Protein AF-0000000083796008 (afdb_homodimer)

Structure (mmCIF, N/CA/C/O backbone):
data_AF-0000000083796008-model_v1
#
loop_
_entity.id
_entity.type
_entity.pdbx_description
1 polymer 'Transcriptional regulator'
#
loop_
_atom_site.group_PDB
_atom_site.id
_atom_site.type_symbol
_atom_site.label_atom_id
_atom_site.label_alt_id
_atom_site.label_comp_id
_atom_site.label_asym_id
_atom_site.label_entity_id
_atom_site.label_seq_id
_atom_site.pdbx_PDB_ins_code
_atom_site.Cartn_x
_atom_site.Cartn_y
_atom_site.Cartn_z
_atom_site.occupancy
_atom_site.B_iso_or_equiv
_atom_site.auth_seq_id
_atom_site.auth_comp_id
_atom_site.auth_asym_id
_atom_site.auth_atom_id
_atom_site.pdbx_PDB_model_num
ATOM 1 N N . MET A 1 1 ? 9.984 29.984 2.328 1 74.06 1 MET A N 1
ATOM 2 C CA . MET A 1 1 ? 11.289 29.5 2.76 1 74.06 1 MET A CA 1
ATOM 3 C C . MET A 1 1 ? 11.172 28.094 3.342 1 74.06 1 MET A C 1
ATOM 5 O O . MET A 1 1 ? 10.164 27.75 3.961 1 74.06 1 MET A O 1
ATOM 9 N N . LEU A 1 2 ? 12.18 27.266 3.033 1 86.75 2 LEU A N 1
ATOM 10 C CA . LEU A 1 2 ? 12.242 25.906 3.535 1 86.75 2 LEU A CA 1
ATOM 11 C C . LEU A 1 2 ? 12.508 25.891 5.039 1 86.75 2 LEU A C 1
ATOM 13 O O . LEU A 1 2 ? 13.453 26.516 5.512 1 86.75 2 LEU A O 1
ATOM 17 N N . GLU A 1 3 ? 11.617 25.391 5.773 1 91.56 3 GLU A N 1
ATOM 18 C CA . GLU A 1 3 ? 11.844 25.219 7.207 1 91.56 3 GLU A CA 1
ATOM 19 C C . GLU A 1 3 ? 12.703 24 7.488 1 91.56 3 GLU A C 1
ATOM 21 O O . GLU A 1 3 ? 12.398 22.891 7.016 1 91.56 3 GLU A O 1
ATOM 26 N N . LEU A 1 4 ? 13.742 24.25 8.227 1 92.12 4 LEU A N 1
ATOM 27 C CA . LEU A 1 4 ? 14.617 23.141 8.609 1 92.12 4 LEU A CA 1
ATOM 28 C C . LEU A 1 4 ? 14.211 22.562 9.961 1 92.12 4 LEU A C 1
ATOM 30 O O . LEU A 1 4 ? 13.883 23.312 10.883 1 92.12 4 LEU A O 1
ATOM 34 N N . PHE A 1 5 ? 13.984 21.328 10.062 1 90.94 5 PHE A N 1
ATOM 35 C CA . PHE A 1 5 ? 13.586 20.656 11.289 1 90.94 5 PHE A CA 1
ATOM 36 C C . PHE A 1 5 ? 14.789 20 11.961 1 90.94 5 PHE A C 1
ATOM 38 O O . PHE A 1 5 ? 15.844 19.859 11.352 1 90.94 5 PHE A O 1
ATOM 45 N N . ARG A 1 6 ? 14.547 19.688 13.195 1 90 6 ARG A N 1
ATOM 46 C CA . ARG A 1 6 ? 15.602 18.984 13.922 1 90 6 ARG A CA 1
ATOM 47 C C . ARG A 1 6 ? 15.836 17.594 13.336 1 90 6 ARG A C 1
ATOM 49 O O . ARG A 1 6 ? 14.883 16.891 13.016 1 90 6 ARG A O 1
ATOM 56 N N . LYS A 1 7 ? 17.109 17.344 13.242 1 91.25 7 LYS A N 1
ATOM 57 C CA . LYS A 1 7 ? 17.484 16.016 12.734 1 91.25 7 LYS A CA 1
ATOM 58 C C . LYS A 1 7 ? 17.219 14.938 13.773 1 91.25 7 LYS A C 1
ATOM 60 O O . LYS A 1 7 ? 17.531 15.117 14.953 1 91.25 7 LYS A O 1
ATOM 65 N N . HIS A 1 8 ? 16.562 13.867 13.32 1 90.62 8 HIS A N 1
ATOM 66 C CA . HIS A 1 8 ? 16.312 12.742 14.219 1 90.62 8 HIS A CA 1
ATOM 67 C C . HIS A 1 8 ? 17.609 11.969 14.492 1 90.62 8 HIS A C 1
ATOM 69 O O . HIS A 1 8 ? 18.531 12 13.688 1 90.62 8 HIS A O 1
ATOM 75 N N . GLU A 1 9 ? 17.562 11.109 15.516 1 86.81 9 GLU A N 1
ATOM 76 C CA . GLU A 1 9 ? 18.688 10.242 15.836 1 86.81 9 GLU A CA 1
ATOM 77 C C . GLU A 1 9 ? 18.844 9.133 14.805 1 86.81 9 GLU A C 1
ATOM 79 O O . GLU A 1 9 ? 17.859 8.602 14.305 1 86.81 9 GLU A O 1
ATOM 84 N N . LYS A 1 10 ? 19.891 8.82 14.211 1 90.31 10 LYS A N 1
ATOM 85 C CA . LYS A 1 10 ? 20.25 7.715 13.328 1 90.31 10 LYS A CA 1
ATOM 86 C C . LYS A 1 10 ? 19.875 8.023 11.883 1 90.31 10 LYS A C 1
ATOM 88 O O . LYS A 1 10 ? 20.016 7.168 11 1 90.31 10 LYS A O 1
ATOM 93 N N . GLU A 1 11 ? 19.141 9.203 11.727 1 92.94 11 GLU A N 1
ATOM 94 C CA . GLU A 1 11 ? 18.812 9.602 10.359 1 92.94 11 GLU A CA 1
ATOM 95 C C . GLU A 1 11 ? 20.047 10.031 9.594 1 92.94 11 GLU A C 1
ATOM 97 O O . GLU A 1 11 ? 20.859 10.805 10.102 1 92.94 11 GLU A O 1
ATOM 102 N N . ASN A 1 12 ? 20.297 9.5 8.438 1 93.75 12 ASN A N 1
ATOM 103 C CA . ASN A 1 12 ? 21.391 9.969 7.59 1 93.75 12 ASN A CA 1
ATOM 104 C C . ASN A 1 12 ? 20.984 11.219 6.812 1 93.75 12 ASN A C 1
ATOM 106 O O . ASN A 1 12 ? 19.844 11.68 6.902 1 93.75 12 ASN A O 1
ATOM 110 N N . ALA A 1 13 ? 21.953 11.789 6.148 1 94.06 13 ALA A N 1
ATOM 111 C CA . ALA A 1 13 ? 21.75 13.07 5.473 1 94.06 13 ALA A CA 1
ATOM 112 C C . ALA A 1 13 ? 20.625 12.977 4.449 1 94.06 13 ALA A C 1
ATOM 114 O O . ALA A 1 13 ? 19.812 13.898 4.328 1 94.06 13 ALA A O 1
ATOM 115 N N . LYS A 1 14 ? 20.578 11.883 3.715 1 95.19 14 LYS A N 1
ATOM 116 C CA . LYS A 1 14 ? 19.547 11.711 2.689 1 95.19 14 LYS A CA 1
ATOM 117 C C . LYS A 1 14 ? 18.172 11.57 3.314 1 95.19 14 LYS A C 1
ATOM 119 O O . LYS A 1 14 ? 17.203 12.18 2.848 1 95.19 14 LYS A O 1
ATOM 124 N N . GLU A 1 15 ? 18.062 10.828 4.352 1 95.94 15 GLU A N 1
ATOM 125 C CA . GLU A 1 15 ? 16.797 10.656 5.078 1 95.94 15 GLU A CA 1
ATOM 126 C C . GLU A 1 15 ? 16.312 11.969 5.672 1 95.94 15 GLU A C 1
ATOM 128 O O . GLU A 1 15 ? 15.125 12.273 5.629 1 95.94 15 GLU A O 1
ATOM 133 N N . TYR A 1 16 ? 17.266 12.648 6.215 1 96.75 16 TYR A N 1
ATOM 134 C CA . TYR A 1 16 ? 16.953 13.961 6.785 1 96.75 16 TYR A CA 1
ATOM 135 C C . TYR A 1 16 ? 16.406 14.906 5.719 1 96.75 16 TYR A C 1
ATOM 137 O O . TYR A 1 16 ? 15.375 15.539 5.906 1 96.75 16 TYR A O 1
ATOM 145 N N . ALA A 1 17 ? 17.078 14.953 4.625 1 97.38 17 ALA A N 1
ATOM 146 C CA . ALA A 1 17 ? 16.656 15.828 3.537 1 97.38 17 ALA A CA 1
ATOM 147 C C . ALA A 1 17 ? 15.281 15.453 3.02 1 97.38 17 ALA A C 1
ATOM 149 O O . ALA A 1 17 ? 14.445 16.328 2.766 1 97.38 17 ALA A O 1
ATOM 150 N N . TYR A 1 18 ? 15.078 14.195 2.863 1 97.44 18 TYR A N 1
ATOM 151 C CA . TYR A 1 18 ? 13.773 13.703 2.441 1 97.44 18 TYR A CA 1
ATOM 152 C C . TYR A 1 18 ? 12.672 14.18 3.389 1 97.44 18 TYR A C 1
ATOM 154 O O . TYR A 1 18 ? 11.664 14.727 2.949 1 97.44 18 TYR A O 1
ATOM 162 N N . ARG A 1 19 ? 12.891 13.984 4.664 1 96.5 19 ARG A N 1
ATOM 163 C CA . ARG A 1 19 ? 11.898 14.352 5.672 1 96.5 19 ARG A CA 1
ATOM 164 C C . ARG A 1 19 ? 11.656 15.859 5.676 1 96.5 19 ARG A C 1
ATOM 166 O O . ARG A 1 19 ? 10.516 16.312 5.773 1 96.5 19 ARG A O 1
ATOM 173 N N . VAL A 1 20 ? 12.664 16.625 5.52 1 96.94 20 VAL A N 1
ATOM 174 C CA . VAL A 1 20 ? 12.562 18.078 5.543 1 96.94 20 VAL A CA 1
ATOM 175 C C . VAL A 1 20 ? 11.727 18.562 4.363 1 96.94 20 VAL A C 1
ATOM 177 O O . VAL A 1 20 ? 10.789 19.344 4.531 1 96.94 20 VAL A O 1
ATOM 180 N N . ILE A 1 21 ? 12.016 18.047 3.199 1 97.62 21 ILE A N 1
ATOM 181 C CA . ILE A 1 21 ? 11.297 18.469 2.006 1 97.62 21 ILE A CA 1
ATOM 182 C C . ILE A 1 21 ? 9.836 18.016 2.102 1 97.62 21 ILE A C 1
ATOM 184 O O . ILE A 1 21 ? 8.922 18.812 1.867 1 97.62 21 ILE A O 1
ATOM 188 N N . LYS A 1 22 ? 9.648 16.844 2.467 1 97.12 22 LYS A N 1
ATOM 189 C CA . LYS A 1 22 ? 8.297 16.297 2.59 1 97.12 22 LYS A CA 1
ATOM 190 C C . LYS A 1 22 ? 7.477 17.109 3.596 1 97.12 22 LYS A C 1
ATOM 192 O O . LYS A 1 22 ? 6.34 17.484 3.312 1 97.12 22 LYS A O 1
ATOM 197 N N . ASN A 1 23 ? 8.07 17.359 4.746 1 96.44 23 ASN A N 1
ATOM 198 C CA . ASN A 1 23 ? 7.363 18.094 5.785 1 96.44 23 ASN A CA 1
ATOM 199 C C . ASN A 1 23 ? 7 19.5 5.324 1 96.44 23 ASN A C 1
ATOM 201 O O . ASN A 1 23 ? 5.922 20 5.645 1 96.44 23 ASN A O 1
ATOM 205 N N . ASN A 1 24 ? 7.867 20.109 4.586 1 97.12 24 ASN A N 1
ATOM 206 C CA . ASN A 1 24 ? 7.578 21.438 4.066 1 97.12 24 ASN A CA 1
ATOM 207 C C . ASN A 1 24 ? 6.434 21.406 3.057 1 97.12 24 ASN A C 1
ATOM 209 O O . ASN A 1 24 ? 5.66 22.359 2.959 1 97.12 24 ASN A O 1
ATOM 213 N N . ILE A 1 25 ? 6.312 20.297 2.309 1 97.38 25 ILE A N 1
ATOM 214 C CA . ILE A 1 25 ? 5.191 20.141 1.387 1 97.38 25 ILE A CA 1
ATOM 215 C C . ILE A 1 25 ? 3.9 19.922 2.176 1 97.38 25 ILE A C 1
ATOM 217 O O . ILE A 1 25 ? 2.875 20.547 1.878 1 97.38 25 ILE A O 1
ATOM 221 N N . LEU A 1 26 ? 4.008 19.188 3.213 1 95.94 26 LEU A N 1
ATOM 222 C CA . LEU A 1 26 ? 2.84 18.812 4.004 1 95.94 26 LEU A CA 1
ATOM 223 C C . LEU A 1 26 ? 2.266 20.031 4.723 1 95.94 26 LEU A C 1
ATOM 225 O O . LEU A 1 26 ? 1.045 20.188 4.809 1 95.94 26 LEU A O 1
ATOM 229 N N . ILE A 1 27 ? 3.098 20.938 5.199 1 94.06 27 ILE A N 1
ATOM 230 C CA . ILE A 1 27 ? 2.611 22.062 5.996 1 94.06 27 ILE A CA 1
ATOM 231 C C . ILE A 1 27 ? 2.455 23.297 5.109 1 94.06 27 ILE A C 1
ATOM 233 O O . ILE A 1 27 ? 2.271 24.406 5.609 1 94.06 27 ILE A O 1
ATOM 237 N N . LEU A 1 28 ? 2.693 23.234 3.766 1 94.31 28 LEU A N 1
ATOM 238 C CA . LEU A 1 28 ? 2.422 24.234 2.738 1 94.31 28 LEU A CA 1
ATOM 239 C C . LEU A 1 28 ? 3.467 25.344 2.771 1 94.31 28 LEU A C 1
ATOM 241 O O . LEU A 1 28 ? 3.195 26.469 2.344 1 94.31 28 LEU A O 1
ATOM 245 N N . ASN A 1 29 ? 4.57 25 3.383 1 95.31 29 ASN A N 1
ATOM 246 C CA . ASN A 1 29 ? 5.707 25.875 3.133 1 95.31 29 ASN A CA 1
ATOM 247 C C . ASN A 1 29 ? 6.168 25.797 1.681 1 95.31 29 ASN A C 1
ATOM 249 O O . ASN A 1 29 ? 6.57 26.812 1.097 1 95.31 29 ASN A O 1
ATOM 253 N N . LEU A 1 30 ? 6.195 24.656 1.195 1 96.81 30 LEU A N 1
ATOM 254 C CA . LEU A 1 30 ? 6.211 24.406 -0.241 1 96.81 30 LEU A CA 1
ATOM 255 C C . LEU A 1 30 ? 4.805 24.141 -0.762 1 96.81 30 LEU A C 1
ATOM 257 O O . LEU A 1 30 ? 4.25 23.062 -0.539 1 96.81 30 LEU A O 1
ATOM 261 N N . LYS A 1 31 ? 4.289 25.094 -1.439 1 97 31 LYS A N 1
ATOM 262 C CA . LYS A 1 31 ? 2.869 25.078 -1.78 1 97 31 LYS A CA 1
ATOM 263 C C . LYS A 1 31 ? 2.629 24.328 -3.092 1 97 31 LYS A C 1
ATOM 265 O O . LYS A 1 31 ? 3.506 24.297 -3.957 1 97 31 LYS A O 1
ATOM 270 N N . PRO A 1 32 ? 1.416 23.75 -3.215 1 97.62 32 PRO A N 1
ATOM 271 C CA . PRO A 1 32 ? 1.062 23.188 -4.523 1 97.62 32 PRO A CA 1
ATOM 272 C C . PRO A 1 32 ? 1.265 24.188 -5.664 1 97.62 32 PRO A C 1
ATOM 274 O O . PRO A 1 32 ? 0.871 25.344 -5.547 1 97.62 32 PRO A O 1
ATOM 277 N N . GLY A 1 33 ? 1.956 23.703 -6.684 1 96.75 33 GLY A N 1
ATOM 278 C CA . GLY A 1 33 ? 2.221 24.562 -7.82 1 96.75 33 GLY A CA 1
ATOM 279 C C . GLY A 1 33 ? 3.594 25.219 -7.773 1 96.75 33 GLY A C 1
ATOM 280 O O . GLY A 1 33 ? 4.078 25.734 -8.781 1 96.75 33 GLY A O 1
ATOM 281 N N . ASP A 1 34 ? 4.207 25.234 -6.645 1 97.12 34 ASP A N 1
ATOM 282 C CA . ASP A 1 34 ? 5.539 25.828 -6.535 1 97.12 34 ASP A CA 1
ATOM 283 C C . ASP A 1 34 ? 6.547 25.062 -7.395 1 97.12 34 ASP A C 1
ATOM 285 O O . ASP A 1 34 ? 6.527 23.828 -7.434 1 97.12 34 ASP A O 1
ATOM 289 N N . LEU A 1 35 ? 7.41 25.797 -8.039 1 96.94 35 LEU A N 1
ATOM 290 C CA . LEU A 1 35 ? 8.539 25.219 -8.758 1 96.94 35 LEU A CA 1
ATOM 291 C C . LEU A 1 35 ? 9.609 24.734 -7.781 1 96.94 35 LEU A C 1
ATOM 293 O O . LEU A 1 35 ? 9.961 25.438 -6.832 1 96.94 35 LEU A O 1
ATOM 297 N N . ILE A 1 36 ? 10.047 23.516 -8.023 1 96.44 36 ILE A N 1
ATOM 298 C CA . ILE A 1 36 ? 11.102 22.938 -7.199 1 96.44 36 ILE A CA 1
ATOM 299 C C . ILE A 1 36 ? 12.461 23.234 -7.828 1 96.44 36 ILE A C 1
ATOM 301 O O . ILE A 1 36 ? 12.734 22.812 -8.953 1 96.44 36 ILE A O 1
ATOM 305 N N . ASN A 1 37 ? 13.25 23.922 -7.156 1 95.25 37 ASN A N 1
ATOM 306 C CA . ASN A 1 37 ? 14.609 24.219 -7.578 1 95.25 37 ASN A CA 1
ATOM 307 C C . ASN A 1 37 ? 15.625 23.281 -6.93 1 95.25 37 ASN A C 1
ATOM 309 O O . ASN A 1 37 ? 15.984 23.469 -5.766 1 95.25 37 ASN A O 1
ATOM 313 N N . GLU A 1 38 ? 16.078 22.344 -7.711 1 95.38 38 GLU A N 1
ATOM 314 C CA . GLU A 1 38 ? 16.969 21.312 -7.199 1 95.38 38 GLU A CA 1
ATOM 315 C C . GLU A 1 38 ? 18.25 21.922 -6.621 1 95.38 38 GLU A C 1
ATOM 317 O O . GLU A 1 38 ? 18.734 21.469 -5.586 1 95.38 38 GLU A O 1
ATOM 322 N N . THR A 1 39 ? 18.734 22.969 -7.297 1 95.69 39 THR A N 1
ATOM 323 C CA . THR A 1 39 ? 19.953 23.625 -6.855 1 95.69 39 THR A CA 1
ATOM 324 C C . THR A 1 39 ? 19.75 24.312 -5.512 1 95.69 39 THR A C 1
ATOM 326 O O . THR A 1 39 ? 20.578 24.203 -4.613 1 95.69 39 THR A O 1
ATOM 329 N N . GLU A 1 40 ? 18.734 25 -5.426 1 95.75 40 GLU A N 1
ATOM 330 C CA . GLU A 1 40 ? 18.422 25.688 -4.18 1 95.75 40 GLU A CA 1
ATOM 331 C C . GLU A 1 40 ? 18.25 24.703 -3.029 1 95.75 40 GLU A C 1
ATOM 333 O O . GLU A 1 40 ? 18.75 24.922 -1.927 1 95.75 40 GLU A O 1
ATOM 338 N N . LEU A 1 41 ? 17.516 23.609 -3.256 1 96.75 41 LEU A N 1
ATOM 339 C CA . LEU A 1 41 ? 17.328 22.594 -2.234 1 96.75 41 LEU A CA 1
ATOM 340 C C . LEU A 1 41 ? 18.672 21.984 -1.826 1 96.75 41 LEU A C 1
ATOM 342 O O . LEU A 1 41 ? 18.922 21.781 -0.637 1 96.75 41 LEU A O 1
ATOM 346 N N . ALA A 1 42 ? 19.453 21.672 -2.805 1 96.88 42 ALA A N 1
ATOM 347 C CA . ALA A 1 42 ? 20.766 21.094 -2.555 1 96.88 42 ALA A CA 1
ATOM 348 C C . ALA A 1 42 ? 21.609 22.016 -1.662 1 96.88 42 ALA A C 1
ATOM 350 O O . ALA A 1 42 ? 22.203 21.547 -0.688 1 96.88 42 ALA A O 1
ATOM 351 N N . ASN A 1 43 ? 21.578 23.312 -1.942 1 96.12 43 ASN A N 1
ATOM 352 C CA . ASN A 1 43 ? 22.328 24.281 -1.162 1 96.12 43 ASN A CA 1
ATOM 353 C C . ASN A 1 43 ? 21.797 24.406 0.26 1 96.12 43 ASN A C 1
ATOM 355 O O . ASN A 1 43 ? 22.562 24.375 1.225 1 96.12 43 ASN A O 1
ATOM 359 N N . SER A 1 44 ? 20.516 24.422 0.354 1 95.5 44 SER A N 1
ATOM 360 C CA . SER A 1 44 ? 19.875 24.594 1.651 1 95.5 44 SER A CA 1
ATOM 361 C C . SER A 1 44 ? 20.109 23.391 2.555 1 95.5 44 SER A C 1
ATOM 363 O O . SER A 1 44 ? 20.172 23.531 3.777 1 95.5 44 SER A O 1
ATOM 365 N N . LEU A 1 45 ? 20.266 22.219 1.954 1 96.88 45 LEU A N 1
ATOM 366 C CA . LEU A 1 45 ? 20.344 20.984 2.73 1 96.88 45 LEU A CA 1
ATOM 367 C C . LEU A 1 45 ? 21.766 20.438 2.727 1 96.88 45 LEU A C 1
ATOM 369 O O . LEU A 1 45 ? 22.016 19.344 3.25 1 96.88 45 LEU A O 1
ATOM 373 N N . ASN A 1 46 ? 22.672 21.109 2.146 1 95.31 46 ASN A N 1
ATOM 374 C CA . ASN A 1 46 ? 24.078 20.75 2.094 1 95.31 46 ASN A CA 1
ATOM 375 C C . ASN A 1 46 ? 24.297 19.359 1.502 1 95.31 46 ASN A C 1
ATOM 377 O O . ASN A 1 46 ? 24.938 18.516 2.113 1 95.31 46 ASN A O 1
ATOM 381 N N . LEU A 1 47 ? 23.641 19.141 0.402 1 97.19 47 LEU A N 1
ATOM 382 C CA . LEU A 1 47 ? 23.781 17.922 -0.383 1 97.19 47 LEU A CA 1
ATOM 383 C C . LEU A 1 47 ? 24.062 18.25 -1.847 1 97.19 47 LEU A C 1
ATOM 385 O O . LEU A 1 47 ? 23.844 19.375 -2.293 1 97.19 47 LEU A O 1
ATOM 389 N N . SER A 1 48 ? 24.562 17.281 -2.473 1 96.12 48 SER A N 1
ATOM 390 C CA . SER A 1 48 ? 24.703 17.422 -3.918 1 96.12 48 SER A CA 1
ATOM 391 C C . SER A 1 48 ? 23.375 17.234 -4.625 1 96.12 48 SER A C 1
ATOM 393 O O . SER A 1 48 ? 22.375 16.844 -4 1 96.12 48 SER A O 1
ATOM 395 N N . ARG A 1 49 ? 23.406 17.484 -5.918 1 95.38 49 ARG A N 1
ATOM 396 C CA . ARG A 1 49 ? 22.172 17.375 -6.695 1 95.38 49 ARG A CA 1
ATOM 397 C C . ARG A 1 49 ? 21.75 15.93 -6.875 1 95.38 49 ARG A C 1
ATOM 399 O O . ARG A 1 49 ? 20.562 15.633 -7.012 1 95.38 49 ARG A O 1
ATOM 406 N N . THR A 1 50 ? 22.672 15.109 -6.805 1 94.19 50 THR A N 1
ATOM 407 C CA . THR A 1 50 ? 22.375 13.703 -7.043 1 94.19 50 THR A CA 1
ATOM 408 C C . THR A 1 50 ? 21.406 13.164 -5.988 1 94.19 50 THR A C 1
ATOM 410 O O . THR A 1 50 ? 20.328 12.68 -6.32 1 94.19 50 THR A O 1
ATOM 413 N N . PRO A 1 51 ? 21.688 13.234 -4.703 1 96.12 51 PRO A N 1
ATOM 414 C CA . PRO A 1 51 ? 20.734 12.766 -3.691 1 96.12 51 PRO A CA 1
ATOM 415 C C . PRO A 1 51 ? 19.422 13.531 -3.727 1 96.12 51 PRO A C 1
ATOM 417 O O . PRO A 1 51 ? 18.359 12.953 -3.473 1 96.12 51 PRO A O 1
ATOM 420 N N . ILE A 1 52 ? 19.5 14.75 -4.02 1 97.06 52 ILE A N 1
ATOM 421 C CA . ILE A 1 52 ? 18.281 15.562 -4.09 1 97.06 52 ILE A CA 1
ATOM 422 C C . ILE A 1 52 ? 17.359 15.023 -5.188 1 97.06 52 ILE A C 1
ATOM 424 O O . ILE A 1 52 ? 16.156 14.906 -4.992 1 97.06 52 ILE A O 1
ATOM 428 N N . ARG A 1 53 ? 17.938 14.727 -6.301 1 95.12 53 ARG A N 1
ATOM 429 C CA . ARG A 1 53 ? 17.156 14.172 -7.402 1 95.12 53 ARG A CA 1
ATOM 430 C C . ARG A 1 53 ? 16.5 12.852 -7 1 95.12 53 ARG A C 1
ATOM 432 O O . ARG A 1 53 ? 15.352 12.586 -7.363 1 95.12 53 ARG A O 1
ATOM 439 N N . GLU A 1 54 ? 17.203 12.07 -6.27 1 94.5 54 GLU A N 1
ATOM 440 C CA . GLU A 1 54 ? 16.641 10.812 -5.773 1 94.5 54 GLU A CA 1
ATOM 441 C C . GLU A 1 54 ? 15.461 11.062 -4.844 1 94.5 54 GLU A C 1
ATOM 443 O O . GLU A 1 54 ? 14.453 10.352 -4.91 1 94.5 54 GLU A O 1
ATOM 448 N N . ILE A 1 55 ? 15.625 12.016 -4.055 1 96.94 55 ILE A N 1
ATOM 449 C CA . ILE A 1 55 ? 14.57 12.375 -3.111 1 96.94 55 ILE A CA 1
ATOM 450 C C . ILE A 1 55 ? 13.344 12.875 -3.875 1 96.94 55 ILE A C 1
ATOM 452 O O . ILE A 1 55 ? 12.211 12.5 -3.562 1 96.94 55 ILE A O 1
ATOM 456 N N . ILE A 1 56 ? 13.602 13.648 -4.859 1 96.69 56 ILE A N 1
ATOM 457 C CA . ILE A 1 56 ? 12.523 14.188 -5.68 1 96.69 56 ILE A CA 1
ATOM 458 C C . ILE A 1 56 ? 11.797 13.047 -6.387 1 96.69 56 ILE A C 1
ATOM 460 O O . ILE A 1 56 ? 10.57 13.047 -6.473 1 96.69 56 ILE A O 1
ATOM 464 N N . MET A 1 57 ? 12.5 12.078 -6.828 1 94.38 57 MET A N 1
ATOM 465 C CA . MET A 1 57 ? 11.891 10.914 -7.477 1 94.38 57 MET A CA 1
ATOM 466 C C . MET A 1 57 ? 11.023 10.133 -6.496 1 94.38 57 MET A C 1
ATOM 468 O O . MET A 1 57 ? 9.945 9.664 -6.855 1 94.38 57 MET A O 1
ATOM 472 N N . LYS A 1 58 ? 11.523 10.008 -5.32 1 94.12 58 LYS A N 1
ATOM 473 C CA . LYS A 1 58 ? 10.742 9.336 -4.285 1 94.12 58 LYS A CA 1
ATOM 474 C C . LYS A 1 58 ? 9.453 10.094 -3.988 1 94.12 58 LYS A C 1
ATOM 476 O O . LYS A 1 58 ? 8.383 9.5 -3.898 1 94.12 58 LYS A O 1
ATOM 481 N N . LEU A 1 59 ? 9.555 11.383 -3.879 1 97.06 59 LEU A N 1
ATOM 482 C CA . LEU A 1 59 ? 8.398 12.219 -3.592 1 97.06 59 LEU A CA 1
ATOM 483 C C . LEU A 1 59 ? 7.426 12.227 -4.766 1 97.06 59 LEU A C 1
ATOM 485 O O . LEU A 1 59 ? 6.215 12.344 -4.574 1 97.06 59 LEU A O 1
ATOM 489 N N . LYS A 1 60 ? 7.973 12.062 -5.945 1 96.62 60 LYS A N 1
ATOM 490 C CA . LYS A 1 60 ? 7.125 11.914 -7.129 1 96.62 60 LYS A CA 1
ATOM 491 C C . LYS A 1 60 ? 6.324 10.617 -7.07 1 96.62 60 LYS A C 1
ATOM 493 O O . LYS A 1 60 ? 5.121 10.609 -7.336 1 96.62 60 LYS A O 1
ATOM 498 N N . ALA A 1 61 ? 6.984 9.586 -6.676 1 91.81 61 ALA A N 1
ATOM 499 C CA . ALA A 1 61 ? 6.309 8.297 -6.531 1 91.81 61 ALA A CA 1
ATOM 500 C C . ALA A 1 61 ? 5.211 8.375 -5.473 1 91.81 61 ALA A C 1
ATOM 502 O O . ALA A 1 61 ? 4.199 7.676 -5.57 1 91.81 61 ALA A O 1
ATOM 503 N N . GLU A 1 62 ? 5.383 9.227 -4.52 1 94.75 62 GLU A N 1
ATOM 504 C CA . GLU A 1 62 ? 4.406 9.422 -3.455 1 94.75 62 GLU A CA 1
ATOM 505 C C . GLU A 1 62 ? 3.34 10.43 -3.865 1 94.75 62 GLU A C 1
ATOM 507 O O . GLU A 1 62 ? 2.469 10.781 -3.066 1 94.75 62 GLU A O 1
ATOM 512 N N . LYS A 1 63 ? 3.471 10.984 -5.047 1 96.69 63 LYS A N 1
ATOM 513 C CA . LYS A 1 63 ? 2.496 11.867 -5.68 1 96.69 63 LYS A CA 1
ATOM 514 C C . LYS A 1 63 ? 2.514 13.25 -5.043 1 96.69 63 LYS A C 1
ATOM 516 O O . LYS A 1 63 ? 1.528 13.984 -5.121 1 96.69 63 LYS A O 1
ATOM 521 N N . LEU A 1 64 ? 3.613 13.641 -4.422 1 97.81 64 LEU A N 1
ATOM 522 C CA . LEU A 1 64 ? 3.754 14.953 -3.811 1 97.81 64 LEU A CA 1
ATOM 523 C C . LEU A 1 64 ? 4.398 15.938 -4.781 1 97.81 64 LEU A C 1
ATOM 525 O O . LEU A 1 64 ? 4.309 17.156 -4.586 1 97.81 64 LEU A O 1
ATOM 529 N N . ILE A 1 65 ? 5.09 15.391 -5.754 1 97.94 65 ILE A N 1
ATOM 530 C CA . ILE A 1 65 ? 5.781 16.172 -6.766 1 97.94 65 ILE A CA 1
ATOM 531 C C . ILE A 1 65 ? 5.359 15.719 -8.156 1 97.94 65 ILE A C 1
ATOM 533 O O . ILE A 1 65 ? 5.086 14.531 -8.367 1 97.94 65 ILE A O 1
ATOM 537 N N . GLN A 1 66 ? 5.254 16.562 -9.023 1 97.31 66 GLN A N 1
ATOM 538 C CA . GLN A 1 66 ? 4.957 16.266 -10.422 1 97.31 66 GLN A CA 1
ATOM 539 C C . GLN A 1 66 ? 6 16.875 -11.352 1 97.31 66 GLN A C 1
ATOM 541 O O . GLN A 1 66 ? 6.469 17.984 -11.109 1 97.31 66 GLN A O 1
ATOM 546 N N . VAL A 1 67 ? 6.398 16.125 -12.273 1 95.56 67 VAL A N 1
ATOM 547 C CA . VAL A 1 67 ? 7.355 16.594 -13.273 1 95.56 67 VAL A CA 1
ATOM 548 C C . VAL A 1 67 ? 6.641 16.844 -14.594 1 95.56 67 VAL A C 1
ATOM 550 O O . VAL A 1 67 ? 5.941 15.969 -15.109 1 95.56 67 VAL A O 1
ATOM 553 N N . LYS A 1 68 ? 6.68 18 -15.078 1 94.69 68 LYS A N 1
ATOM 554 C CA . LYS A 1 68 ? 6.188 18.359 -16.406 1 94.69 68 LYS A CA 1
ATOM 555 C C . LYS A 1 68 ? 7.336 18.469 -17.406 1 94.69 68 LYS A C 1
ATOM 557 O O . LYS A 1 68 ? 8.172 19.359 -17.312 1 94.69 68 LYS A O 1
ATOM 562 N N . PRO A 1 69 ? 7.254 17.594 -18.344 1 91.38 69 PRO A N 1
ATOM 563 C CA . PRO A 1 69 ? 8.359 17.562 -19.312 1 91.38 69 PRO A CA 1
ATOM 564 C C . PRO A 1 69 ? 8.586 18.922 -19.969 1 91.38 69 PRO A C 1
ATOM 566 O O . PRO A 1 69 ? 7.633 19.562 -20.422 1 91.38 69 PRO A O 1
ATOM 569 N N . GLN A 1 70 ? 9.82 19.297 -19.984 1 92.81 70 GLN A N 1
ATOM 570 C CA . GLN A 1 70 ? 10.305 20.5 -20.656 1 92.81 70 GLN A CA 1
ATOM 571 C C . GLN A 1 70 ? 9.773 21.766 -19.984 1 92.81 70 GLN A C 1
ATOM 573 O O . GLN A 1 70 ? 9.867 22.859 -20.531 1 92.81 70 GLN A O 1
ATOM 578 N N . VAL A 1 71 ? 9.062 21.703 -18.953 1 94.19 71 VAL A N 1
ATOM 579 C CA . VAL A 1 71 ? 8.555 22.859 -18.219 1 94.19 71 VAL A CA 1
ATOM 580 C C . VAL A 1 71 ? 9.25 22.953 -16.859 1 94.19 71 VAL A C 1
ATOM 582 O O . VAL A 1 71 ? 9.867 23.969 -16.547 1 94.19 71 VAL A O 1
ATOM 585 N N . GLY A 1 72 ? 9.094 21.812 -16.047 1 96.25 72 GLY A N 1
ATOM 586 C CA . GLY A 1 72 ? 9.75 21.828 -14.75 1 96.25 72 GLY A CA 1
ATOM 587 C C . GLY A 1 72 ? 9.148 20.844 -13.758 1 96.25 72 GLY A C 1
ATOM 588 O O . GLY A 1 72 ? 8.328 20 -14.125 1 96.25 72 GLY A O 1
ATOM 589 N N . THR A 1 73 ? 9.703 20.812 -12.516 1 97.25 73 THR A N 1
ATOM 590 C CA . THR A 1 73 ? 9.266 19.984 -11.391 1 97.25 73 THR A CA 1
ATOM 591 C C . THR A 1 73 ? 8.508 20.828 -10.367 1 97.25 73 THR A C 1
ATOM 593 O O . THR A 1 73 ? 8.977 21.891 -9.945 1 97.25 73 THR A O 1
ATOM 596 N N . PHE A 1 74 ? 7.316 20.391 -10.008 1 98.38 74 PHE A N 1
ATOM 597 C CA . PHE A 1 74 ? 6.441 21.203 -9.164 1 98.38 74 PHE A CA 1
ATOM 598 C C . PHE A 1 74 ? 5.906 20.391 -7.996 1 98.38 74 PHE A C 1
ATOM 600 O O . PHE A 1 74 ? 5.805 19.156 -8.086 1 98.38 74 PHE A O 1
ATOM 607 N N . VAL A 1 75 ? 5.57 21.078 -6.91 1 98.38 75 VAL A N 1
ATOM 608 C CA . VAL A 1 75 ? 4.758 20.453 -5.875 1 98.38 75 VAL A CA 1
ATOM 609 C C . VAL A 1 75 ? 3.371 20.125 -6.426 1 98.38 75 VAL A C 1
ATOM 611 O O . VAL A 1 75 ? 2.73 20.984 -7.043 1 98.38 75 VAL A O 1
ATOM 614 N N . SER A 1 76 ? 2.904 18.906 -6.219 1 98.31 76 SER A N 1
ATOM 615 C CA . SER A 1 76 ? 1.629 18.469 -6.785 1 98.31 76 SER A CA 1
ATOM 616 C C . SER A 1 76 ? 0.46 19.188 -6.117 1 98.31 76 SER A C 1
ATOM 618 O O . SER A 1 76 ? 0.519 19.516 -4.93 1 98.31 76 SER A O 1
ATOM 620 N N . PRO A 1 77 ? -0.626 19.469 -6.895 1 98 77 PRO A N 1
ATOM 621 C CA . PRO A 1 77 ? -1.864 19.844 -6.215 1 98 77 PRO A CA 1
ATOM 622 C C . PRO A 1 77 ? -2.377 18.766 -5.266 1 98 77 PRO A C 1
ATOM 624 O O . PRO A 1 77 ? -1.859 17.641 -5.266 1 98 77 PRO A O 1
ATOM 627 N N . ILE A 1 78 ? -3.299 19.094 -4.441 1 97.75 78 ILE A N 1
ATOM 628 C CA . ILE A 1 78 ? -3.975 18.141 -3.578 1 97.75 78 ILE A CA 1
ATOM 629 C C . ILE A 1 78 ? -5.133 17.484 -4.336 1 97.75 78 ILE A C 1
ATOM 631 O O . ILE A 1 78 ? -6.039 18.172 -4.809 1 97.75 78 ILE A O 1
ATOM 635 N N . ASP A 1 79 ? -5.07 16.219 -4.484 1 97.12 79 ASP A N 1
ATOM 636 C CA . ASP A 1 79 ? -6.023 15.492 -5.312 1 97.12 79 ASP A CA 1
ATOM 637 C C . ASP A 1 79 ? -7.102 14.828 -4.457 1 97.12 79 ASP A C 1
ATOM 639 O O . ASP A 1 79 ? -6.836 13.844 -3.764 1 97.12 79 ASP A O 1
ATOM 643 N N . LEU A 1 80 ? -8.344 15.312 -4.508 1 96.19 80 LEU A N 1
ATOM 644 C CA . LEU A 1 80 ? -9.445 14.82 -3.682 1 96.19 80 LEU A CA 1
ATOM 645 C C . LEU A 1 80 ? -9.758 13.359 -3.992 1 96.19 80 LEU A C 1
ATOM 647 O O . LEU A 1 80 ? -10.164 12.609 -3.105 1 96.19 80 LEU A O 1
ATOM 651 N N . ASN A 1 81 ? -9.555 12.953 -5.238 1 96.12 81 ASN A N 1
ATOM 652 C CA . ASN A 1 81 ? -9.781 11.555 -5.574 1 96.12 81 ASN A CA 1
ATOM 653 C C . ASN A 1 81 ? -8.828 10.633 -4.82 1 96.12 81 ASN A C 1
ATOM 655 O O . ASN A 1 81 ? -9.227 9.57 -4.344 1 96.12 81 ASN A O 1
ATOM 659 N N . LEU A 1 82 ? -7.57 11.023 -4.734 1 97.19 82 LEU A N 1
ATOM 660 C CA . LEU A 1 82 ? -6.59 10.234 -3.998 1 97.19 82 LEU A CA 1
ATOM 661 C C . LEU A 1 82 ? -6.918 10.219 -2.51 1 97.19 82 LEU A C 1
ATOM 663 O O . LEU A 1 82 ? -6.723 9.203 -1.839 1 97.19 82 LEU A O 1
ATOM 667 N N . ILE A 1 83 ? -7.438 11.336 -2.018 1 97.56 83 ILE A N 1
ATOM 668 C CA . ILE A 1 83 ? -7.855 11.414 -0.624 1 97.56 83 ILE A CA 1
ATOM 669 C C . ILE A 1 83 ? -9 10.438 -0.374 1 97.56 83 ILE A C 1
ATOM 671 O O . ILE A 1 83 ? -8.984 9.688 0.605 1 97.56 83 ILE A O 1
ATOM 675 N N . LYS A 1 84 ? -9.945 10.391 -1.247 1 96.69 84 LYS A N 1
ATOM 676 C CA . LYS A 1 84 ? -11.109 9.523 -1.106 1 96.69 84 LYS A CA 1
ATOM 677 C C . LYS A 1 84 ? -10.711 8.055 -1.148 1 96.69 84 LYS A C 1
ATOM 679 O O . LYS A 1 84 ? -11.258 7.234 -0.407 1 96.69 84 LYS A O 1
ATOM 684 N N . GLU A 1 85 ? -9.82 7.742 -2.002 1 98 85 GLU A N 1
ATOM 685 C CA . GLU A 1 85 ? -9.336 6.363 -2.066 1 98 85 GLU A CA 1
ATOM 686 C C . GLU A 1 85 ? -8.648 5.961 -0.764 1 98 85 GLU A C 1
ATOM 688 O O . GLU A 1 85 ? -8.883 4.867 -0.244 1 98 85 GLU A O 1
ATOM 693 N N . ALA A 1 86 ? -7.789 6.828 -0.299 1 98.06 86 ALA A N 1
ATOM 694 C CA . ALA A 1 86 ? -7.082 6.551 0.949 1 98.06 86 ALA A CA 1
ATOM 695 C C . ALA A 1 86 ? -8.062 6.387 2.109 1 98.06 86 ALA A C 1
ATOM 697 O O . ALA A 1 86 ? -7.91 5.48 2.932 1 98.06 86 ALA A O 1
ATOM 698 N N . LEU A 1 87 ? -9.031 7.254 2.146 1 97.94 87 LEU A N 1
ATOM 699 C CA . LEU A 1 87 ? -10.039 7.199 3.193 1 97.94 87 LEU A CA 1
ATOM 700 C C . LEU A 1 87 ? -10.836 5.898 3.117 1 97.94 87 LEU A C 1
ATOM 702 O O . LEU A 1 87 ? -11.062 5.242 4.137 1 97.94 87 LEU A O 1
ATOM 706 N N . PHE A 1 88 ? -11.203 5.52 1.953 1 98.31 88 PHE A N 1
ATOM 707 C CA . PHE A 1 88 ? -11.922 4.273 1.735 1 98.31 88 PHE A CA 1
ATOM 708 C C . PHE A 1 88 ? -11.133 3.088 2.279 1 98.31 88 PHE A C 1
ATOM 710 O O . PHE A 1 88 ? -11.68 2.25 3 1 98.31 88 PHE A O 1
ATOM 717 N N . MET A 1 89 ? -9.906 3.045 1.883 1 98.69 89 MET A N 1
ATOM 718 C CA . MET A 1 89 ? -9.039 1.938 2.277 1 98.69 89 MET A CA 1
ATOM 719 C C . MET A 1 89 ? -8.875 1.895 3.793 1 98.69 89 MET A C 1
ATOM 721 O O . MET A 1 89 ? -9.102 0.858 4.418 1 98.69 89 MET A O 1
ATOM 725 N N . ARG A 1 90 ? -8.5 2.99 4.379 1 98.56 90 ARG A N 1
ATOM 726 C CA . ARG A 1 90 ? -8.273 3.039 5.82 1 98.56 90 ARG A CA 1
ATOM 727 C C . ARG A 1 90 ? -9.547 2.711 6.59 1 98.56 90 ARG A C 1
ATOM 729 O O . ARG A 1 90 ? -9.523 1.92 7.535 1 98.56 90 ARG A O 1
ATOM 736 N N . TYR A 1 91 ? -10.648 3.359 6.168 1 98.38 91 TYR A N 1
ATOM 737 C CA . TYR A 1 91 ? -11.938 3.15 6.82 1 98.38 91 TYR A CA 1
ATOM 738 C C . TYR A 1 91 ? -12.297 1.671 6.852 1 98.38 91 TYR A C 1
ATOM 740 O O . TYR A 1 91 ? -12.625 1.127 7.91 1 98.38 91 TYR A O 1
ATOM 748 N N . THR A 1 92 ? -12.211 1.031 5.719 1 98.5 92 THR A N 1
ATOM 749 C CA . THR A 1 92 ? -12.633 -0.358 5.559 1 98.5 92 THR A CA 1
ATOM 750 C C . THR A 1 92 ? -11.734 -1.288 6.367 1 98.5 92 THR A C 1
ATOM 752 O O . THR A 1 92 ? -12.219 -2.16 7.09 1 98.5 92 THR A O 1
ATOM 755 N N . LEU A 1 93 ? -10.461 -1.114 6.32 1 98.81 93 LEU A N 1
ATOM 756 C CA . LEU A 1 93 ? -9.508 -2.029 6.941 1 98.81 93 LEU A CA 1
ATOM 757 C C . LEU A 1 93 ? -9.438 -1.792 8.445 1 98.81 93 LEU A C 1
ATOM 759 O O . LEU A 1 93 ? -9.305 -2.742 9.227 1 98.81 93 LEU A O 1
ATOM 763 N N . GLU A 1 94 ? -9.445 -0.526 8.859 1 98.56 94 GLU A N 1
ATOM 764 C CA . GLU A 1 94 ? -9.297 -0.223 10.281 1 98.56 94 GLU A CA 1
ATOM 765 C C . GLU A 1 94 ? -10.484 -0.734 11.086 1 98.56 94 GLU A C 1
ATOM 767 O O . GLU A 1 94 ? -10.328 -1.167 12.227 1 98.56 94 GLU A O 1
ATOM 772 N N . LYS A 1 95 ? -11.68 -0.684 10.461 1 98.31 95 LYS A N 1
ATOM 773 C CA . LYS A 1 95 ? -12.852 -1.286 11.094 1 98.31 95 LYS A CA 1
ATOM 774 C C . LYS A 1 95 ? -12.609 -2.76 11.406 1 98.31 95 LYS A C 1
ATOM 776 O O . LYS A 1 95 ? -12.836 -3.203 12.539 1 98.31 95 LYS A O 1
ATOM 781 N N . GLU A 1 96 ? -12.117 -3.502 10.445 1 98.25 96 GLU A N 1
ATOM 782 C CA . GLU A 1 96 ? -11.891 -4.934 10.617 1 98.25 96 GLU A CA 1
ATOM 783 C C . GLU A 1 96 ? -10.75 -5.203 11.586 1 98.25 96 GLU A C 1
ATOM 785 O O . GLU A 1 96 ? -10.789 -6.168 12.352 1 98.25 96 GLU A O 1
ATOM 790 N N . VAL A 1 97 ? -9.742 -4.398 11.531 1 98.62 97 VAL A N 1
ATOM 791 C CA . VAL A 1 97 ? -8.594 -4.539 12.422 1 98.62 97 VAL A CA 1
ATOM 792 C C . VAL A 1 97 ? -9.031 -4.32 13.867 1 98.62 97 VAL A C 1
ATOM 794 O O . VAL A 1 97 ? -8.586 -5.035 14.766 1 98.62 97 VAL A O 1
ATOM 797 N N . LEU A 1 98 ? -9.852 -3.326 14.07 1 98.62 98 LEU A N 1
ATOM 798 C CA . LEU A 1 98 ? -10.352 -3.051 15.414 1 98.62 98 LEU A CA 1
ATOM 799 C C . LEU A 1 98 ? -11.188 -4.219 15.938 1 98.62 98 LEU A C 1
ATOM 801 O O . LEU A 1 98 ? -11.117 -4.555 17.125 1 98.62 98 LEU A O 1
ATOM 805 N N . LYS A 1 99 ? -12 -4.828 15.062 1 98.5 99 LYS A N 1
ATOM 806 C CA . LYS A 1 99 ? -12.742 -6.02 15.453 1 98.5 99 LYS A CA 1
ATOM 807 C C . LYS A 1 99 ? -11.805 -7.125 15.93 1 98.5 99 LYS A C 1
ATOM 809 O O . LYS A 1 99 ? -12.062 -7.766 16.953 1 98.5 99 LYS A O 1
ATOM 814 N N . GLU A 1 100 ? -10.797 -7.328 15.156 1 98.31 100 GLU A N 1
ATOM 815 C CA . GLU A 1 100 ? -9.812 -8.344 15.531 1 98.31 100 GLU A CA 1
ATOM 816 C C . GLU A 1 100 ? -9.141 -7.992 16.859 1 98.31 100 GLU A C 1
ATOM 818 O O . GLU A 1 100 ? -8.898 -8.875 17.688 1 98.31 100 GLU A O 1
ATOM 823 N N . ALA A 1 101 ? -8.828 -6.73 17.016 1 98.62 101 ALA A N 1
ATOM 824 C CA . ALA A 1 101 ? -8.18 -6.27 18.25 1 98.62 101 ALA A CA 1
ATOM 825 C C . ALA A 1 101 ? -9.07 -6.516 19.469 1 98.62 101 ALA A C 1
ATOM 827 O O . ALA A 1 101 ? -8.57 -6.773 20.562 1 98.62 101 ALA A O 1
ATOM 828 N N . CYS A 1 102 ? -10.359 -6.457 19.297 1 98.44 102 CYS A N 1
ATOM 829 C CA . CYS A 1 102 ? -11.305 -6.684 20.375 1 98.44 102 CYS A CA 1
ATOM 830 C C . CYS A 1 102 ? -11.336 -8.156 20.781 1 98.44 102 CYS A C 1
ATOM 832 O O . CYS A 1 102 ? -11.789 -8.492 21.875 1 98.44 102 CYS A O 1
ATOM 834 N N . ILE A 1 103 ? -10.977 -9.008 19.859 1 97.5 103 ILE A N 1
ATOM 835 C CA . ILE A 1 103 ? -10.953 -10.438 20.141 1 97.5 103 ILE A CA 1
ATOM 836 C C . ILE A 1 103 ? -9.68 -10.789 20.922 1 97.5 103 ILE A C 1
ATOM 838 O O . ILE A 1 103 ? -9.75 -11.398 21.984 1 97.5 103 ILE A O 1
ATOM 842 N N . ASN A 1 104 ? -8.602 -10.43 20.375 1 95.19 104 ASN A N 1
ATOM 843 C CA . ASN A 1 104 ? -7.316 -10.664 21.016 1 95.19 104 ASN A CA 1
ATOM 844 C C . ASN A 1 104 ? -6.332 -9.531 20.75 1 95.19 104 ASN A C 1
ATOM 846 O O . ASN A 1 104 ? -6.059 -9.211 19.594 1 95.19 104 ASN A O 1
ATOM 850 N N . PHE A 1 105 ? -5.781 -8.922 21.797 1 97.75 105 PHE A N 1
ATOM 851 C CA . PHE A 1 105 ? -4.785 -7.855 21.75 1 97.75 105 PHE A CA 1
ATOM 852 C C . PHE A 1 105 ? -3.857 -7.926 22.953 1 97.75 105 PHE A C 1
ATOM 854 O O . PHE A 1 105 ? -4.312 -7.867 24.109 1 97.75 105 PHE A O 1
ATOM 861 N N . LYS A 1 106 ? -2.598 -8.055 22.719 1 97.25 106 LYS A N 1
ATOM 862 C CA . LYS A 1 106 ? -1.643 -8.258 23.797 1 97.25 106 LYS A CA 1
ATOM 863 C C . LYS A 1 106 ? -1.557 -7.016 24.688 1 97.25 106 LYS A C 1
ATOM 865 O O . LYS A 1 106 ? -1.603 -5.887 24.203 1 97.25 106 LYS A O 1
ATOM 870 N N . GLU A 1 107 ? -1.395 -7.203 25.906 1 97.19 107 GLU A N 1
ATOM 871 C CA . GLU A 1 107 ? -1.307 -6.121 26.875 1 97.19 107 GLU A CA 1
ATOM 872 C C . GLU A 1 107 ? -0.132 -5.195 26.578 1 97.19 107 GLU A C 1
ATOM 874 O O . GLU A 1 107 ? -0.237 -3.979 26.734 1 97.19 107 GLU A O 1
ATOM 879 N N . GLU A 1 108 ? 0.902 -5.77 26.156 1 97.81 108 GLU A N 1
ATOM 880 C CA . GLU A 1 108 ? 2.094 -4.984 25.844 1 97.81 108 GLU A CA 1
ATOM 881 C C . GLU A 1 108 ? 1.822 -3.99 24.719 1 97.81 108 GLU A C 1
ATOM 883 O O . GLU A 1 108 ? 2.303 -2.855 24.766 1 97.81 108 GLU A O 1
ATOM 888 N N . ASN A 1 109 ? 1.104 -4.453 23.766 1 97.94 109 ASN A N 1
ATOM 889 C CA . ASN A 1 109 ? 0.747 -3.57 22.656 1 97.94 109 ASN A CA 1
ATOM 890 C C . ASN A 1 109 ? -0.202 -2.463 23.094 1 97.94 109 ASN A C 1
ATOM 892 O O . ASN A 1 109 ? -0.073 -1.316 22.672 1 97.94 109 ASN A O 1
ATOM 896 N N . LEU A 1 110 ? -1.111 -2.832 23.922 1 97.94 110 LEU A N 1
ATOM 897 C CA . LEU A 1 110 ? -2.057 -1.855 24.453 1 97.94 110 LEU A CA 1
ATOM 898 C C . LEU A 1 110 ? -1.335 -0.779 25.266 1 97.94 110 LEU A C 1
ATOM 900 O O . LEU A 1 110 ? -1.669 0.404 25.156 1 97.94 110 LEU A O 1
ATOM 904 N N . LEU A 1 111 ? -0.39 -1.188 26.047 1 98.31 111 LEU A N 1
ATOM 905 C CA . LEU A 1 111 ? 0.393 -0.249 26.844 1 98.31 111 LEU A CA 1
ATOM 906 C C . LEU A 1 111 ? 1.133 0.739 25.953 1 98.31 111 LEU A C 1
ATOM 908 O O . LEU A 1 111 ? 1.219 1.928 26.266 1 98.31 111 LEU A O 1
ATOM 912 N N . GLU A 1 112 ? 1.67 0.279 24.844 1 98.62 112 GLU A N 1
ATOM 913 C CA . GLU A 1 112 ? 2.354 1.156 23.891 1 98.62 112 GLU A CA 1
ATOM 914 C C . GLU A 1 112 ? 1.393 2.18 23.297 1 98.62 112 GLU A C 1
ATOM 916 O O . GLU A 1 112 ? 1.758 3.34 23.094 1 98.62 112 GLU A O 1
ATOM 921 N N . MET A 1 113 ? 0.198 1.776 23.062 1 98.69 113 MET A N 1
ATOM 922 C CA . MET A 1 113 ? -0.809 2.695 22.547 1 98.69 113 MET A CA 1
ATOM 923 C C . MET A 1 113 ? -1.18 3.746 23.578 1 98.69 113 MET A C 1
ATOM 925 O O . MET A 1 113 ? -1.349 4.922 23.25 1 98.69 113 MET A O 1
ATOM 929 N N . GLU A 1 114 ? -1.271 3.314 24.766 1 98.69 114 GLU A N 1
ATOM 930 C CA . GLU A 1 114 ? -1.597 4.238 25.844 1 98.69 114 GLU A CA 1
ATOM 931 C C . GLU A 1 114 ? -0.487 5.266 26.047 1 98.69 114 GLU A C 1
ATOM 933 O O . GLU A 1 114 ? -0.761 6.441 26.297 1 98.69 114 GLU A O 1
ATOM 938 N N . LYS A 1 115 ? 0.71 4.793 26 1 98.75 115 LYS A N 1
ATOM 939 C CA . LYS A 1 115 ? 1.84 5.715 26.094 1 98.75 115 LYS A CA 1
ATOM 940 C C . LYS A 1 115 ? 1.798 6.742 24.969 1 98.75 115 LYS A C 1
ATOM 942 O O . LYS A 1 115 ? 2.018 7.934 25.188 1 98.75 115 LYS A O 1
ATOM 947 N N . ASN A 1 116 ? 1.568 6.258 23.781 1 98.75 116 ASN A N 1
ATOM 948 C CA . ASN A 1 116 ? 1.439 7.148 22.625 1 98.75 116 ASN A CA 1
ATOM 949 C C . ASN A 1 116 ? 0.334 8.18 22.844 1 98.75 116 ASN A C 1
ATOM 951 O O . ASN A 1 116 ? 0.532 9.367 22.594 1 98.75 116 ASN A O 1
ATOM 955 N N . LEU A 1 117 ? -0.832 7.684 23.344 1 98.56 117 LEU A N 1
ATOM 956 C CA . LEU A 1 117 ? -1.967 8.57 23.594 1 98.56 117 LEU A CA 1
ATOM 957 C C . LEU A 1 117 ? -1.614 9.625 24.641 1 98.56 117 LEU A C 1
ATOM 959 O O . LEU A 1 117 ? -2.012 10.789 24.5 1 98.56 117 LEU A O 1
ATOM 963 N N . TYR A 1 118 ? -0.884 9.195 25.641 1 98.38 118 TYR A N 1
ATOM 964 C CA . TYR A 1 118 ? -0.426 10.141 26.656 1 98.38 118 TYR A CA 1
ATOM 965 C C . TYR A 1 118 ? 0.413 11.25 26.031 1 98.38 118 TYR A C 1
ATOM 967 O O . TYR A 1 118 ? 0.236 12.43 26.344 1 98.38 118 TYR A O 1
ATOM 975 N N . MET A 1 119 ? 1.299 10.914 25.172 1 97.94 119 MET A N 1
ATOM 976 C CA . MET A 1 119 ? 2.141 11.891 24.484 1 97.94 119 MET A CA 1
ATOM 977 C C . MET A 1 119 ? 1.302 12.82 23.625 1 97.94 119 MET A C 1
ATOM 979 O O . MET A 1 119 ? 1.597 14.008 23.516 1 97.94 119 MET A O 1
ATOM 983 N N . GLN A 1 120 ? 0.269 12.266 23 1 97.88 120 GLN A N 1
ATOM 984 C CA . GLN A 1 120 ? -0.64 13.109 22.234 1 97.88 120 GLN A CA 1
ATOM 985 C C . GLN A 1 120 ? -1.293 14.164 23.125 1 97.88 120 GLN A C 1
ATOM 987 O O . GLN A 1 120 ? -1.342 15.344 22.766 1 97.88 120 GLN A O 1
ATOM 992 N N . LYS A 1 121 ? -1.754 13.727 24.25 1 97.56 121 LYS A N 1
ATOM 993 C CA . LYS A 1 121 ? -2.412 14.633 25.203 1 97.56 121 LYS A CA 1
ATOM 994 C C . LYS A 1 121 ? -1.475 15.75 25.625 1 97.56 121 LYS A C 1
ATOM 996 O O . LYS A 1 121 ? -1.896 16.906 25.781 1 97.56 121 LYS A O 1
ATOM 1001 N N . MET A 1 122 ? -0.251 15.43 25.734 1 96.25 122 MET A N 1
ATOM 1002 C CA . MET A 1 122 ? 0.736 16.422 26.156 1 96.25 122 MET A CA 1
ATOM 1003 C C . MET A 1 122 ? 0.934 17.484 25.078 1 96.25 122 MET A C 1
ATOM 1005 O O . MET A 1 122 ? 1.351 18.609 25.375 1 96.25 122 MET A O 1
ATOM 1009 N N . LEU A 1 123 ? 0.618 17.109 23.828 1 95.31 123 LEU A N 1
ATOM 1010 C CA . LEU A 1 123 ? 0.855 18.031 22.719 1 95.31 123 LEU A CA 1
ATOM 1011 C C . LEU A 1 123 ? -0.375 18.891 22.453 1 95.31 123 LEU A C 1
ATOM 1013 O O . LEU A 1 123 ? -0.309 19.844 21.688 1 95.31 123 LEU A O 1
ATOM 1017 N N . LEU A 1 124 ? -1.542 18.625 23.062 1 92.31 124 LEU A N 1
ATOM 1018 C CA . LEU A 1 124 ? -2.803 19.281 22.766 1 92.31 124 LEU A CA 1
ATOM 1019 C C . LEU A 1 124 ? -2.695 20.781 23.016 1 92.31 124 LEU A C 1
ATOM 1021 O O . LEU A 1 124 ? -3.312 21.578 22.297 1 92.31 124 LEU A O 1
ATOM 1025 N N . ASN A 1 125 ? -1.834 21.188 23.938 1 85.19 125 ASN A N 1
ATOM 1026 C CA . ASN A 1 125 ? -1.785 22.609 24.25 1 85.19 125 ASN A CA 1
ATOM 1027 C C . ASN A 1 125 ? -0.458 23.234 23.828 1 85.19 125 ASN A C 1
ATOM 1029 O O . ASN A 1 125 ? -0.164 24.375 24.188 1 85.19 125 ASN A O 1
ATOM 1033 N N . LYS A 1 126 ? 0.271 22.453 23.188 1 87.5 126 LYS A N 1
ATOM 1034 C CA . LYS A 1 126 ? 1.545 22.984 22.719 1 87.5 126 LYS A CA 1
ATOM 1035 C C . LYS A 1 126 ? 1.386 23.672 21.359 1 87.5 126 LYS A C 1
ATOM 1037 O O . LYS A 1 126 ? 0.866 23.078 20.422 1 87.5 126 LYS A O 1
ATOM 1042 N N . LYS A 1 127 ? 1.867 24.859 21.422 1 82.69 127 LYS A N 1
ATOM 1043 C CA . LYS A 1 127 ? 1.84 25.594 20.172 1 82.69 127 LYS A CA 1
ATOM 1044 C C . LYS A 1 127 ? 2.885 25.062 19.188 1 82.69 127 LYS A C 1
ATOM 1046 O O . LYS A 1 127 ? 3.926 24.547 19.609 1 82.69 127 LYS A O 1
ATOM 1051 N N . ASP A 1 128 ? 2.697 25.016 18 1 83.75 128 ASP A N 1
ATOM 1052 C CA . ASP A 1 128 ? 3.641 24.672 16.938 1 83.75 128 ASP A CA 1
ATOM 1053 C C . ASP A 1 128 ? 4.012 23.188 16.984 1 83.75 128 ASP A C 1
ATOM 1055 O O . ASP A 1 128 ? 5.18 22.828 16.828 1 83.75 128 ASP A O 1
ATOM 1059 N N . ALA A 1 129 ? 3.08 22.375 17.469 1 91.44 129 ALA A N 1
ATOM 1060 C CA . ALA A 1 129 ? 3.348 20.938 17.594 1 91.44 129 ALA A CA 1
ATOM 1061 C C . ALA A 1 129 ? 2.557 20.141 16.562 1 91.44 129 ALA A C 1
ATOM 1063 O O . ALA A 1 129 ? 2.223 18.984 16.797 1 91.44 129 ALA A O 1
ATOM 1064 N N . LEU A 1 130 ? 2.275 20.812 15.5 1 92.44 130 LEU A N 1
ATOM 1065 C CA . LEU A 1 130 ? 1.397 20.234 14.484 1 92.44 130 LEU A CA 1
ATOM 1066 C C . LEU A 1 130 ? 1.99 18.953 13.914 1 92.44 130 LEU A C 1
ATOM 1068 O O . LEU A 1 130 ? 1.338 17.906 13.922 1 92.44 130 LEU A O 1
ATOM 1072 N N . LEU A 1 131 ? 3.244 18.984 13.445 1 93.31 131 LEU A N 1
ATOM 1073 C CA . LEU A 1 131 ? 3.887 17.828 12.812 1 93.31 131 LEU A CA 1
ATOM 1074 C C . LEU A 1 131 ? 4.152 16.734 13.828 1 93.31 131 LEU A C 1
ATOM 1076 O O . LEU A 1 131 ? 4.02 15.539 13.516 1 93.31 131 LEU A O 1
ATOM 1080 N N . GLU A 1 132 ? 4.5 17.141 15 1 93.69 132 GLU A N 1
ATOM 1081 C CA . GLU A 1 132 ? 4.711 16.172 16.062 1 93.69 132 GLU A CA 1
ATOM 1082 C C . GLU A 1 132 ? 3.426 15.414 16.375 1 93.69 132 GLU A C 1
ATOM 1084 O O . GLU A 1 132 ? 3.441 14.188 16.562 1 93.69 132 GLU A O 1
ATOM 1089 N N . PHE A 1 133 ? 2.355 16.141 16.531 1 96.06 133 PHE A N 1
ATOM 1090 C CA . PHE A 1 133 ? 1.074 15.5 16.781 1 96.06 133 PHE A CA 1
ATOM 1091 C C . PHE A 1 133 ? 0.7 14.562 15.648 1 96.06 133 PHE A C 1
ATOM 1093 O O . PHE A 1 133 ? 0.251 13.438 15.883 1 96.06 133 PHE A O 1
ATOM 1100 N N . HIS A 1 134 ? 0.873 15.039 14.453 1 95.25 134 HIS A N 1
ATOM 1101 C CA . HIS A 1 134 ? 0.567 14.219 13.281 1 95.25 134 HIS A CA 1
ATOM 1102 C C . HIS A 1 134 ? 1.35 12.906 13.312 1 95.25 134 HIS A C 1
ATOM 1104 O O . HIS A 1 134 ? 0.803 11.844 13 1 95.25 134 HIS A O 1
ATOM 1110 N N . GLU A 1 135 ? 2.6 12.969 13.656 1 95 135 GLU A N 1
ATOM 1111 C CA . GLU A 1 135 ? 3.445 11.781 13.75 1 95 135 GLU A CA 1
ATOM 1112 C C . GLU A 1 135 ? 2.926 10.82 14.812 1 95 135 GLU A C 1
ATOM 1114 O O . GLU A 1 135 ? 2.877 9.609 14.586 1 95 135 GLU A O 1
ATOM 1119 N N . LEU A 1 136 ? 2.57 11.344 15.93 1 97.5 136 LEU A N 1
ATOM 1120 C CA . LEU A 1 136 ? 2.035 10.516 17 1 97.5 136 LEU A CA 1
ATOM 1121 C C . LEU A 1 136 ? 0.702 9.891 16.594 1 97.5 136 LEU A C 1
ATOM 1123 O O . LEU A 1 136 ? 0.425 8.734 16.922 1 97.5 136 LEU A O 1
ATOM 1127 N N . ASP A 1 137 ? -0.101 10.695 15.961 1 97.69 137 ASP A N 1
ATOM 1128 C CA . ASP A 1 137 ? -1.367 10.188 15.438 1 97.69 137 ASP A CA 1
ATOM 1129 C C . ASP A 1 137 ? -1.144 8.992 14.516 1 97.69 137 ASP A C 1
ATOM 1131 O O . ASP A 1 137 ? -1.781 7.949 14.68 1 97.69 137 ASP A O 1
ATOM 1135 N N . ASN A 1 138 ? -0.282 9.102 13.578 1 97.38 138 ASN A N 1
ATOM 1136 C CA . ASN A 1 138 ? 0.041 8.016 12.664 1 97.38 138 ASN A CA 1
ATOM 1137 C C . ASN A 1 138 ? 0.588 6.801 13.406 1 97.38 138 ASN A C 1
ATOM 1139 O O . ASN A 1 138 ? 0.229 5.66 13.102 1 97.38 138 ASN A O 1
ATOM 1143 N N . GLU A 1 139 ? 1.452 7.086 14.328 1 98.31 139 GLU A N 1
ATOM 1144 C CA . GLU A 1 139 ? 2.043 6.008 15.109 1 98.31 139 GLU A CA 1
ATOM 1145 C C . GLU A 1 139 ? 0.977 5.246 15.891 1 98.31 139 GLU A C 1
ATOM 1147 O O . GLU A 1 139 ? 1.065 4.023 16.047 1 98.31 139 GLU A O 1
ATOM 1152 N N . PHE A 1 140 ? 0.004 5.922 16.406 1 98.81 140 PHE A N 1
ATOM 1153 C CA . PHE A 1 140 ? -1.09 5.312 17.156 1 98.81 140 PHE A CA 1
ATOM 1154 C C . PHE A 1 140 ? -1.783 4.238 16.328 1 98.81 140 PHE A C 1
ATOM 1156 O O . PHE A 1 140 ? -1.969 3.113 16.797 1 98.81 140 PHE A O 1
ATOM 1163 N N . HIS A 1 141 ? -2.07 4.535 15.172 1 98.75 141 HIS A N 1
ATOM 1164 C CA . HIS A 1 141 ? -2.764 3.594 14.297 1 98.75 141 HIS A CA 1
ATOM 1165 C C . HIS A 1 141 ? -1.825 2.488 13.82 1 98.75 141 HIS A C 1
ATOM 1167 O O . HIS A 1 141 ? -2.242 1.338 13.664 1 98.75 141 HIS A O 1
ATOM 1173 N N . LYS A 1 142 ? -0.592 2.871 13.578 1 98.69 142 LYS A N 1
ATOM 1174 C CA . LYS A 1 142 ? 0.41 1.855 13.266 1 98.69 142 LYS A CA 1
ATOM 1175 C C . LYS A 1 142 ? 0.471 0.791 14.359 1 98.69 142 LYS A C 1
ATOM 1177 O O . LYS A 1 142 ? 0.459 -0.407 14.07 1 98.69 142 LYS A O 1
ATOM 1182 N N . LEU A 1 143 ? 0.494 1.219 15.578 1 98.75 143 LEU A N 1
ATOM 1183 C CA . LEU A 1 143 ? 0.546 0.31 16.719 1 98.75 143 LEU A CA 1
ATOM 1184 C C . LEU A 1 143 ? -0.684 -0.591 16.75 1 98.75 143 LEU A C 1
ATOM 1186 O O . LEU A 1 143 ? -0.58 -1.778 17.078 1 98.75 143 LEU A O 1
ATOM 1190 N N . LEU A 1 144 ? -1.822 -0.041 16.469 1 98.81 144 LEU A N 1
ATOM 1191 C CA . LEU A 1 144 ? -3.051 -0.824 16.391 1 98.81 144 LEU A CA 1
ATOM 1192 C C . LEU A 1 144 ? -2.912 -1.949 15.367 1 98.81 144 LEU A C 1
ATOM 1194 O O . LEU A 1 144 ? -3.148 -3.117 15.688 1 98.81 144 LEU A O 1
ATOM 1198 N N . PHE A 1 145 ? -2.502 -1.647 14.195 1 98.75 145 PHE A N 1
ATOM 1199 C CA . PHE A 1 145 ? -2.359 -2.631 13.125 1 98.75 145 PHE A CA 1
ATOM 1200 C C . PHE A 1 145 ? -1.285 -3.654 13.469 1 98.75 145 PHE A C 1
ATOM 1202 O O . PHE A 1 145 ? -1.47 -4.855 13.25 1 98.75 145 PHE A O 1
ATOM 1209 N N . GLN A 1 146 ? -0.188 -3.16 13.992 1 98.31 146 GLN A N 1
ATOM 1210 C CA . GLN A 1 146 ? 0.89 -4.059 14.391 1 98.31 146 GLN A CA 1
ATOM 1211 C C . GLN A 1 146 ? 0.428 -5.023 15.477 1 98.31 146 GLN A C 1
ATOM 1213 O O . GLN A 1 146 ? 0.844 -6.184 15.508 1 98.31 146 GLN A O 1
ATOM 1218 N N . GLY A 1 147 ? -0.406 -4.574 16.375 1 98.12 147 GLY A N 1
ATOM 1219 C CA . GLY A 1 147 ? -0.893 -5.371 17.484 1 98.12 147 GLY A CA 1
ATOM 1220 C C . GLY A 1 147 ? -1.733 -6.559 17.047 1 98.12 147 GLY A C 1
ATOM 1221 O O . GLY A 1 147 ? -1.938 -7.496 17.812 1 98.12 147 GLY A O 1
ATOM 1222 N N . VAL A 1 148 ? -2.244 -6.477 15.844 1 98 148 VAL A N 1
ATOM 1223 C CA . VAL A 1 148 ? -3.016 -7.594 15.312 1 98 148 VAL A CA 1
ATOM 1224 C C . VAL A 1 148 ? -2.268 -8.227 14.141 1 98 148 VAL A C 1
ATOM 1226 O O . VAL A 1 148 ? -2.883 -8.805 13.242 1 98 148 VAL A O 1
ATOM 1229 N N . ASN A 1 149 ? -1.01 -7.996 14.031 1 96.81 149 ASN A N 1
ATOM 1230 C CA . ASN A 1 149 ? -0.102 -8.594 13.055 1 96.81 149 ASN A CA 1
ATOM 1231 C C . ASN A 1 149 ? -0.453 -8.18 11.633 1 96.81 149 ASN A C 1
ATOM 1233 O O . ASN A 1 149 ? -0.472 -9.016 10.727 1 96.81 149 ASN A O 1
ATOM 1237 N N . LYS A 1 150 ? -0.754 -6.934 11.5 1 98.12 150 LYS A N 1
ATOM 1238 C CA . LYS A 1 150 ? -1.089 -6.383 10.188 1 98.12 150 LYS A CA 1
ATOM 1239 C C . LYS A 1 150 ? -0.264 -5.137 9.883 1 98.12 150 LYS A C 1
ATOM 1241 O O . LYS A 1 150 ? -0.782 -4.16 9.336 1 98.12 150 LYS A O 1
ATOM 1246 N N . GLY A 1 151 ? 0.994 -5.176 10.312 1 98.06 151 GLY A N 1
ATOM 1247 C CA . GLY A 1 151 ? 1.877 -4.035 10.117 1 98.06 151 GLY A CA 1
ATOM 1248 C C . GLY A 1 151 ? 2.08 -3.68 8.656 1 98.06 151 GLY A C 1
ATOM 1249 O O . GLY A 1 151 ? 2.127 -2.5 8.297 1 98.06 151 GLY A O 1
ATOM 1250 N N . ASN A 1 152 ? 2.193 -4.645 7.785 1 97.38 152 ASN A N 1
ATOM 1251 C CA . ASN A 1 152 ? 2.381 -4.391 6.359 1 97.38 152 ASN A CA 1
ATOM 1252 C C . ASN A 1 152 ? 1.128 -3.791 5.73 1 97.38 152 ASN A C 1
ATOM 1254 O O . ASN A 1 152 ? 1.22 -3.014 4.777 1 97.38 152 ASN A O 1
ATOM 1258 N N . VAL A 1 153 ? -0.021 -4.113 6.254 1 98.62 153 VAL A N 1
ATOM 1259 C CA . VAL A 1 153 ? -1.266 -3.506 5.793 1 98.62 153 VAL A CA 1
ATOM 1260 C C . VAL A 1 153 ? -1.248 -2.008 6.082 1 98.62 153 VAL A C 1
ATOM 1262 O O . VAL A 1 153 ? -1.596 -1.198 5.219 1 98.62 153 VAL A O 1
ATOM 1265 N N . TRP A 1 154 ? -0.791 -1.675 7.246 1 98.5 154 TRP A N 1
ATOM 1266 C CA . TRP A 1 154 ? -0.676 -0.26 7.586 1 98.5 154 TRP A CA 1
ATOM 1267 C C . TRP A 1 154 ? 0.305 0.445 6.656 1 98.5 154 TRP A C 1
ATOM 1269 O O . TRP A 1 154 ? 0.061 1.576 6.227 1 98.5 154 TRP A O 1
ATOM 1279 N N . GLU A 1 155 ? 1.359 -0.209 6.398 1 96.69 155 GLU A N 1
ATOM 1280 C CA . GLU A 1 155 ? 2.334 0.377 5.484 1 96.69 155 GLU A CA 1
ATOM 1281 C C . GLU A 1 155 ? 1.713 0.648 4.113 1 96.69 155 GLU A C 1
ATOM 1283 O O . GLU A 1 155 ? 1.982 1.681 3.498 1 96.69 155 GLU A O 1
ATOM 1288 N N . ALA A 1 156 ? 0.917 -0.26 3.682 1 97.25 156 ALA A N 1
ATOM 1289 C CA . ALA A 1 156 ? 0.23 -0.082 2.404 1 97.25 156 ALA A CA 1
ATOM 1290 C C . ALA A 1 156 ? -0.739 1.097 2.463 1 97.25 156 ALA A C 1
ATOM 1292 O O . ALA A 1 156 ? -0.788 1.914 1.542 1 97.25 156 ALA A O 1
ATOM 1293 N N . ILE A 1 157 ? -1.499 1.198 3.529 1 98.31 157 ILE A N 1
ATOM 1294 C CA . ILE A 1 157 ? -2.396 2.332 3.719 1 98.31 157 ILE A CA 1
ATOM 1295 C C . ILE A 1 157 ? -1.603 3.635 3.672 1 98.31 157 ILE A C 1
ATOM 1297 O O . ILE A 1 157 ? -1.98 4.574 2.967 1 98.31 157 ILE A O 1
ATOM 1301 N N . SER A 1 158 ? -0.496 3.637 4.391 1 96.69 158 SER A N 1
ATOM 1302 C CA . SER A 1 158 ? 0.332 4.832 4.5 1 96.69 158 SER A CA 1
ATOM 1303 C C . SER A 1 158 ? 0.86 5.266 3.139 1 96.69 158 SER A C 1
ATOM 1305 O O . SER A 1 158 ? 0.968 6.461 2.859 1 96.69 158 SER A O 1
ATOM 1307 N N . THR A 1 159 ? 1.085 4.324 2.32 1 94.12 159 THR A N 1
ATOM 1308 C CA . THR A 1 159 ? 1.676 4.598 1.016 1 94.12 159 THR A CA 1
ATOM 1309 C C . THR A 1 159 ? 0.704 5.379 0.135 1 94.12 159 THR A C 1
ATOM 1311 O O . THR A 1 159 ? 1.117 6.246 -0.637 1 94.12 159 THR A O 1
ATOM 1314 N N . ILE A 1 160 ? -0.574 5.176 0.288 1 96.56 160 ILE A N 1
ATOM 1315 C CA . ILE A 1 160 ? -1.5 5.855 -0.61 1 96.56 160 ILE A CA 1
ATOM 1316 C C . ILE A 1 160 ? -2.139 7.043 0.109 1 96.56 160 ILE A C 1
ATOM 1318 O O . ILE A 1 160 ? -3.076 7.656 -0.404 1 96.56 160 ILE A O 1
ATOM 1322 N N . SER A 1 161 ? -1.646 7.391 1.312 1 97.31 161 SER A N 1
ATOM 1323 C CA . SER A 1 161 ? -2.344 8.352 2.156 1 97.31 161 SER A CA 1
ATOM 1324 C C . SER A 1 161 ? -1.662 9.719 2.113 1 97.31 161 SER A C 1
ATOM 1326 O O . SER A 1 161 ? -1.935 10.578 2.951 1 97.31 161 SER A O 1
ATOM 1328 N N . THR A 1 162 ? -0.805 9.977 1.185 1 96.12 162 THR A N 1
ATOM 1329 C CA . THR A 1 162 ? -0.013 11.195 1.186 1 96.12 162 THR A CA 1
ATOM 1330 C C . THR A 1 162 ? -0.91 12.422 1.02 1 96.12 162 THR A C 1
ATOM 1332 O O . THR A 1 162 ? -0.765 13.406 1.747 1 96.12 162 THR A O 1
ATOM 1335 N N . HIS A 1 163 ? -1.839 12.398 0.082 1 97.25 163 HIS A N 1
ATOM 1336 C CA . HIS A 1 163 ? -2.775 13.508 -0.102 1 97.25 163 HIS A CA 1
ATOM 1337 C C . HIS A 1 163 ? -3.738 13.609 1.075 1 97.25 163 HIS A C 1
ATOM 1339 O O . HIS A 1 163 ? -4.117 14.711 1.477 1 97.25 163 HIS A O 1
ATOM 1345 N N . TYR A 1 164 ? -4.086 12.492 1.598 1 97.69 164 TYR A N 1
ATOM 1346 C CA . TYR A 1 164 ? -4.918 12.453 2.795 1 97.69 164 TYR A CA 1
ATOM 1347 C C . TYR A 1 164 ? -4.227 13.148 3.961 1 97.69 164 TYR A C 1
ATOM 1349 O O . TYR A 1 164 ? -4.852 13.93 4.684 1 97.69 164 TYR A O 1
ATOM 1357 N N . LYS A 1 165 ? -2.955 12.891 4.109 1 97 165 LYS A N 1
ATOM 1358 C CA . LYS A 1 165 ? -2.178 13.523 5.168 1 97 165 LYS A CA 1
ATOM 1359 C C . LYS A 1 165 ? -2.133 15.039 4.988 1 97 165 LYS A C 1
ATOM 1361 O O . LYS A 1 165 ? -2.221 15.789 5.961 1 97 165 LYS A O 1
ATOM 1366 N N . ARG A 1 166 ? -2.051 15.508 3.781 1 96.69 166 ARG A N 1
ATOM 1367 C CA . ARG A 1 166 ? -1.999 16.938 3.502 1 96.69 166 ARG A CA 1
ATOM 1368 C C . ARG A 1 166 ? -3.283 17.625 3.945 1 96.69 166 ARG A C 1
ATOM 1370 O O . ARG A 1 166 ? -3.24 18.656 4.621 1 96.69 166 ARG A O 1
ATOM 1377 N N . ILE A 1 167 ? -4.395 17.016 3.57 1 96.25 167 ILE A N 1
ATOM 1378 C CA . ILE A 1 167 ? -5.66 17.672 3.9 1 96.25 167 ILE A CA 1
ATOM 1379 C C . ILE A 1 167 ? -5.898 17.594 5.406 1 96.25 167 ILE A C 1
ATOM 1381 O O . ILE A 1 167 ? -6.473 18.516 5.996 1 96.25 167 ILE A O 1
ATOM 1385 N N . ARG A 1 168 ? -5.461 16.562 6.02 1 95.44 168 ARG A N 1
ATOM 1386 C CA . ARG A 1 168 ? -5.582 16.453 7.469 1 95.44 168 ARG A CA 1
ATOM 1387 C C . ARG A 1 168 ? -4.766 17.531 8.172 1 95.44 168 ARG A C 1
ATOM 1389 O O . ARG A 1 168 ? -5.223 18.125 9.148 1 95.44 168 ARG A O 1
ATOM 1396 N N . ILE A 1 169 ? -3.592 17.75 7.719 1 94.81 169 ILE A N 1
ATOM 1397 C CA . ILE A 1 169 ? -2.723 18.75 8.305 1 94.81 169 ILE A CA 1
ATOM 1398 C C . ILE A 1 169 ? -3.336 20.141 8.117 1 94.81 169 ILE A C 1
ATOM 1400 O O . ILE A 1 169 ? -3.33 20.969 9.031 1 94.81 169 ILE A O 1
ATOM 1404 N N . ILE A 1 170 ? -3.873 20.375 6.957 1 94.06 170 ILE A N 1
ATOM 1405 C CA . ILE A 1 170 ? -4.562 21.641 6.691 1 94.06 170 ILE A CA 1
ATOM 1406 C C . ILE A 1 170 ? -5.719 21.812 7.672 1 94.06 170 ILE A C 1
ATOM 1408 O O . ILE A 1 170 ? -5.887 22.891 8.258 1 94.06 170 ILE A O 1
ATOM 1412 N N . GLU A 1 171 ? -6.477 20.766 7.816 1 93.44 171 GLU A N 1
ATOM 1413 C CA . GLU A 1 171 ? -7.617 20.797 8.727 1 93.44 171 GLU A CA 1
ATOM 1414 C C . GLU A 1 171 ? -7.172 21.031 10.164 1 93.44 171 GLU A C 1
ATOM 1416 O O . GLU A 1 171 ? -7.809 21.797 10.906 1 93.44 171 GLU A O 1
ATOM 1421 N N . GLN A 1 172 ? -6.102 20.438 10.586 1 90.44 172 GLN A N 1
ATOM 1422 C CA . GLN A 1 172 ? -5.605 20.5 11.961 1 90.44 172 GLN A CA 1
ATOM 1423 C C . GLN A 1 172 ? -5.039 21.891 12.266 1 90.44 172 GLN A C 1
ATOM 1425 O O . GLN A 1 172 ? -4.961 22.297 13.422 1 90.44 172 GLN A O 1
ATOM 1430 N N . LYS A 1 173 ? -4.609 22.562 11.258 1 88.62 173 LYS A N 1
ATOM 1431 C CA . LYS A 1 173 ? -4.16 23.938 11.43 1 88.62 173 LYS A CA 1
ATOM 1432 C C . LYS A 1 173 ? -5.312 24.844 11.844 1 88.62 173 LYS A C 1
ATOM 1434 O O . LYS A 1 173 ? -5.109 25.844 12.547 1 88.62 173 LYS A O 1
ATOM 1439 N N . GLU A 1 174 ? -6.484 24.516 11.445 1 87 174 GLU A N 1
ATOM 1440 C CA . GLU A 1 174 ? -7.656 25.344 11.68 1 87 174 GLU A CA 1
ATOM 1441 C C . GLU A 1 174 ? -8.406 24.906 12.938 1 87 174 GLU A C 1
ATOM 1443 O O . GLU A 1 174 ? -9.195 25.672 13.492 1 87 174 GLU A O 1
ATOM 1448 N N . ASN A 1 175 ? -8.141 23.688 13.297 1 84.75 175 ASN A N 1
ATOM 1449 C CA . ASN A 1 175 ? -8.883 23.109 14.414 1 84.75 175 ASN A CA 1
ATOM 1450 C C . ASN A 1 175 ? -7.945 22.469 15.43 1 84.75 175 ASN A C 1
ATOM 1452 O O . ASN A 1 175 ? -6.797 22.156 15.109 1 84.75 175 ASN A O 1
ATOM 1456 N N . ASN A 1 176 ? -8.453 22.422 16.625 1 85.94 176 ASN A N 1
ATOM 1457 C CA . ASN A 1 176 ? -7.648 21.703 17.609 1 85.94 176 ASN A CA 1
ATOM 1458 C C . ASN A 1 176 ? -7.848 20.188 17.5 1 85.94 176 ASN A C 1
ATOM 1460 O O . ASN A 1 176 ? -8.703 19.734 16.75 1 85.94 176 ASN A O 1
ATOM 1464 N N . ASN A 1 177 ? -6.945 19.422 18.188 1 92.06 177 ASN A N 1
ATOM 1465 C CA . ASN A 1 177 ? -6.906 17.969 18.031 1 92.06 177 ASN A CA 1
ATOM 1466 C C . ASN A 1 177 ? -7.609 17.281 19.188 1 92.06 177 ASN A C 1
ATOM 1468 O O . ASN A 1 177 ? -7.406 16.078 19.422 1 92.06 177 ASN A O 1
ATOM 1472 N N . TYR A 1 178 ? -8.477 18.016 19.906 1 94.25 178 TYR A N 1
ATOM 1473 C CA . TYR A 1 178 ? -9.117 17.438 21.078 1 94.25 178 TYR A CA 1
ATOM 1474 C C . TYR A 1 178 ? -10.031 16.281 20.688 1 94.25 178 TYR A C 1
ATOM 1476 O O . TYR A 1 178 ? -9.992 15.211 21.312 1 94.25 178 TYR A O 1
ATOM 1484 N N . ALA A 1 179 ? -10.797 16.531 19.656 1 94.56 179 ALA A N 1
ATOM 1485 C CA . ALA A 1 179 ? -11.703 15.477 19.203 1 94.56 179 ALA A CA 1
ATOM 1486 C C . ALA A 1 179 ? -10.93 14.234 18.766 1 94.56 179 ALA A C 1
ATOM 1488 O O . ALA A 1 179 ? -11.359 13.109 19.016 1 94.56 179 ALA A O 1
ATOM 1489 N N . VAL A 1 180 ? -9.852 14.43 18.078 1 96.38 180 VAL A N 1
ATOM 1490 C CA . VAL A 1 180 ? -9.023 13.328 17.609 1 96.38 180 VAL A CA 1
ATOM 1491 C C . VAL A 1 180 ? -8.516 12.516 18.797 1 96.38 180 VAL A C 1
ATOM 1493 O O . VAL A 1 180 ? -8.586 11.289 18.797 1 96.38 180 VAL A O 1
ATOM 1496 N N . VAL A 1 181 ? -8.016 13.188 19.812 1 97.81 181 VAL A N 1
ATOM 1497 C CA . VAL A 1 181 ? -7.488 12.539 21.016 1 97.81 181 VAL A CA 1
ATOM 1498 C C . VAL A 1 181 ? -8.602 11.781 21.719 1 97.81 181 VAL A C 1
ATOM 1500 O O . VAL A 1 181 ? -8.406 10.648 22.188 1 97.81 181 VAL A O 1
ATOM 1503 N N . ASP A 1 182 ? -9.773 12.367 21.781 1 97.88 182 ASP A N 1
ATOM 1504 C CA . ASP A 1 182 ? -10.922 11.703 22.375 1 97.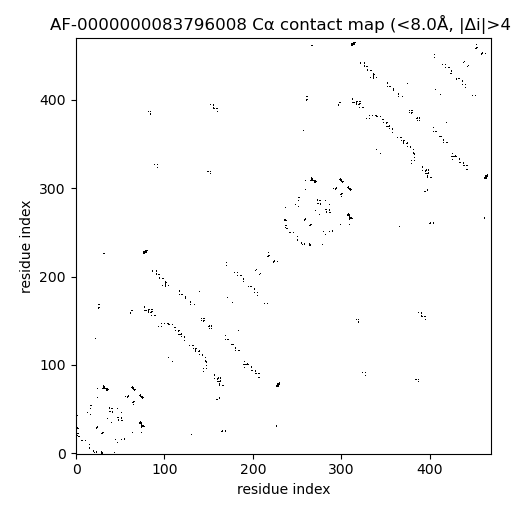88 182 ASP A CA 1
ATOM 1505 C C . ASP A 1 182 ? -11.258 10.414 21.625 1 97.88 182 ASP A C 1
ATOM 1507 O O . ASP A 1 182 ? -11.578 9.391 22.25 1 97.88 182 ASP A O 1
ATOM 1511 N N . HIS A 1 183 ? -11.234 10.539 20.344 1 98.38 183 HIS A N 1
ATOM 1512 C CA . HIS A 1 183 ? -11.5 9.352 19.547 1 98.38 183 HIS A CA 1
ATOM 1513 C C . HIS A 1 183 ? -10.453 8.273 19.781 1 98.38 183 HIS A C 1
ATOM 1515 O O . HIS A 1 183 ? -10.781 7.086 19.875 1 98.38 183 HIS A O 1
ATOM 1521 N N . HIS A 1 184 ? -9.156 8.648 19.875 1 98.69 184 HIS A N 1
ATOM 1522 C CA . HIS A 1 184 ? -8.109 7.676 20.141 1 98.69 184 HIS A CA 1
ATOM 1523 C C . HIS A 1 184 ? -8.297 7.02 21.5 1 98.69 184 HIS A C 1
ATOM 1525 O O . HIS A 1 184 ? -8.047 5.82 21.656 1 98.69 184 HIS A O 1
ATOM 1531 N N . GLU A 1 185 ? -8.727 7.789 22.438 1 98.56 185 GLU A N 1
ATOM 1532 C CA . GLU A 1 185 ? -9.07 7.215 23.734 1 98.56 185 GLU A CA 1
ATOM 1533 C C . GLU A 1 185 ? -10.18 6.18 23.609 1 98.56 185 GLU A C 1
ATOM 1535 O O . GLU A 1 185 ? -10.125 5.117 24.234 1 98.56 185 GLU A O 1
ATOM 1540 N N . ALA A 1 186 ? -11.156 6.496 22.859 1 98.69 186 ALA A N 1
ATOM 1541 C CA . ALA A 1 186 ? -12.273 5.578 22.625 1 98.69 186 ALA A CA 1
ATOM 1542 C C . ALA A 1 186 ? -11.789 4.297 21.953 1 98.69 186 ALA A C 1
ATOM 1544 O O . ALA A 1 186 ? -12.305 3.209 22.234 1 98.69 186 ALA A O 1
ATOM 1545 N N . TYR A 1 187 ? -10.82 4.379 21.031 1 98.75 187 TYR A N 1
ATOM 1546 C CA . TYR A 1 187 ? -10.203 3.201 20.438 1 98.75 187 TYR A CA 1
ATOM 1547 C C . TYR A 1 187 ? -9.695 2.248 21.5 1 98.75 187 TYR A C 1
ATOM 1549 O O . TYR A 1 187 ? -9.992 1.052 21.469 1 98.75 187 TYR A O 1
ATOM 1557 N N . ILE A 1 188 ? -8.945 2.818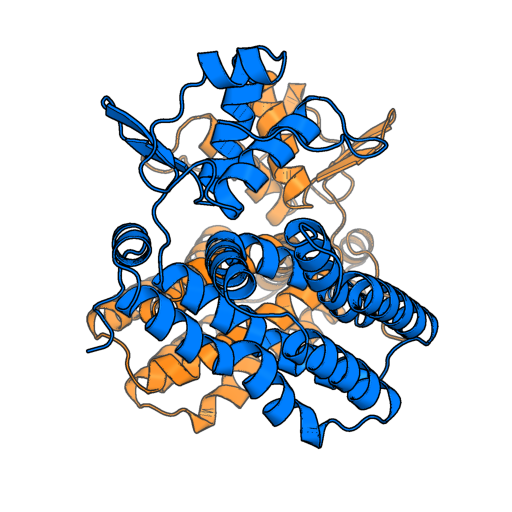 22.422 1 98.69 188 ILE A N 1
ATOM 1558 C CA . ILE A 1 188 ? -8.328 2.023 23.484 1 98.69 188 ILE A CA 1
ATOM 1559 C C . ILE A 1 188 ? -9.414 1.397 24.344 1 98.69 188 ILE A C 1
ATOM 1561 O O . ILE A 1 188 ? -9.359 0.206 24.656 1 98.69 188 ILE A O 1
ATOM 1565 N N . ASP A 1 189 ? -10.375 2.174 24.703 1 98.5 189 ASP A N 1
ATOM 1566 C CA . ASP A 1 189 ? -11.469 1.69 25.547 1 98.5 189 ASP A CA 1
ATOM 1567 C C . ASP A 1 189 ? -12.211 0.537 24.875 1 98.5 189 ASP A C 1
ATOM 1569 O O . ASP A 1 189 ? -12.539 -0.457 25.516 1 98.5 189 ASP A O 1
ATOM 1573 N N . ILE A 1 190 ? -12.484 0.668 23.578 1 98.69 190 ILE A N 1
ATOM 1574 C CA . ILE A 1 190 ? -13.211 -0.342 22.828 1 98.69 190 ILE A CA 1
ATOM 1575 C C . ILE A 1 190 ? -12.422 -1.652 22.828 1 98.69 190 ILE A C 1
ATOM 1577 O O . ILE A 1 190 ? -13 -2.73 22.969 1 98.69 190 ILE A O 1
ATOM 1581 N N . ILE A 1 191 ? -11.133 -1.595 22.688 1 98.69 191 ILE A N 1
ATOM 1582 C CA . ILE A 1 191 ? -10.281 -2.781 22.672 1 98.69 191 ILE A CA 1
ATOM 1583 C C . ILE A 1 191 ? -10.266 -3.424 24.062 1 98.69 191 ILE A C 1
ATOM 1585 O O . ILE A 1 191 ? -10.469 -4.633 24.188 1 98.69 191 ILE A O 1
ATOM 1589 N N . LYS A 1 192 ? -10.078 -2.615 25.094 1 97.69 192 LYS A N 1
ATOM 1590 C CA . LYS A 1 192 ? -9.984 -3.098 26.469 1 97.69 192 LYS A CA 1
ATOM 1591 C C . LYS A 1 192 ? -11.273 -3.797 26.906 1 97.69 192 LYS A C 1
ATOM 1593 O O . LYS A 1 192 ? -11.234 -4.84 27.562 1 97.69 192 LYS A O 1
ATOM 1598 N N . ASN A 1 193 ? -12.305 -3.199 26.5 1 97.62 193 ASN A N 1
ATOM 1599 C CA . ASN A 1 193 ? -13.609 -3.664 26.969 1 97.62 193 ASN A CA 1
ATOM 1600 C C . ASN A 1 193 ? -14.273 -4.594 25.969 1 97.62 193 ASN A C 1
ATOM 1602 O O . ASN A 1 193 ? -15.406 -5.031 26.172 1 97.62 193 ASN A O 1
ATOM 1606 N N . LYS A 1 194 ? -13.641 -4.824 24.844 1 97.88 194 LYS A N 1
ATOM 1607 C CA . LYS A 1 194 ? -14.109 -5.711 23.781 1 97.88 194 LYS A CA 1
ATOM 1608 C C . LYS A 1 194 ? -15.484 -5.285 23.281 1 97.88 194 LYS A C 1
ATOM 1610 O O . LYS A 1 194 ? -16.391 -6.117 23.125 1 97.88 194 LYS A O 1
ATOM 1615 N N . GLU A 1 195 ? -15.641 -4.016 23.125 1 97.81 195 GLU A N 1
ATOM 1616 C CA . GLU A 1 195 ? -16.922 -3.438 22.703 1 97.81 195 GLU A CA 1
ATOM 1617 C C . GLU A 1 195 ? -16.984 -3.283 21.188 1 97.81 195 GLU A C 1
ATOM 1619 O O . GLU A 1 195 ? -17.156 -2.172 20.672 1 97.81 195 GLU A O 1
ATOM 1624 N N . SER A 1 196 ? -17.031 -4.398 20.547 1 97.56 196 SER A N 1
ATOM 1625 C CA . SER A 1 196 ? -17 -4.406 19.078 1 97.56 196 SER A CA 1
ATOM 1626 C C . SER A 1 196 ? -18.234 -3.719 18.5 1 97.56 196 SER A C 1
ATOM 1628 O O . SER A 1 196 ? -18.188 -3.209 17.375 1 97.56 196 SER A O 1
ATOM 1630 N N . ASN A 1 197 ? -19.25 -3.645 19.188 1 97.75 197 ASN A N 1
ATOM 1631 C CA . ASN A 1 197 ? -20.5 -3.051 18.719 1 97.75 197 ASN A CA 1
ATOM 1632 C C . ASN A 1 197 ? -20.375 -1.54 18.562 1 97.75 197 ASN A C 1
ATOM 1634 O O . ASN A 1 197 ? -21.203 -0.916 17.875 1 97.75 197 ASN A O 1
ATOM 1638 N N . LYS A 1 198 ? -19.406 -0.852 19.125 1 98.31 198 LYS A N 1
ATOM 1639 C CA . LYS A 1 198 ? -19.219 0.596 19.078 1 98.31 198 LYS A CA 1
ATOM 1640 C C . LYS A 1 198 ? -18.266 0.995 17.969 1 98.31 198 LYS A C 1
ATOM 1642 O O . LYS A 1 198 ? -18.078 2.184 17.703 1 98.31 198 LYS A O 1
ATOM 1647 N N . ILE A 1 199 ? -17.719 0.042 17.297 1 98.62 199 ILE A N 1
ATOM 1648 C CA . ILE A 1 199 ? -16.641 0.274 16.344 1 98.62 199 ILE A CA 1
ATOM 1649 C C . ILE A 1 199 ? -17.141 1.113 15.18 1 98.62 199 ILE A C 1
ATOM 1651 O O . ILE A 1 199 ? -16.516 2.1 14.797 1 98.62 199 ILE A O 1
ATOM 1655 N N . GLU A 1 200 ? -18.219 0.705 14.625 1 97.81 200 GLU A N 1
ATOM 1656 C CA . GLU A 1 200 ? -18.734 1.388 13.445 1 97.81 200 GLU A CA 1
ATOM 1657 C C . GLU A 1 200 ? -18.953 2.875 13.719 1 97.81 200 GLU A C 1
ATOM 1659 O O . GLU A 1 200 ? -18.547 3.721 12.922 1 97.81 200 GLU A O 1
ATOM 1664 N N . GLU A 1 201 ? -19.609 3.209 14.789 1 98 201 GLU A N 1
ATOM 1665 C CA . GLU A 1 201 ? -19.859 4.602 15.148 1 98 201 GLU A CA 1
ATOM 1666 C C . GLU A 1 201 ? -18.562 5.363 15.367 1 98 201 GLU A C 1
ATOM 1668 O O . GLU A 1 201 ? -18.406 6.488 14.891 1 98 201 GLU A O 1
ATOM 1673 N N . LEU A 1 202 ? -17.625 4.797 16.062 1 98.19 202 LEU A N 1
ATOM 1674 C CA . LEU A 1 202 ? -16.359 5.445 16.359 1 98.19 202 LEU A CA 1
ATOM 1675 C C . LEU A 1 202 ? -15.586 5.73 15.078 1 98.19 202 LEU A C 1
ATOM 1677 O O . LEU A 1 202 ? -15.094 6.844 14.883 1 98.19 202 LEU A O 1
ATOM 1681 N N . ILE A 1 203 ? -15.492 4.742 14.234 1 98 203 ILE A N 1
ATOM 1682 C CA . ILE A 1 203 ? -14.719 4.879 13.008 1 98 203 ILE A CA 1
ATOM 1683 C C . ILE A 1 203 ? -15.359 5.926 12.109 1 98 203 ILE A C 1
ATOM 1685 O O . ILE A 1 203 ? -14.664 6.719 11.469 1 98 203 ILE A O 1
ATOM 1689 N N . HIS A 1 204 ? -16.641 5.906 12.039 1 97.38 204 HIS A N 1
ATOM 1690 C CA . HIS A 1 204 ? -17.344 6.918 11.258 1 97.38 204 HIS A CA 1
ATOM 1691 C C . HIS A 1 204 ? -17.031 8.32 11.75 1 97.38 204 HIS A C 1
ATOM 1693 O O . HIS A 1 204 ? -16.688 9.203 10.961 1 97.38 204 HIS A O 1
ATOM 1699 N N . LYS A 1 205 ? -17.094 8.578 13.016 1 96.81 205 LYS A N 1
ATOM 1700 C CA . LYS A 1 205 ? -16.812 9.883 13.609 1 96.81 205 LYS A CA 1
ATOM 1701 C C . LYS A 1 205 ? -15.352 10.273 13.391 1 96.81 205 LYS A C 1
ATOM 1703 O O . LYS A 1 205 ? -15.047 11.43 13.078 1 96.81 205 LYS A O 1
ATOM 1708 N N . HIS A 1 206 ? -14.469 9.289 13.531 1 97.31 206 HIS A N 1
ATOM 1709 C CA . HIS A 1 206 ? -13.031 9.555 13.523 1 97.31 206 HIS A CA 1
ATOM 1710 C C . HIS A 1 206 ? -12.531 9.797 12.109 1 97.31 206 HIS A C 1
ATOM 1712 O O . HIS A 1 206 ? -11.68 10.664 11.891 1 97.31 206 HIS A O 1
ATOM 1718 N N . LEU A 1 207 ? -13.07 9.031 11.117 1 97 207 LEU A N 1
ATOM 1719 C CA . LEU A 1 207 ? -12.461 9.047 9.789 1 97 207 LEU A CA 1
ATOM 1720 C C . LEU A 1 207 ? -13.398 9.703 8.781 1 97 207 LEU A C 1
ATOM 1722 O O . LEU A 1 207 ? -12.945 10.375 7.852 1 97 207 LEU A O 1
ATOM 1726 N N . LYS A 1 208 ? -14.664 9.578 8.875 1 93.88 208 LYS A N 1
ATOM 1727 C CA . LYS A 1 208 ? -15.578 10.023 7.828 1 93.88 208 LYS A CA 1
ATOM 1728 C C . LYS A 1 208 ? -16.125 11.422 8.133 1 93.88 208 LYS A C 1
ATOM 1730 O O . LYS A 1 208 ? -16.25 12.25 7.227 1 93.88 208 LYS A O 1
ATOM 1735 N N . SER A 1 209 ? -16.391 11.75 9.336 1 91.88 209 SER A N 1
ATOM 1736 C CA . SER A 1 209 ? -17 13.008 9.727 1 91.88 209 SER A CA 1
ATOM 1737 C C . SER A 1 209 ? -16.109 14.195 9.391 1 91.88 209 SER A C 1
ATOM 1739 O O . SER A 1 209 ? -16.594 15.258 8.984 1 91.88 209 SER A O 1
ATOM 1741 N N . PRO A 1 210 ? -14.812 14.023 9.477 1 91.69 210 PRO A N 1
ATOM 1742 C CA . PRO A 1 210 ? -13.938 15.164 9.18 1 91.69 210 PRO A CA 1
ATOM 1743 C C . PRO A 1 210 ? -14.047 15.617 7.727 1 91.69 210 PRO A C 1
ATOM 1745 O O . PRO A 1 210 ? -13.641 16.734 7.395 1 91.69 210 PRO A O 1
ATOM 1748 N N . GLU A 1 211 ? -14.562 14.766 6.859 1 92.44 211 GLU A N 1
ATOM 1749 C CA . GLU A 1 211 ? -14.68 15.094 5.441 1 92.44 211 GLU A CA 1
ATOM 1750 C C . GLU A 1 211 ? -15.469 16.391 5.242 1 92.44 211 GLU A C 1
ATOM 1752 O O . GLU A 1 211 ? -15.141 17.188 4.371 1 92.44 211 GLU A O 1
ATOM 1757 N N . SER A 1 212 ? -16.5 16.562 6.02 1 92.19 212 SER A N 1
ATOM 1758 C CA . SER A 1 212 ? -17.297 17.781 5.906 1 92.19 212 SER A CA 1
ATOM 1759 C C . SER A 1 212 ? -16.469 19.016 6.215 1 92.19 212 SER A C 1
ATOM 1761 O O . SER A 1 212 ? -16.656 20.062 5.598 1 92.19 212 SER A O 1
ATOM 1763 N N . LYS A 1 213 ? -15.555 18.875 7.152 1 92.56 213 LYS A N 1
ATOM 1764 C CA . LYS A 1 213 ? -14.672 19.984 7.5 1 92.56 213 LYS A CA 1
ATOM 1765 C C . LYS A 1 213 ? -13.734 20.328 6.348 1 92.56 213 LYS A C 1
ATOM 1767 O O . LYS A 1 213 ? -13.422 21.5 6.113 1 92.56 213 LYS A O 1
ATOM 1772 N N . TRP A 1 214 ? -13.305 19.297 5.629 1 93.81 214 TRP A N 1
ATOM 1773 C CA . TRP A 1 214 ? -12.43 19.516 4.484 1 93.81 214 TRP A CA 1
ATOM 1774 C C . TRP A 1 214 ? -13.117 20.359 3.424 1 93.81 214 TRP A C 1
ATOM 1776 O O . TRP A 1 214 ? -12.547 21.344 2.93 1 93.81 214 TRP A O 1
ATOM 1786 N N . TYR A 1 215 ? -14.328 20.016 3.182 1 93.38 215 TYR A N 1
ATOM 1787 C CA . TYR A 1 215 ? -15.07 20.75 2.16 1 93.38 215 TYR A CA 1
ATOM 1788 C C . TYR A 1 215 ? -15.32 22.188 2.598 1 93.38 215 TYR A C 1
ATOM 1790 O O . TYR A 1 215 ? -15.242 23.109 1.787 1 93.38 215 TYR A O 1
ATOM 1798 N N . LYS A 1 216 ? -15.609 22.375 3.801 1 93.62 216 LYS A N 1
ATOM 1799 C CA . LYS A 1 216 ? -15.82 23.734 4.32 1 93.62 216 LYS A CA 1
ATOM 1800 C C . LYS A 1 216 ? -14.555 24.578 4.18 1 93.62 216 LYS A C 1
ATOM 1802 O O . LYS A 1 216 ? -14.625 25.75 3.781 1 93.62 216 LYS A O 1
ATOM 1807 N N . ILE A 1 217 ? -13.469 23.969 4.523 1 93.75 217 ILE A N 1
ATOM 1808 C CA . ILE A 1 217 ? -12.203 24.672 4.438 1 93.75 217 ILE A CA 1
ATOM 1809 C C . ILE A 1 217 ? -11.914 25.062 2.986 1 93.75 217 ILE A C 1
ATOM 1811 O O . ILE A 1 217 ? -11.516 26.188 2.699 1 93.75 217 ILE A O 1
ATOM 1815 N N . ILE A 1 218 ? -12.125 24.125 2.037 1 93.69 218 ILE A N 1
ATOM 1816 C CA . ILE A 1 218 ? -11.875 24.344 0.619 1 93.69 218 ILE A CA 1
ATOM 1817 C C . ILE A 1 218 ? -12.789 25.453 0.097 1 93.69 218 ILE A C 1
ATOM 1819 O O . ILE A 1 218 ? -12.359 26.312 -0.681 1 93.69 218 ILE A O 1
ATOM 1823 N N . GLU A 1 219 ? -13.969 25.438 0.542 1 93 219 GLU A N 1
ATOM 1824 C CA . GLU A 1 219 ? -14.953 26.422 0.074 1 93 219 GLU A CA 1
ATOM 1825 C C . GLU A 1 219 ? -14.688 27.797 0.658 1 93 219 GLU A C 1
ATOM 1827 O O . GLU A 1 219 ? -14.891 28.812 -0.013 1 93 219 GLU A O 1
ATOM 1832 N N . LYS A 1 220 ? -14.219 27.891 1.81 1 93.38 220 LYS A N 1
ATOM 1833 C CA . LYS A 1 220 ? -14.094 29.172 2.521 1 93.38 220 LYS A CA 1
ATOM 1834 C C . LYS A 1 220 ? -12.742 29.812 2.262 1 93.38 220 LYS A C 1
ATOM 1836 O O . LYS A 1 220 ? -12.594 31.031 2.406 1 93.38 220 LYS A O 1
ATOM 1841 N N . ASN A 1 221 ? -11.875 28.984 1.991 1 93.12 221 ASN A N 1
ATOM 1842 C CA . ASN A 1 221 ? -10.516 29.484 1.781 1 93.12 221 ASN A CA 1
ATOM 1843 C C . ASN A 1 221 ? -10.125 29.438 0.308 1 93.12 221 ASN A C 1
ATOM 1845 O O . ASN A 1 221 ? -9.734 28.375 -0.202 1 93.12 221 ASN A O 1
ATOM 1849 N N . SER A 1 222 ? -10.094 30.531 -0.283 1 92.56 222 SER A N 1
ATOM 1850 C CA . SER A 1 222 ? -9.836 30.625 -1.717 1 92.56 222 SER A CA 1
ATOM 1851 C C . SER A 1 222 ? -8.453 30.078 -2.066 1 92.56 222 SER A C 1
ATOM 1853 O O . SER A 1 222 ? -8.266 29.453 -3.111 1 92.56 222 SER A O 1
ATOM 1855 N N . GLU A 1 223 ? -7.559 30.359 -1.282 1 93.56 223 GLU A N 1
ATOM 1856 C CA . GLU A 1 223 ? -6.207 29.875 -1.531 1 93.56 223 GLU A CA 1
ATOM 1857 C C . GLU A 1 223 ? -6.16 28.359 -1.538 1 93.56 223 GLU A C 1
ATOM 1859 O O . GLU A 1 223 ? -5.598 27.75 -2.453 1 93.56 223 GLU A O 1
ATOM 1864 N N . ILE A 1 224 ? -6.715 27.734 -0.565 1 94.44 224 ILE A N 1
ATOM 1865 C CA . ILE A 1 224 ? -6.734 26.281 -0.461 1 94.44 224 ILE A CA 1
ATOM 1866 C C . ILE A 1 224 ? -7.516 25.703 -1.633 1 94.44 224 ILE A C 1
ATOM 1868 O O . ILE A 1 224 ? -7.145 24.656 -2.17 1 94.44 224 ILE A O 1
ATOM 1872 N N . GLN A 1 225 ? -8.539 26.328 -1.981 1 94.38 225 GLN A N 1
ATOM 1873 C CA . GLN A 1 225 ? -9.336 25.859 -3.107 1 94.38 225 GLN A CA 1
ATOM 1874 C C . GLN A 1 225 ? -8.492 25.734 -4.375 1 94.38 225 GLN A C 1
ATOM 1876 O O . GLN A 1 225 ? -8.672 24.812 -5.164 1 94.38 225 GLN A O 1
ATOM 1881 N N . GLU A 1 226 ? -7.582 26.641 -4.504 1 94.81 226 GLU A N 1
ATOM 1882 C CA . GLU A 1 226 ? -6.715 26.656 -5.68 1 94.81 226 GLU A CA 1
ATOM 1883 C C . GLU A 1 226 ? -5.738 25.484 -5.648 1 94.81 226 GLU A C 1
ATOM 1885 O O . GLU A 1 226 ? -5.25 25.047 -6.695 1 94.81 226 GLU A O 1
ATOM 1890 N N . TYR A 1 227 ? -5.496 24.984 -4.449 1 96.44 227 TYR A N 1
ATOM 1891 C CA . TYR A 1 227 ? -4.523 23.906 -4.285 1 96.44 227 TYR A CA 1
ATOM 1892 C C . TYR A 1 227 ? -5.156 22.547 -4.562 1 96.44 227 TYR A C 1
ATOM 1894 O O . TYR A 1 227 ? -4.453 21.562 -4.734 1 96.44 227 TYR A O 1
ATOM 1902 N N . VAL A 1 228 ? -6.488 22.469 -4.543 1 96.69 228 VAL A N 1
ATOM 1903 C CA . VAL A 1 228 ? -7.195 21.188 -4.555 1 96.69 228 VAL A CA 1
ATOM 1904 C C . VAL A 1 228 ? -7.785 20.938 -5.941 1 96.69 228 VAL A C 1
ATOM 1906 O O . VAL A 1 228 ? -8.453 21.812 -6.504 1 96.69 228 VAL A O 1
ATOM 1909 N N . ILE A 1 229 ? -7.508 19.781 -6.492 1 95.25 229 ILE A N 1
ATOM 1910 C CA . ILE A 1 229 ? -8.086 19.422 -7.777 1 95.25 229 ILE A CA 1
ATOM 1911 C C . ILE A 1 229 ? -9.094 18.297 -7.586 1 95.25 229 ILE A C 1
ATOM 1913 O O . ILE A 1 229 ? -9.109 17.625 -6.543 1 95.25 229 ILE A O 1
ATOM 1917 N N . ASN A 1 230 ? -10.133 18.094 -8.688 1 91.44 230 ASN A N 1
ATOM 1918 C CA . ASN A 1 230 ? -11.18 17.078 -8.68 1 91.44 230 ASN A CA 1
ATOM 1919 C C . ASN A 1 230 ? -12.18 17.312 -7.555 1 91.44 230 ASN A C 1
ATOM 1921 O O . ASN A 1 230 ? -12.648 16.359 -6.918 1 91.44 230 ASN A O 1
ATOM 1925 N N . TYR A 1 231 ? -12.281 18.609 -7.094 1 80.75 231 TYR A N 1
ATOM 1926 C CA . TYR A 1 231 ? -13.211 19.047 -6.066 1 80.75 231 TYR A CA 1
ATOM 1927 C C . TYR A 1 231 ? -14.641 19.062 -6.594 1 80.75 231 TYR A C 1
ATOM 1929 O O . TYR A 1 231 ? -15.594 18.797 -5.848 1 80.75 231 TYR A O 1
ATOM 1937 N N . ASN A 1 232 ? -15.047 19.547 -7.82 1 63.59 232 ASN A N 1
ATOM 1938 C CA . ASN A 1 232 ? -16.375 19.734 -8.383 1 63.59 232 ASN A CA 1
ATOM 1939 C C . ASN A 1 232 ? -17.062 18.406 -8.664 1 63.59 232 ASN A C 1
ATOM 1941 O O . ASN A 1 232 ? -18.188 18.375 -9.156 1 63.59 232 ASN A O 1
ATOM 1945 N N . SER A 1 233 ? -16.453 17.328 -8.75 1 48.62 233 SER A N 1
ATOM 1946 C CA . SER A 1 233 ? -17.141 16.141 -9.273 1 48.62 233 SER A CA 1
ATOM 1947 C C . SER A 1 233 ? -18.156 15.602 -8.273 1 48.62 233 SER A C 1
ATOM 1949 O O . SER A 1 233 ? -18.203 14.398 -8.023 1 48.62 233 SER A O 1
ATOM 1951 N N . GLN A 1 234 ? -18.469 16.125 -7.254 1 43.59 234 GLN A N 1
ATOM 1952 C CA . GLN A 1 234 ? -19.547 15.734 -6.363 1 43.59 234 GLN A CA 1
ATOM 1953 C C . GLN A 1 234 ? -20.828 15.445 -7.145 1 43.59 234 GLN A C 1
ATOM 1955 O O . GLN A 1 234 ? -21.812 14.961 -6.582 1 43.59 234 GLN A O 1
ATOM 1960 N N . GLU A 1 235 ? -21.016 16.172 -8.344 1 33 235 GLU A N 1
ATOM 1961 C CA . GLU A 1 235 ? -22.328 15.852 -8.922 1 33 235 GLU A CA 1
ATOM 1962 C C . GLU A 1 235 ? -22.375 14.406 -9.406 1 33 235 GLU A C 1
ATOM 1964 O O . GLU A 1 235 ? -21.406 13.898 -9.992 1 33 235 GLU A O 1
ATOM 1969 N N . MET B 1 1 ? 18.406 -22.609 -13.953 1 73.94 1 MET B N 1
ATOM 1970 C CA . MET B 1 1 ? 18.75 -21.656 -15.008 1 73.94 1 MET B CA 1
ATOM 1971 C C . MET B 1 1 ? 17.656 -20.594 -15.148 1 73.94 1 MET B C 1
ATOM 1973 O O . MET B 1 1 ? 16.484 -20.859 -14.93 1 73.94 1 MET B O 1
ATOM 1977 N N . LEU B 1 2 ? 18.125 -19.344 -15.406 1 86.75 2 LEU B N 1
ATOM 1978 C CA . LEU B 1 2 ? 17.219 -18.219 -15.594 1 86.75 2 LEU B CA 1
ATOM 1979 C C . LEU B 1 2 ? 16.438 -18.359 -16.906 1 86.75 2 LEU B C 1
ATOM 1981 O O . LEU B 1 2 ? 17.031 -18.578 -17.953 1 86.75 2 LEU B O 1
ATOM 1985 N N . GLU B 1 3 ? 15.195 -18.469 -16.812 1 91.44 3 GLU B N 1
ATOM 1986 C CA . GLU B 1 3 ? 14.367 -18.469 -18.016 1 91.44 3 GLU B CA 1
ATOM 1987 C C . GLU B 1 3 ? 14.172 -17.047 -18.562 1 91.44 3 GLU B C 1
ATOM 1989 O O . GLU B 1 3 ? 13.773 -16.156 -17.828 1 91.44 3 GLU B O 1
ATOM 1994 N N . LEU B 1 4 ? 14.484 -16.938 -19.812 1 92.06 4 LEU B N 1
ATOM 1995 C CA . LEU B 1 4 ? 14.289 -15.641 -20.469 1 92.06 4 LEU B CA 1
ATOM 1996 C C . LEU B 1 4 ? 12.93 -15.57 -21.141 1 92.06 4 LEU B C 1
ATOM 1998 O O . LEU B 1 4 ? 12.492 -16.531 -21.766 1 92.06 4 LEU B O 1
ATOM 2002 N N . PHE B 1 5 ? 12.156 -14.609 -20.859 1 91 5 PHE B N 1
ATOM 2003 C CA . PHE B 1 5 ? 10.82 -14.414 -21.422 1 91 5 PHE B CA 1
ATOM 2004 C C . PHE B 1 5 ? 10.859 -13.414 -22.578 1 91 5 PHE B C 1
ATOM 2006 O O . PHE B 1 5 ? 11.844 -12.695 -22.75 1 91 5 PHE B O 1
ATOM 2013 N N . ARG B 1 6 ? 9.805 -13.484 -23.297 1 89.88 6 ARG B N 1
ATOM 2014 C CA . ARG B 1 6 ? 9.695 -12.516 -24.391 1 89.88 6 ARG B CA 1
ATOM 2015 C C . ARG B 1 6 ? 9.57 -11.094 -23.844 1 89.88 6 ARG B C 1
ATOM 2017 O O . ARG B 1 6 ? 8.844 -10.852 -22.891 1 89.88 6 ARG B O 1
ATOM 2024 N N . LYS B 1 7 ? 10.32 -10.266 -24.531 1 91.25 7 LYS B N 1
ATOM 2025 C CA . LYS B 1 7 ? 10.266 -8.859 -24.156 1 91.25 7 LYS B CA 1
ATOM 2026 C C . LYS B 1 7 ? 8.953 -8.219 -24.594 1 91.25 7 LYS B C 1
ATOM 2028 O O . LYS B 1 7 ? 8.5 -8.438 -25.719 1 91.25 7 LYS B O 1
ATOM 2033 N N . HIS B 1 8 ? 8.32 -7.504 -23.656 1 90.69 8 HIS B N 1
ATOM 2034 C CA . HIS B 1 8 ? 7.094 -6.793 -23.984 1 90.69 8 HIS B CA 1
ATOM 2035 C C . HIS B 1 8 ? 7.383 -5.578 -24.859 1 90.69 8 HIS B C 1
ATOM 2037 O O . HIS B 1 8 ? 8.492 -5.043 -24.844 1 90.69 8 HIS B O 1
ATOM 2043 N N . GLU B 1 9 ? 6.328 -5.023 -25.453 1 86.31 9 GLU B N 1
ATOM 2044 C CA . GLU B 1 9 ? 6.445 -3.809 -26.266 1 86.31 9 GLU B CA 1
ATOM 2045 C C . GLU B 1 9 ? 6.676 -2.584 -25.375 1 86.31 9 GLU B C 1
ATOM 2047 O O . GLU B 1 9 ? 6.129 -2.494 -24.281 1 86.31 9 GLU B O 1
ATOM 2052 N N . LYS B 1 10 ? 7.559 -1.753 -25.516 1 90.25 10 LYS B N 1
ATOM 2053 C CA . LYS B 1 10 ? 7.828 -0.466 -24.875 1 90.25 10 LYS B CA 1
ATOM 2054 C C . LYS B 1 10 ? 8.641 -0.645 -23.594 1 90.25 10 LYS B C 1
ATOM 2056 O O . LYS B 1 10 ? 8.898 0.323 -22.875 1 90.25 10 LYS B O 1
ATOM 2061 N N . GLU B 1 11 ? 8.82 -1.97 -23.234 1 92.94 11 GLU B N 1
ATOM 2062 C CA . GLU B 1 11 ? 9.648 -2.23 -22.062 1 92.94 11 GLU B CA 1
ATOM 2063 C C . GLU B 1 11 ? 11.117 -1.896 -22.328 1 92.94 11 GLU B C 1
ATOM 2065 O O . GLU B 1 11 ? 11.664 -2.289 -23.359 1 92.94 11 GLU B O 1
ATOM 2070 N N . ASN B 1 12 ? 11.734 -1.107 -21.516 1 93.62 12 ASN B N 1
ATOM 2071 C CA . ASN B 1 12 ? 13.172 -0.873 -21.641 1 93.62 12 ASN B CA 1
ATOM 2072 C C . ASN B 1 12 ? 13.977 -2.01 -21.016 1 93.62 12 ASN B C 1
ATOM 2074 O O . ASN B 1 12 ? 13.414 -2.945 -20.453 1 93.62 12 ASN B O 1
ATOM 2078 N N . ALA B 1 13 ? 15.266 -1.954 -21.219 1 94 13 ALA B N 1
ATOM 2079 C CA . ALA B 1 13 ? 16.141 -3.043 -20.797 1 94 13 ALA B CA 1
ATOM 2080 C C . ALA B 1 13 ? 16.031 -3.299 -19.297 1 94 13 ALA B C 1
ATOM 2082 O O . ALA B 1 13 ? 16.016 -4.449 -18.859 1 94 13 ALA B O 1
ATOM 2083 N N . LYS B 1 14 ? 15.961 -2.238 -18.516 1 95.12 14 LYS B N 1
ATOM 2084 C CA . LYS B 1 14 ? 15.875 -2.375 -17.062 1 95.12 14 LYS B CA 1
ATOM 2085 C C . LYS B 1 14 ? 14.547 -2.994 -16.656 1 95.12 14 LYS B C 1
ATOM 2087 O O . LYS B 1 14 ? 14.508 -3.887 -15.805 1 95.12 14 LYS B O 1
ATOM 2092 N N . GLU B 1 15 ? 13.492 -2.582 -17.234 1 95.88 15 GLU B N 1
ATOM 2093 C CA . GLU B 1 15 ? 12.164 -3.129 -16.969 1 95.88 15 GLU B CA 1
ATOM 2094 C C . GLU B 1 15 ? 12.086 -4.605 -17.359 1 95.88 15 GLU B C 1
ATOM 2096 O O . GLU B 1 15 ? 11.5 -5.41 -16.625 1 95.88 15 GLU B O 1
ATOM 2101 N N . TYR B 1 16 ? 12.648 -4.863 -18.484 1 96.75 16 TYR B N 1
ATOM 2102 C CA . TYR B 1 16 ? 12.695 -6.246 -18.938 1 96.75 16 TYR B CA 1
ATOM 2103 C C . TYR B 1 16 ? 13.453 -7.129 -17.969 1 96.75 16 TYR B C 1
ATOM 2105 O O . TYR B 1 16 ? 12.969 -8.188 -17.562 1 96.75 16 TYR B O 1
ATOM 2113 N N . ALA B 1 17 ? 14.578 -6.672 -17.562 1 97.31 17 ALA B N 1
ATOM 2114 C CA . ALA B 1 17 ? 15.398 -7.434 -16.625 1 97.31 17 ALA B CA 1
ATOM 2115 C C . ALA B 1 17 ? 14.672 -7.645 -15.305 1 97.31 17 ALA B C 1
ATOM 2117 O O . ALA B 1 17 ? 14.703 -8.742 -14.742 1 97.31 17 ALA B O 1
ATOM 2118 N N . TYR B 1 18 ? 14.07 -6.621 -14.836 1 97.44 18 TYR B N 1
ATOM 2119 C CA . TYR B 1 18 ? 13.281 -6.715 -13.609 1 97.44 18 TYR B CA 1
ATOM 2120 C C . TYR B 1 18 ? 12.219 -7.797 -13.727 1 97.44 18 TYR B C 1
ATOM 2122 O O . TYR B 1 18 ? 12.102 -8.664 -12.859 1 97.44 18 TYR B O 1
ATOM 2130 N N . ARG B 1 19 ? 11.469 -7.746 -14.805 1 96.5 19 ARG B N 1
ATOM 2131 C CA . ARG B 1 19 ? 10.383 -8.695 -15.008 1 96.5 19 ARG B CA 1
ATOM 2132 C C . ARG B 1 19 ? 10.914 -10.117 -15.125 1 96.5 19 ARG B C 1
ATOM 2134 O O . ARG B 1 19 ? 10.336 -11.055 -14.562 1 96.5 19 ARG B O 1
ATOM 2141 N N . VAL B 1 20 ? 12 -10.297 -15.773 1 96.94 20 VAL B N 1
ATOM 2142 C CA . VAL B 1 20 ? 12.578 -11.617 -15.977 1 96.94 20 VAL B CA 1
ATOM 2143 C C . VAL B 1 20 ? 13.008 -12.211 -14.641 1 96.94 20 VAL B C 1
ATOM 2145 O O . VAL B 1 20 ? 12.672 -13.352 -14.32 1 96.94 20 VAL B O 1
ATOM 2148 N N . ILE B 1 21 ? 13.688 -11.422 -13.852 1 97.56 21 ILE B N 1
ATOM 2149 C CA . ILE B 1 21 ? 14.164 -11.914 -12.562 1 97.56 21 ILE B CA 1
ATOM 2150 C C . ILE B 1 21 ? 12.977 -12.211 -11.648 1 97.56 21 ILE B C 1
ATOM 2152 O O . ILE B 1 21 ? 12.906 -13.273 -11.039 1 97.56 21 ILE B O 1
ATOM 2156 N N . LYS B 1 22 ? 12.094 -11.328 -11.609 1 97.12 22 LYS B N 1
ATOM 2157 C CA . LYS B 1 22 ? 10.914 -11.492 -10.758 1 97.12 22 LYS B CA 1
ATOM 2158 C C . LYS B 1 22 ? 10.133 -12.742 -11.148 1 97.12 22 LYS B C 1
ATOM 2160 O O . LYS B 1 22 ? 9.766 -13.547 -10.289 1 97.12 22 LYS B O 1
ATOM 2165 N N . ASN B 1 23 ? 9.898 -12.891 -12.438 1 96.44 23 ASN B N 1
ATOM 2166 C CA . ASN B 1 23 ? 9.141 -14.047 -12.914 1 96.44 23 ASN B CA 1
ATOM 2167 C C . ASN B 1 23 ? 9.844 -15.359 -12.578 1 96.44 23 ASN B C 1
ATOM 2169 O O . ASN B 1 23 ? 9.195 -16.344 -12.234 1 96.44 23 ASN B O 1
ATOM 2173 N N . ASN B 1 24 ? 11.133 -15.359 -12.664 1 97.06 24 ASN B N 1
ATOM 2174 C CA . ASN B 1 24 ? 11.883 -16.562 -12.32 1 97.06 24 ASN B CA 1
ATOM 2175 C C . ASN B 1 24 ? 11.773 -16.875 -10.836 1 97.06 24 ASN B C 1
ATOM 2177 O O . ASN B 1 24 ? 11.781 -18.047 -10.445 1 97.06 24 ASN B O 1
ATOM 2181 N N . ILE B 1 25 ? 11.664 -15.836 -9.992 1 97.38 25 ILE B N 1
ATOM 2182 C CA . ILE B 1 25 ? 11.453 -16.047 -8.562 1 97.38 25 ILE B CA 1
ATOM 2183 C C . ILE B 1 25 ? 10.047 -16.578 -8.32 1 97.38 25 ILE B C 1
ATOM 2185 O O . ILE B 1 25 ? 9.867 -17.531 -7.559 1 97.38 25 ILE B O 1
ATOM 2189 N N . LEU B 1 26 ? 9.125 -16.062 -9.047 1 95.88 26 LEU B N 1
ATOM 2190 C CA . LEU B 1 26 ? 7.723 -16.422 -8.852 1 95.88 26 LEU B CA 1
ATOM 2191 C C . LEU B 1 26 ? 7.465 -17.859 -9.25 1 95.88 26 LEU B C 1
ATOM 2193 O O . LEU B 1 26 ? 6.711 -18.578 -8.578 1 95.88 26 LEU B O 1
ATOM 2197 N N . ILE B 1 27 ? 8.102 -18.375 -10.289 1 94 27 ILE B N 1
ATOM 2198 C CA . ILE B 1 27 ? 7.809 -19.703 -10.781 1 94 27 ILE B CA 1
ATOM 2199 C C . ILE B 1 27 ? 8.828 -20.703 -10.227 1 94 27 ILE B C 1
ATOM 2201 O O . ILE B 1 27 ? 8.906 -21.844 -10.688 1 94 27 ILE B O 1
ATOM 2205 N N . LEU B 1 28 ? 9.805 -20.297 -9.344 1 94.25 28 LEU B N 1
ATOM 2206 C CA . LEU B 1 28 ? 10.727 -21.109 -8.57 1 94.25 28 LEU B CA 1
ATOM 2207 C C . LEU B 1 28 ? 11.875 -21.609 -9.445 1 94.25 28 LEU B C 1
ATOM 2209 O O . LEU B 1 28 ? 12.484 -22.641 -9.141 1 94.25 28 LEU B O 1
ATOM 2213 N N . ASN B 1 29 ? 12.039 -20.906 -10.539 1 95.25 29 ASN B N 1
ATOM 2214 C CA . ASN B 1 29 ? 13.312 -21.125 -11.219 1 95.25 29 ASN B CA 1
ATOM 2215 C C . ASN B 1 29 ? 14.477 -20.578 -10.391 1 95.25 29 ASN B C 1
ATOM 2217 O O . ASN B 1 29 ? 15.562 -21.172 -10.375 1 95.25 29 ASN B O 1
ATOM 2221 N N . LEU B 1 30 ? 14.281 -19.5 -9.836 1 96.75 30 LEU B N 1
ATOM 2222 C CA . LEU B 1 30 ? 15.078 -19.016 -8.711 1 96.75 30 LEU B CA 1
ATOM 2223 C C . LEU B 1 30 ? 14.383 -19.344 -7.387 1 96.75 30 LEU B C 1
ATOM 2225 O O . LEU B 1 30 ? 13.398 -18.688 -7.027 1 96.75 30 LEU B O 1
ATOM 2229 N N . LYS B 1 31 ? 14.922 -20.281 -6.719 1 96.94 31 LYS B N 1
ATOM 2230 C CA . LYS B 1 31 ? 14.227 -20.859 -5.566 1 96.94 31 LYS B CA 1
ATOM 2231 C C . LYS B 1 31 ? 14.562 -20.094 -4.289 1 96.94 31 LYS B C 1
ATOM 2233 O O . LYS B 1 31 ? 15.641 -19.5 -4.176 1 96.94 31 LYS B O 1
ATOM 2238 N N . PRO B 1 32 ? 13.602 -20.109 -3.342 1 97.62 32 PRO B N 1
ATOM 2239 C CA . PRO B 1 32 ? 13.938 -19.547 -2.029 1 97.62 32 PRO B CA 1
ATOM 2240 C C . PRO B 1 32 ? 15.234 -20.125 -1.463 1 97.62 32 PRO B C 1
ATOM 2242 O O . PRO B 1 32 ? 15.445 -21.344 -1.505 1 97.62 32 PRO B O 1
ATOM 2245 N N . GLY B 1 33 ? 16.094 -19.203 -1.036 1 96.75 33 GLY B N 1
ATOM 2246 C CA . GLY B 1 33 ? 17.375 -19.641 -0.486 1 96.75 33 GLY B CA 1
ATOM 2247 C C . GLY B 1 33 ? 18.5 -19.578 -1.492 1 96.75 33 GLY B C 1
ATOM 2248 O O . GLY B 1 33 ? 19.672 -19.641 -1.117 1 96.75 33 GLY B O 1
ATOM 2249 N N . ASP B 1 34 ? 18.188 -19.531 -2.738 1 97.06 34 ASP B N 1
ATOM 2250 C CA . ASP B 1 34 ? 19.234 -19.453 -3.758 1 97.06 34 ASP B CA 1
ATOM 2251 C C . ASP B 1 34 ? 20.062 -18.172 -3.604 1 97.06 34 ASP B C 1
ATOM 2253 O O . ASP B 1 34 ? 19.5 -17.094 -3.35 1 97.06 34 ASP B O 1
ATOM 2257 N N . LEU B 1 35 ? 21.344 -18.312 -3.777 1 96.94 35 LEU B N 1
ATOM 2258 C CA . LEU B 1 35 ? 22.25 -17.172 -3.84 1 96.94 35 LEU B CA 1
ATOM 2259 C C . LEU B 1 35 ? 22.078 -16.422 -5.16 1 96.94 35 LEU B C 1
ATOM 2261 O O . LEU B 1 35 ? 22.031 -17.047 -6.227 1 96.94 35 LEU B O 1
ATOM 2265 N N . ILE B 1 36 ? 21.953 -15.125 -5.031 1 96.31 36 ILE B N 1
ATOM 2266 C CA . ILE B 1 36 ? 21.844 -14.281 -6.219 1 96.31 36 ILE B CA 1
ATOM 2267 C C . ILE B 1 36 ? 23.234 -13.805 -6.641 1 96.31 36 ILE B C 1
ATOM 2269 O O . ILE B 1 36 ? 23.922 -13.117 -5.875 1 96.31 36 ILE B O 1
ATOM 2273 N N . ASN B 1 37 ? 23.625 -14.156 -7.766 1 95.19 37 ASN B N 1
ATOM 2274 C CA . ASN B 1 37 ? 24.891 -13.719 -8.344 1 95.19 37 ASN B CA 1
ATOM 2275 C C . ASN B 1 37 ? 24.703 -12.555 -9.312 1 95.19 37 ASN B C 1
ATOM 2277 O O . ASN B 1 37 ? 24.281 -12.75 -10.453 1 95.19 37 ASN B O 1
ATOM 2281 N N . GLU B 1 38 ? 25.031 -11.398 -8.836 1 95.38 38 GLU B N 1
ATOM 2282 C CA . GLU B 1 38 ? 24.812 -10.18 -9.609 1 95.38 38 GLU B CA 1
ATOM 2283 C C . GLU B 1 38 ? 25.531 -10.234 -10.953 1 95.38 38 GLU B C 1
ATOM 2285 O O . GLU B 1 38 ? 25 -9.797 -11.969 1 95.38 38 GLU B O 1
ATOM 2290 N N . THR B 1 39 ? 26.75 -10.805 -10.914 1 95.62 39 THR B N 1
ATOM 2291 C CA . THR B 1 39 ? 27.547 -10.891 -12.133 1 95.62 39 THR B CA 1
ATOM 2292 C C . THR B 1 39 ? 26.906 -11.828 -13.141 1 95.62 39 THR B C 1
ATOM 2294 O O . THR B 1 39 ? 26.812 -11.508 -14.328 1 95.62 39 THR B O 1
ATOM 2297 N N . GLU B 1 40 ? 26.516 -12.898 -12.695 1 95.69 40 GLU B N 1
ATOM 2298 C CA . GLU B 1 40 ? 25.859 -13.867 -13.562 1 95.69 40 GLU B CA 1
ATOM 2299 C C . GLU B 1 40 ? 24.578 -13.281 -14.164 1 95.69 40 GLU B C 1
ATOM 2301 O O . GLU B 1 40 ? 24.312 -13.453 -15.352 1 95.69 40 GLU B O 1
ATOM 2306 N N . LEU B 1 41 ? 23.75 -12.633 -13.344 1 96.69 41 LEU B N 1
ATOM 2307 C CA . LEU B 1 41 ? 22.531 -12 -13.828 1 96.69 41 LEU B CA 1
ATOM 2308 C C . LEU B 1 41 ? 22.844 -10.938 -14.875 1 96.69 41 LEU B C 1
ATOM 2310 O O . LEU B 1 41 ? 22.172 -10.859 -15.906 1 96.69 41 LEU B O 1
ATOM 2314 N N . ALA B 1 42 ? 23.797 -10.141 -14.562 1 96.81 42 ALA B N 1
ATOM 2315 C CA . ALA B 1 42 ? 24.219 -9.078 -15.484 1 96.81 42 ALA B CA 1
ATOM 2316 C C . A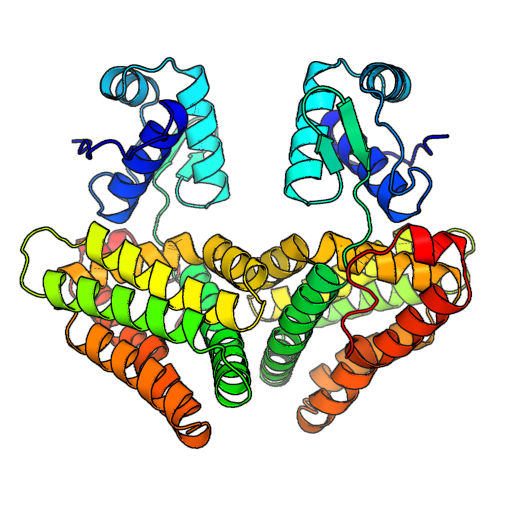LA B 1 42 ? 24.609 -9.656 -16.844 1 96.81 42 ALA B C 1
ATOM 2318 O O . ALA B 1 42 ? 24.172 -9.156 -17.891 1 96.81 42 ALA B O 1
ATOM 2319 N N . ASN B 1 43 ? 25.375 -10.742 -16.844 1 96.06 43 ASN B N 1
ATOM 2320 C CA . ASN B 1 43 ? 25.797 -11.398 -18.062 1 96.06 43 ASN B CA 1
ATOM 2321 C C . ASN B 1 43 ? 24.625 -12 -18.828 1 96.06 43 ASN B C 1
ATOM 2323 O O . ASN B 1 43 ? 24.5 -11.797 -20.031 1 96.06 43 ASN B O 1
ATOM 2327 N N . SER B 1 44 ? 23.766 -12.609 -18.125 1 95.44 44 SER B N 1
ATOM 2328 C CA . SER B 1 44 ? 22.641 -13.289 -18.734 1 95.44 44 SER B CA 1
ATOM 2329 C C . SER B 1 44 ? 21.672 -12.289 -19.359 1 95.44 44 SER B C 1
ATOM 2331 O O . SER B 1 44 ? 21.016 -12.602 -20.359 1 95.44 44 SER B O 1
ATOM 2333 N N . LEU B 1 45 ? 21.594 -11.094 -18.797 1 96.81 45 LEU B N 1
ATOM 2334 C CA . LEU B 1 45 ? 20.594 -10.117 -19.234 1 96.81 45 LEU B CA 1
ATOM 2335 C C . LEU B 1 45 ? 21.25 -8.984 -20.016 1 96.81 45 LEU B C 1
ATOM 2337 O O . LEU B 1 45 ? 20.578 -8.016 -20.375 1 96.81 45 LEU B O 1
ATOM 2341 N N . ASN B 1 46 ? 22.484 -9.062 -20.25 1 95.25 46 ASN B N 1
ATOM 2342 C CA . ASN B 1 46 ? 23.25 -8.102 -21.031 1 95.25 46 ASN B CA 1
ATOM 2343 C C . ASN B 1 46 ? 23.125 -6.688 -20.469 1 95.25 46 ASN B C 1
ATOM 2345 O O . ASN B 1 46 ? 22.766 -5.758 -21.203 1 95.25 46 ASN B O 1
ATOM 2349 N N . LEU B 1 47 ? 23.297 -6.594 -19.188 1 97.12 47 LEU B N 1
ATOM 2350 C CA . LEU B 1 47 ? 23.312 -5.324 -18.469 1 97.12 47 LEU B CA 1
ATOM 2351 C C . LEU B 1 47 ? 24.562 -5.219 -17.594 1 97.12 47 LEU B C 1
ATOM 2353 O O . LEU B 1 47 ? 25.219 -6.227 -17.312 1 97.12 47 LEU B O 1
ATOM 2357 N N . SER B 1 48 ? 24.828 -4.035 -17.266 1 96.06 48 SER B N 1
ATOM 2358 C CA . SER B 1 48 ? 25.891 -3.84 -16.266 1 96.06 48 SER B CA 1
ATOM 2359 C C . SER B 1 48 ? 25.391 -4.16 -14.867 1 96.06 48 SER B C 1
ATOM 2361 O O . SER B 1 48 ? 24.203 -4.391 -14.656 1 96.06 48 SER B O 1
ATOM 2363 N N . ARG B 1 49 ? 26.344 -4.137 -13.938 1 95.38 49 ARG B N 1
ATOM 2364 C CA . ARG B 1 49 ? 26 -4.477 -12.555 1 95.38 49 ARG B CA 1
ATOM 2365 C C . ARG B 1 49 ? 25.172 -3.371 -11.906 1 95.38 49 ARG B C 1
ATOM 2367 O O . ARG B 1 49 ? 24.375 -3.631 -11.008 1 95.38 49 ARG B O 1
ATOM 2374 N N . THR B 1 50 ? 25.328 -2.24 -12.391 1 94.19 50 THR B N 1
ATOM 2375 C CA . THR B 1 50 ? 24.656 -1.104 -11.781 1 94.19 50 THR B CA 1
ATOM 2376 C C . THR B 1 50 ? 23.141 -1.258 -11.891 1 94.19 50 THR B C 1
ATOM 2378 O O . THR B 1 50 ? 22.438 -1.265 -10.875 1 94.19 50 THR B O 1
ATOM 2381 N N . PRO B 1 51 ? 22.547 -1.419 -13.055 1 96.06 51 PRO B N 1
ATOM 2382 C CA . PRO B 1 51 ? 21.094 -1.625 -13.148 1 96.06 51 PRO B CA 1
ATOM 2383 C C . PRO B 1 51 ? 20.625 -2.889 -12.43 1 96.06 51 PRO B C 1
ATOM 2385 O O . PRO B 1 51 ? 19.531 -2.914 -11.859 1 96.06 51 PRO B O 1
ATOM 2388 N N . ILE B 1 52 ? 21.422 -3.869 -12.461 1 97 52 ILE B N 1
ATOM 2389 C CA . ILE B 1 52 ? 21.062 -5.113 -11.789 1 97 52 ILE B CA 1
ATOM 2390 C C . ILE B 1 52 ? 20.938 -4.871 -10.281 1 97 52 ILE B C 1
ATOM 2392 O O . ILE B 1 52 ? 19.984 -5.355 -9.648 1 97 52 ILE B O 1
ATOM 2396 N N . ARG B 1 53 ? 21.859 -4.156 -9.75 1 95.06 53 ARG B N 1
ATOM 2397 C CA . ARG B 1 53 ? 21.797 -3.834 -8.328 1 95.06 53 ARG B CA 1
ATOM 2398 C C . ARG B 1 53 ? 20.531 -3.051 -7.996 1 95.06 53 ARG B C 1
ATOM 2400 O O . ARG B 1 53 ? 19.906 -3.279 -6.953 1 95.06 53 ARG B O 1
ATOM 2407 N N . GLU B 1 54 ? 20.156 -2.172 -8.852 1 94.44 54 GLU B N 1
ATOM 2408 C CA . GLU B 1 54 ? 18.922 -1.417 -8.664 1 94.44 54 GLU B CA 1
ATOM 2409 C C . GLU B 1 54 ? 17.703 -2.34 -8.672 1 94.44 54 GLU B C 1
ATOM 2411 O O . GLU B 1 54 ? 16.781 -2.168 -7.867 1 94.44 54 GLU B O 1
ATOM 2416 N N . ILE B 1 55 ? 17.75 -3.236 -9.531 1 96.88 55 ILE B N 1
ATOM 2417 C CA . ILE B 1 55 ? 16.656 -4.199 -9.656 1 96.88 55 ILE B CA 1
ATOM 2418 C C . ILE B 1 55 ? 16.594 -5.062 -8.398 1 96.88 55 ILE B C 1
ATOM 2420 O O . ILE B 1 55 ? 15.508 -5.305 -7.859 1 96.88 55 ILE B O 1
ATOM 2424 N N . ILE B 1 56 ? 17.719 -5.445 -7.949 1 96.62 56 ILE B N 1
ATOM 2425 C CA . ILE B 1 56 ? 17.797 -6.262 -6.738 1 96.62 56 ILE B CA 1
ATOM 2426 C C . ILE B 1 56 ? 17.266 -5.473 -5.551 1 96.62 56 ILE B C 1
ATOM 2428 O O . ILE B 1 56 ? 16.547 -6.016 -4.711 1 96.62 56 ILE B O 1
ATOM 2432 N N . MET B 1 57 ? 17.547 -4.227 -5.477 1 94.38 57 MET B N 1
ATOM 2433 C CA . MET B 1 57 ? 17.031 -3.377 -4.402 1 94.38 57 MET B CA 1
ATOM 2434 C C . MET B 1 57 ? 15.516 -3.264 -4.469 1 94.38 57 MET B C 1
ATOM 2436 O O . MET B 1 57 ? 14.844 -3.279 -3.438 1 94.38 57 MET B O 1
ATOM 2440 N N . LYS B 1 58 ? 15.039 -3.121 -5.656 1 94.12 58 LYS B N 1
ATOM 2441 C CA . LYS B 1 58 ? 13.586 -3.072 -5.84 1 94.12 58 LYS B CA 1
ATOM 2442 C C . LYS B 1 58 ? 12.938 -4.379 -5.395 1 94.12 58 LYS B C 1
ATOM 2444 O O . LYS B 1 58 ? 11.93 -4.359 -4.684 1 94.12 58 LYS B O 1
ATOM 2449 N N . LEU B 1 59 ? 13.523 -5.477 -5.77 1 97.06 59 LEU B N 1
ATOM 2450 C CA . LEU B 1 59 ? 12.992 -6.789 -5.41 1 97.06 59 LEU B CA 1
ATOM 2451 C C . LEU B 1 59 ? 13.117 -7.031 -3.91 1 97.06 59 LEU B C 1
ATOM 2453 O O . LEU B 1 59 ? 12.281 -7.723 -3.318 1 97.06 59 LEU B O 1
ATOM 2457 N N . LYS B 1 60 ? 14.117 -6.434 -3.324 1 96.56 60 LYS B N 1
ATOM 2458 C CA . LYS B 1 60 ? 14.25 -6.48 -1.871 1 96.56 60 LYS B CA 1
ATOM 2459 C C . LYS B 1 60 ? 13.117 -5.723 -1.188 1 96.56 60 LYS B C 1
ATOM 2461 O O . LYS B 1 60 ? 12.523 -6.219 -0.229 1 96.56 60 LYS B O 1
ATOM 2466 N N . ALA B 1 61 ? 12.812 -4.594 -1.716 1 91.81 61 ALA B N 1
ATOM 2467 C CA . ALA B 1 61 ? 11.703 -3.805 -1.181 1 91.81 61 ALA B CA 1
ATOM 2468 C C . ALA B 1 61 ? 10.383 -4.555 -1.311 1 91.81 61 ALA B C 1
ATOM 2470 O O . ALA B 1 61 ? 9.484 -4.395 -0.478 1 91.81 61 ALA B O 1
ATOM 2471 N N . GLU B 1 62 ? 10.289 -5.383 -2.291 1 94.75 62 GLU B N 1
ATOM 2472 C CA . GLU B 1 62 ? 9.094 -6.191 -2.52 1 94.75 62 GLU B CA 1
ATOM 2473 C C . GLU B 1 62 ? 9.141 -7.488 -1.716 1 94.75 62 GLU B C 1
ATOM 2475 O O . GLU B 1 62 ? 8.25 -8.328 -1.835 1 94.75 62 GLU B O 1
ATOM 2480 N N . LYS B 1 63 ? 10.211 -7.699 -1.002 1 96.69 63 LYS B N 1
ATOM 2481 C CA . LYS B 1 63 ? 10.398 -8.805 -0.064 1 96.69 63 LYS B CA 1
ATOM 2482 C C . LYS B 1 63 ? 10.641 -10.117 -0.803 1 96.69 63 LYS B C 1
ATOM 2484 O O . LYS B 1 63 ? 10.406 -11.195 -0.254 1 96.69 63 LYS B O 1
ATOM 2489 N N . LEU B 1 64 ? 11.125 -10.062 -2.037 1 97.75 64 LEU B N 1
ATOM 2490 C CA . LEU B 1 64 ? 11.43 -11.25 -2.82 1 97.75 64 LEU B CA 1
ATOM 2491 C C . LEU B 1 64 ? 12.898 -11.648 -2.658 1 97.75 64 LEU B C 1
ATOM 2493 O O . LEU B 1 64 ? 13.273 -12.781 -2.961 1 97.75 64 LEU B O 1
ATOM 2497 N N . ILE B 1 65 ? 13.688 -10.672 -2.256 1 97.88 65 ILE B N 1
ATOM 2498 C CA . ILE B 1 65 ? 15.117 -10.867 -2.059 1 97.88 65 ILE B CA 1
ATOM 2499 C C . ILE B 1 65 ? 15.516 -10.414 -0.656 1 97.88 65 ILE B C 1
ATOM 2501 O O . ILE B 1 65 ? 14.938 -9.469 -0.119 1 97.88 65 ILE B O 1
ATOM 2505 N N . GLN B 1 66 ? 16.375 -11.055 -0.075 1 97.25 66 GLN B N 1
ATOM 2506 C CA . GLN B 1 66 ? 16.922 -10.68 1.223 1 97.25 66 GLN B CA 1
ATOM 2507 C C . GLN B 1 66 ? 18.453 -10.578 1.169 1 97.25 66 GLN B C 1
ATOM 2509 O O . GLN B 1 66 ? 19.109 -11.383 0.504 1 97.25 66 GLN B O 1
ATOM 2514 N N . VAL B 1 67 ? 18.938 -9.586 1.748 1 95.5 67 VAL B N 1
ATOM 2515 C CA . VAL B 1 67 ? 20.375 -9.383 1.828 1 95.5 67 VAL B CA 1
ATOM 2516 C C . VAL B 1 67 ? 20.875 -9.695 3.24 1 95.5 67 VAL B C 1
ATOM 2518 O O . VAL B 1 67 ? 20.344 -9.148 4.219 1 95.5 67 VAL B O 1
ATOM 2521 N N . LYS B 1 68 ? 21.719 -10.594 3.379 1 94.56 68 LYS B N 1
ATOM 2522 C CA . LYS B 1 68 ? 22.391 -10.898 4.637 1 94.56 68 LYS B CA 1
ATOM 2523 C C . LYS B 1 68 ? 23.797 -10.297 4.664 1 94.56 68 LYS B C 1
ATOM 2525 O O . LYS B 1 68 ? 24.672 -10.719 3.91 1 94.56 68 LYS B O 1
ATOM 2530 N N . PRO B 1 69 ? 23.922 -9.398 5.582 1 91.25 69 PRO B N 1
ATOM 2531 C CA . PRO B 1 69 ? 25.219 -8.703 5.621 1 91.25 69 PRO B CA 1
ATOM 2532 C C . PRO B 1 69 ? 26.391 -9.672 5.75 1 91.25 69 PRO B C 1
ATOM 2534 O O . PRO B 1 69 ? 26.359 -10.578 6.582 1 91.25 69 PRO B O 1
ATOM 2537 N N . GLN B 1 70 ? 27.359 -9.438 4.93 1 92.75 70 GLN B N 1
ATOM 2538 C CA . GLN B 1 70 ? 28.641 -10.148 4.93 1 92.75 70 GLN B CA 1
ATOM 2539 C C . GLN B 1 70 ? 28.453 -11.609 4.535 1 92.75 70 GLN B C 1
ATOM 2541 O O . GLN B 1 70 ? 29.359 -12.422 4.719 1 92.75 70 GLN B O 1
ATOM 2546 N N . VAL B 1 71 ? 27.344 -12.07 4.207 1 94.06 71 VAL B N 1
ATOM 2547 C CA . VAL B 1 71 ? 27.094 -13.438 3.76 1 94.06 71 VAL B CA 1
ATOM 2548 C C . VAL B 1 71 ? 26.734 -13.438 2.277 1 94.06 71 VAL B C 1
ATOM 2550 O O . VAL B 1 71 ? 27.391 -14.094 1.47 1 94.06 71 VAL B O 1
ATOM 2553 N N . GLY B 1 72 ? 25.594 -12.656 1.953 1 96.19 72 GLY B N 1
ATOM 2554 C CA . GLY B 1 72 ? 25.203 -12.602 0.551 1 96.19 72 GLY B CA 1
ATOM 2555 C C . GLY B 1 72 ? 23.766 -12.195 0.344 1 96.19 72 GLY B C 1
ATOM 2556 O O . GLY B 1 72 ? 23.078 -11.773 1.287 1 96.19 72 GLY B O 1
ATOM 2557 N N . THR B 1 73 ? 23.328 -12.125 -0.946 1 97.19 73 THR B N 1
ATOM 2558 C CA . THR B 1 73 ? 21.969 -11.797 -1.381 1 97.19 73 THR B CA 1
ATOM 2559 C C . THR B 1 73 ? 21.234 -13.055 -1.827 1 97.19 73 THR B C 1
ATOM 2561 O O . THR B 1 73 ? 21.75 -13.836 -2.629 1 97.19 73 THR B O 1
ATOM 2564 N N . PHE B 1 74 ? 20.047 -13.289 -1.281 1 98.31 74 PHE B N 1
ATOM 2565 C CA . PHE B 1 74 ? 19.328 -14.539 -1.515 1 98.31 74 PHE B CA 1
ATOM 2566 C C . PHE B 1 74 ? 17.891 -14.273 -1.932 1 98.31 74 PHE B C 1
ATOM 2568 O O . PHE B 1 74 ? 17.328 -13.234 -1.592 1 98.31 74 PHE B O 1
ATOM 2575 N N . VAL B 1 75 ? 17.312 -15.227 -2.664 1 98.31 75 VAL B N 1
ATOM 2576 C CA . VAL B 1 75 ? 15.867 -15.227 -2.834 1 98.31 75 VAL B CA 1
ATOM 2577 C C . VAL B 1 75 ? 15.188 -15.484 -1.491 1 98.31 75 VAL B C 1
ATOM 2579 O O . VAL B 1 75 ? 15.562 -16.406 -0.769 1 98.31 75 VAL B O 1
ATOM 2582 N N . SER B 1 76 ? 14.203 -14.664 -1.147 1 98.25 76 SER B N 1
ATOM 2583 C CA . SER B 1 76 ? 13.547 -14.773 0.155 1 98.25 76 SER B CA 1
ATOM 2584 C C . SER B 1 76 ? 12.719 -16.047 0.256 1 98.25 76 SER B C 1
ATOM 2586 O O . SER B 1 76 ? 12.164 -16.516 -0.741 1 98.25 76 SER B O 1
ATOM 2588 N N . PRO B 1 77 ? 12.648 -16.641 1.481 1 98 77 PRO B N 1
ATOM 2589 C CA . PRO B 1 77 ? 11.609 -17.672 1.67 1 98 77 PRO B CA 1
ATOM 2590 C C . PRO B 1 77 ? 10.203 -17.125 1.461 1 98 77 PRO B C 1
ATOM 2592 O O . PRO B 1 77 ? 10.016 -15.906 1.328 1 98 77 PRO B O 1
ATOM 2595 N N . ILE B 1 78 ? 9.258 -17.969 1.354 1 97.75 78 ILE B N 1
ATOM 2596 C CA . ILE B 1 78 ? 7.848 -17.594 1.293 1 97.75 78 ILE B CA 1
ATOM 2597 C C . ILE B 1 78 ? 7.297 -17.422 2.707 1 97.75 78 ILE B C 1
ATOM 2599 O O . ILE B 1 78 ? 7.34 -18.359 3.514 1 97.75 78 ILE B O 1
ATOM 2603 N N . ASP B 1 79 ? 6.855 -16.266 3.004 1 97.06 79 ASP B N 1
ATOM 2604 C CA . ASP B 1 79 ? 6.438 -15.93 4.359 1 97.06 79 ASP B CA 1
ATOM 2605 C C . ASP B 1 79 ? 4.918 -15.992 4.496 1 97.06 79 ASP B C 1
ATOM 2607 O O . ASP B 1 79 ? 4.203 -15.133 3.977 1 97.06 79 ASP B O 1
ATOM 2611 N N . LEU B 1 80 ? 4.387 -16.969 5.219 1 96.06 80 LEU B N 1
ATOM 2612 C CA . LEU B 1 80 ? 2.951 -17.188 5.363 1 96.06 80 LEU B CA 1
ATOM 2613 C C . LEU B 1 80 ? 2.283 -16 6.055 1 96.06 80 LEU B C 1
ATOM 2615 O O . LEU B 1 80 ? 1.126 -15.688 5.77 1 96.06 80 LEU B O 1
ATOM 2619 N N . ASN B 1 81 ? 2.99 -15.336 6.945 1 96.06 81 ASN B N 1
ATOM 2620 C CA . ASN B 1 81 ? 2.422 -14.156 7.594 1 96.06 81 ASN B CA 1
ATOM 2621 C C . ASN B 1 81 ? 2.135 -13.047 6.586 1 96.06 81 ASN B C 1
ATOM 2623 O O . ASN B 1 81 ? 1.098 -12.391 6.664 1 96.06 81 ASN B O 1
ATOM 2627 N N . LEU B 1 82 ? 3.059 -12.836 5.672 1 97.12 82 LEU B N 1
ATOM 2628 C CA . LEU B 1 82 ? 2.857 -11.828 4.641 1 97.12 82 LEU B CA 1
ATOM 2629 C C . LEU B 1 82 ? 1.712 -12.219 3.713 1 97.12 82 LEU B C 1
ATOM 2631 O O . LEU B 1 82 ? 0.958 -11.359 3.254 1 97.12 82 LEU B O 1
ATOM 2635 N N . ILE B 1 83 ? 1.593 -13.516 3.473 1 97.5 83 ILE B N 1
ATOM 2636 C CA . ILE B 1 83 ? 0.49 -14.016 2.66 1 97.5 83 ILE B CA 1
ATOM 2637 C C . ILE B 1 83 ? -0.838 -13.727 3.357 1 97.5 83 ILE B C 1
ATOM 2639 O O . ILE B 1 83 ? -1.779 -13.234 2.732 1 97.5 83 ILE B O 1
ATOM 2643 N N . LYS B 1 84 ? -0.915 -13.969 4.609 1 96.62 84 LYS B N 1
ATOM 2644 C CA . LYS B 1 84 ? -2.137 -13.766 5.383 1 96.62 84 LYS B CA 1
ATOM 2645 C C . LYS B 1 84 ? -2.525 -12.297 5.422 1 96.62 84 LYS B C 1
ATOM 2647 O O . LYS B 1 84 ? -3.709 -11.953 5.34 1 96.62 84 LYS B O 1
ATOM 2652 N N . GLU B 1 85 ? -1.569 -11.469 5.574 1 97.94 85 GLU B N 1
ATOM 2653 C CA . GLU B 1 85 ? -1.849 -10.039 5.562 1 97.94 85 GLU B CA 1
ATOM 2654 C C . GLU B 1 85 ? -2.412 -9.594 4.215 1 97.94 85 GLU B C 1
ATOM 2656 O O . GLU B 1 85 ? -3.385 -8.836 4.156 1 97.94 85 GLU B O 1
ATOM 2661 N N . ALA B 1 86 ? -1.761 -10.031 3.174 1 98 86 ALA B N 1
ATOM 2662 C CA . ALA B 1 86 ? -2.217 -9.68 1.83 1 98 86 ALA B CA 1
ATOM 2663 C C . ALA B 1 86 ? -3.635 -10.188 1.584 1 98 86 ALA B C 1
ATOM 2665 O O . ALA B 1 86 ? -4.469 -9.469 1.022 1 98 86 ALA B O 1
ATOM 2666 N N . LEU B 1 87 ? -3.881 -11.391 2.008 1 97.88 87 LEU B N 1
ATOM 2667 C CA . LEU B 1 87 ? -5.199 -11.984 1.851 1 97.88 87 LEU B CA 1
ATOM 2668 C C . LEU B 1 87 ? -6.25 -11.203 2.629 1 97.88 87 LEU B C 1
ATOM 2670 O O . LEU B 1 87 ? -7.328 -10.906 2.105 1 97.88 87 LEU B O 1
ATOM 2674 N N . PHE B 1 88 ? -5.926 -10.836 3.812 1 98.25 88 PHE B N 1
ATOM 2675 C CA . PHE B 1 88 ? -6.82 -10.039 4.648 1 98.25 88 PHE B CA 1
ATOM 2676 C C . PHE B 1 88 ? -7.199 -8.742 3.949 1 98.25 88 PHE B C 1
ATOM 2678 O O . PHE B 1 88 ? -8.375 -8.383 3.889 1 98.25 88 PHE B O 1
ATOM 2685 N N . MET B 1 89 ? -6.195 -8.078 3.494 1 98.69 89 MET B N 1
ATOM 2686 C CA . MET B 1 89 ? -6.395 -6.781 2.844 1 98.69 89 MET B CA 1
ATOM 2687 C C . MET B 1 89 ? -7.254 -6.93 1.592 1 98.69 89 MET B C 1
ATOM 2689 O O . MET B 1 89 ? -8.258 -6.238 1.439 1 98.69 89 MET B O 1
ATOM 2693 N N . ARG B 1 90 ? -6.883 -7.82 0.731 1 98.56 90 ARG B N 1
ATOM 2694 C CA . ARG B 1 90 ? -7.613 -8.008 -0.518 1 98.56 90 ARG B CA 1
ATOM 2695 C C . ARG B 1 90 ? -9.055 -8.438 -0.25 1 98.56 90 ARG B C 1
ATOM 2697 O O . ARG B 1 90 ? -9.992 -7.898 -0.847 1 98.56 90 ARG B O 1
ATOM 2704 N N . TYR B 1 91 ? -9.195 -9.43 0.646 1 98.38 91 TYR B N 1
ATOM 2705 C CA . TYR B 1 91 ? -10.516 -9.945 0.988 1 98.38 91 TYR B CA 1
ATOM 2706 C C . TYR B 1 91 ? -11.438 -8.82 1.451 1 98.38 91 TYR B C 1
ATOM 2708 O O . TYR B 1 91 ? -12.555 -8.68 0.944 1 98.38 91 TYR B O 1
ATOM 2716 N N . THR B 1 92 ? -10.961 -8.039 2.373 1 98.44 92 THR B N 1
ATOM 2717 C CA . THR B 1 92 ? -11.758 -6.984 2.998 1 98.44 92 THR B CA 1
ATOM 2718 C C . THR B 1 92 ? -12.117 -5.902 1.984 1 98.44 92 THR B C 1
ATOM 2720 O O . THR B 1 92 ? -13.273 -5.492 1.893 1 98.44 92 THR B O 1
ATOM 2723 N N . LEU B 1 93 ? -11.211 -5.469 1.195 1 98.81 93 LEU B N 1
ATOM 2724 C CA . LEU B 1 93 ? -11.414 -4.344 0.287 1 98.81 93 LEU B CA 1
ATOM 2725 C C . LEU B 1 93 ? -12.195 -4.777 -0.947 1 98.81 93 LEU B C 1
ATOM 2727 O O . LEU B 1 93 ? -13.039 -4.027 -1.452 1 98.81 93 LEU B O 1
ATOM 2731 N N . GLU B 1 94 ? -11.883 -5.953 -1.475 1 98.56 94 GLU B N 1
ATOM 2732 C CA . GLU B 1 94 ? -12.539 -6.398 -2.703 1 98.56 94 GLU B CA 1
ATOM 2733 C C . GLU B 1 94 ? -14.031 -6.637 -2.48 1 98.56 94 GLU B C 1
ATOM 2735 O O . GLU B 1 94 ? -14.844 -6.387 -3.373 1 98.56 94 GLU B O 1
ATOM 2740 N N . LYS B 1 95 ? -14.375 -7.125 -1.274 1 98.31 95 LYS B N 1
ATOM 2741 C CA . LYS B 1 95 ? -15.781 -7.242 -0.915 1 98.31 95 LYS B CA 1
ATOM 2742 C C . LYS B 1 95 ? -16.5 -5.898 -1.05 1 98.31 95 LYS B C 1
ATOM 2744 O O . LYS B 1 95 ? -17.547 -5.812 -1.681 1 98.31 95 LYS B O 1
ATOM 2749 N N . GLU B 1 96 ? -15.922 -4.859 -0.494 1 98.19 96 GLU B N 1
ATOM 2750 C CA . GLU B 1 96 ? -16.531 -3.535 -0.514 1 98.19 96 GLU B CA 1
ATOM 2751 C C . GLU B 1 96 ? -16.547 -2.951 -1.924 1 98.19 96 GLU B C 1
ATOM 2753 O O . GLU B 1 96 ? -17.484 -2.262 -2.311 1 98.19 96 GLU B O 1
ATOM 2758 N N . VAL B 1 97 ? -15.508 -3.184 -2.652 1 98.62 97 VAL B N 1
ATOM 2759 C CA . VAL B 1 97 ? -15.398 -2.693 -4.023 1 98.62 97 VAL B CA 1
ATOM 2760 C C . VAL B 1 97 ? -16.484 -3.334 -4.887 1 98.62 97 VAL B C 1
ATOM 2762 O O . VAL B 1 97 ? -17.094 -2.666 -5.727 1 98.62 97 VAL B O 1
ATOM 2765 N N . LEU B 1 98 ? -16.672 -4.609 -4.695 1 98.62 98 LEU B N 1
ATOM 2766 C CA . LEU B 1 98 ? -17.719 -5.309 -5.453 1 98.62 98 LEU B CA 1
ATOM 2767 C C . LEU B 1 98 ? -19.094 -4.754 -5.129 1 98.62 98 LEU B C 1
ATOM 2769 O O . LEU B 1 98 ? -19.938 -4.633 -6.012 1 98.62 98 LEU B O 1
ATOM 2773 N N . LYS B 1 99 ? -19.344 -4.449 -3.852 1 98.5 99 LYS B N 1
ATOM 2774 C CA . LYS B 1 99 ? -20.594 -3.814 -3.475 1 98.5 99 LYS B CA 1
ATOM 2775 C C . LYS B 1 99 ? -20.797 -2.504 -4.227 1 98.5 99 LYS B C 1
ATOM 2777 O O . LYS B 1 99 ? -21.891 -2.236 -4.734 1 98.5 99 LYS B O 1
ATOM 2782 N N . GLU B 1 100 ? -19.766 -1.737 -4.242 1 98.25 100 GLU B N 1
ATOM 2783 C CA . GLU B 1 100 ? -19.844 -0.473 -4.969 1 98.25 100 GLU B CA 1
ATOM 2784 C C . GLU B 1 100 ? -20.094 -0.705 -6.457 1 98.25 100 GLU B C 1
ATOM 2786 O O . GLU B 1 100 ? -20.844 0.035 -7.09 1 98.25 100 GLU B O 1
ATOM 2791 N N . ALA B 1 101 ? -19.422 -1.687 -7.004 1 98.62 101 ALA B N 1
ATOM 2792 C CA . ALA B 1 101 ? -19.562 -2.006 -8.422 1 98.62 101 ALA B CA 1
ATOM 2793 C C . ALA B 1 101 ? -21 -2.408 -8.75 1 98.62 101 ALA B C 1
ATOM 2795 O O . ALA B 1 101 ? -21.484 -2.152 -9.852 1 98.62 101 ALA B O 1
ATOM 2796 N N . CYS B 1 102 ? -21.688 -3.012 -7.816 1 98.38 102 CYS B N 1
ATOM 2797 C CA . CYS B 1 102 ? -23.078 -3.432 -8.016 1 98.38 102 CYS B CA 1
ATOM 2798 C C . CYS B 1 102 ? -24 -2.23 -8.047 1 98.38 102 CYS B C 1
ATOM 2800 O O . CYS B 1 102 ? -25.141 -2.33 -8.539 1 98.38 102 CYS B O 1
ATOM 2802 N N . ILE B 1 103 ? -23.594 -1.159 -7.418 1 97.44 103 ILE B N 1
ATOM 2803 C CA . ILE B 1 103 ? -24.391 0.054 -7.406 1 97.44 103 ILE B CA 1
ATOM 2804 C C . ILE B 1 103 ? -24.234 0.8 -8.727 1 97.44 103 ILE B C 1
ATOM 2806 O O . ILE B 1 103 ? -25.219 1.119 -9.398 1 97.44 103 ILE B O 1
ATOM 2810 N N . ASN B 1 104 ? -23.047 1.069 -9.055 1 95.12 104 ASN B N 1
ATOM 2811 C CA . ASN B 1 104 ? -22.734 1.756 -10.305 1 95.12 104 ASN B CA 1
ATOM 2812 C C . ASN B 1 104 ? -21.422 1.253 -10.906 1 95.12 104 ASN B C 1
ATOM 2814 O O . ASN B 1 104 ? -20.375 1.287 -10.258 1 95.12 104 ASN B O 1
ATOM 2818 N N . PHE B 1 105 ? -21.469 0.78 -12.156 1 97.75 105 PHE B N 1
ATOM 2819 C CA . PHE B 1 105 ? -20.328 0.306 -12.93 1 97.75 105 PHE B CA 1
ATOM 2820 C C . PHE B 1 105 ? -20.531 0.579 -14.422 1 97.75 105 PHE B C 1
ATOM 2822 O O . PHE B 1 105 ? -21.516 0.128 -15.008 1 97.75 105 PHE B O 1
ATOM 2829 N N . LYS B 1 106 ? -19.625 1.308 -14.992 1 97.25 106 LYS B N 1
ATOM 2830 C CA . LYS B 1 106 ? -19.797 1.727 -16.391 1 97.25 106 LYS B CA 1
ATOM 2831 C C . LYS B 1 106 ? -19.734 0.53 -17.328 1 97.25 106 LYS B C 1
ATOM 2833 O O . LYS B 1 106 ? -18.938 -0.392 -17.125 1 97.25 106 LYS B O 1
ATOM 2838 N N . GLU B 1 107 ? -20.484 0.552 -18.312 1 97.12 107 GLU B N 1
ATOM 2839 C CA . GLU B 1 107 ? -20.547 -0.521 -19.297 1 97.12 107 GLU B CA 1
ATOM 2840 C C . GLU B 1 107 ? -19.188 -0.743 -19.969 1 97.12 107 GLU B C 1
ATOM 2842 O O . GLU B 1 107 ? -18.797 -1.883 -20.234 1 97.12 107 GLU B O 1
ATOM 2847 N N . GLU B 1 108 ? -18.531 0.301 -20.188 1 97.81 108 GLU B N 1
ATOM 2848 C CA . GLU B 1 108 ? -17.234 0.208 -20.844 1 97.81 108 GLU B CA 1
ATOM 2849 C C . GLU B 1 108 ? -16.25 -0.59 -19.984 1 97.81 108 GLU B C 1
ATOM 2851 O O . GLU B 1 108 ? -15.453 -1.374 -20.516 1 97.81 108 GLU B O 1
ATOM 2856 N N . ASN B 1 109 ? -16.312 -0.34 -18.719 1 97.94 109 ASN B N 1
ATOM 2857 C CA . ASN B 1 109 ? -15.445 -1.08 -17.812 1 97.94 109 ASN B CA 1
ATOM 2858 C C . ASN B 1 109 ? -15.82 -2.557 -17.75 1 97.94 109 ASN B C 1
ATOM 2860 O O . ASN B 1 109 ? -14.953 -3.426 -17.703 1 97.94 109 ASN B O 1
ATOM 2864 N N . LEU B 1 110 ? -17.078 -2.789 -17.75 1 97.94 110 LEU B N 1
ATOM 2865 C CA . LEU B 1 110 ? -17.562 -4.164 -17.734 1 97.94 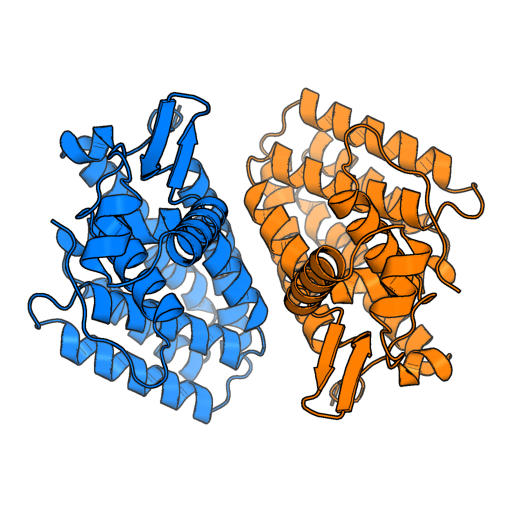110 LEU B CA 1
ATOM 2866 C C . LEU B 1 110 ? -17.109 -4.914 -18.984 1 97.94 110 LEU B C 1
ATOM 2868 O O . LEU B 1 110 ? -16.719 -6.082 -18.906 1 97.94 110 LEU B O 1
ATOM 2872 N N . LEU B 1 111 ? -17.203 -4.27 -20.109 1 98.31 111 LEU B N 1
ATOM 2873 C CA . LEU B 1 111 ? -16.781 -4.871 -21.359 1 98.31 111 LEU B CA 1
ATOM 2874 C C . LEU B 1 111 ? -15.297 -5.238 -21.312 1 98.31 111 LEU B C 1
ATOM 2876 O O . LEU B 1 111 ? -14.898 -6.293 -21.812 1 98.31 111 LEU B O 1
ATOM 2880 N N . GLU B 1 112 ? -14.477 -4.395 -20.734 1 98.62 112 GLU B N 1
ATOM 2881 C CA . GLU B 1 112 ? -13.047 -4.684 -20.594 1 98.62 112 GLU B CA 1
ATOM 2882 C C . GLU B 1 112 ? -12.82 -5.91 -19.719 1 98.62 112 GLU B C 1
ATOM 2884 O O . GLU B 1 112 ? -11.938 -6.723 -20 1 98.62 112 GLU B O 1
ATOM 2889 N N . MET B 1 113 ? -13.609 -6.062 -18.719 1 98.69 113 MET B N 1
ATOM 2890 C CA . MET B 1 113 ? -13.5 -7.23 -17.844 1 98.69 113 MET B CA 1
ATOM 2891 C C . MET B 1 113 ? -13.914 -8.5 -18.594 1 98.69 113 MET B C 1
ATOM 2893 O O . MET B 1 113 ? -13.273 -9.547 -18.438 1 98.69 113 MET B O 1
ATOM 2897 N N . GLU B 1 114 ? -14.906 -8.367 -19.359 1 98.69 114 GLU B N 1
ATOM 2898 C CA . GLU B 1 114 ? -15.367 -9.508 -20.141 1 98.69 114 GLU B CA 1
ATOM 2899 C C . GLU B 1 114 ? -14.32 -9.938 -21.156 1 98.69 114 GLU B C 1
ATOM 2901 O O . GLU B 1 114 ? -14.109 -11.133 -21.375 1 98.69 114 GLU B O 1
ATOM 2906 N N . LYS B 1 115 ? -13.75 -8.969 -21.797 1 98.75 115 LYS B N 1
ATOM 2907 C CA . LYS B 1 115 ? -12.672 -9.273 -22.734 1 98.75 115 LYS B CA 1
ATOM 2908 C C . LYS B 1 115 ? -11.523 -9.992 -22.031 1 98.75 115 LYS B C 1
ATOM 2910 O O . LYS B 1 115 ? -10.992 -10.977 -22.547 1 98.75 115 LYS B O 1
ATOM 2915 N N . ASN B 1 116 ? -11.148 -9.477 -20.906 1 98.75 116 ASN B N 1
ATOM 2916 C CA . ASN B 1 116 ? -10.109 -10.109 -20.094 1 98.75 116 ASN B CA 1
ATOM 2917 C C . ASN B 1 116 ? -10.477 -11.555 -19.75 1 98.75 116 ASN B C 1
ATOM 2919 O O . ASN B 1 116 ? -9.656 -12.461 -19.891 1 98.75 116 ASN B O 1
ATOM 2923 N N . LEU B 1 117 ? -11.75 -11.742 -19.312 1 98.56 117 LEU B N 1
ATOM 2924 C CA . LEU B 1 117 ? -12.227 -13.07 -18.953 1 98.56 117 LEU B CA 1
ATOM 2925 C C . LEU B 1 117 ? -12.172 -14.016 -20.141 1 98.56 117 LEU B C 1
ATOM 2927 O O . LEU B 1 117 ? -11.812 -15.188 -20 1 98.56 117 LEU B O 1
ATOM 2931 N N . TYR B 1 118 ? -12.539 -13.484 -21.297 1 98.38 118 TYR B N 1
ATOM 2932 C CA . TYR B 1 118 ? -12.453 -14.281 -22.516 1 98.38 118 TYR B CA 1
ATOM 2933 C C . TYR B 1 118 ? -11.031 -14.758 -22.75 1 98.38 118 TYR B C 1
ATOM 2935 O O . TYR B 1 118 ? -10.805 -15.922 -23.094 1 98.38 118 TYR B O 1
ATOM 2943 N N . MET B 1 119 ? -10.078 -13.906 -22.594 1 98 119 MET B N 1
ATOM 2944 C CA . MET B 1 119 ? -8.672 -14.266 -22.781 1 98 119 MET B CA 1
ATOM 2945 C C . MET B 1 119 ? -8.242 -15.305 -21.75 1 98 119 MET B C 1
ATOM 2947 O O . MET B 1 119 ? -7.449 -16.203 -22.062 1 98 119 MET B O 1
ATOM 2951 N N . GLN B 1 120 ? -8.758 -15.188 -20.531 1 97.94 120 GLN B N 1
ATOM 2952 C CA . GLN B 1 120 ? -8.469 -16.203 -19.531 1 97.94 120 GLN B CA 1
ATOM 2953 C C . GLN B 1 120 ? -8.961 -17.578 -19.984 1 97.94 120 GLN B C 1
ATOM 2955 O O . GLN B 1 120 ? -8.227 -18.562 -19.875 1 97.94 120 GLN B O 1
ATOM 2960 N N . LYS B 1 121 ? -10.156 -17.594 -20.484 1 97.56 121 LYS B N 1
ATOM 2961 C CA . LYS B 1 121 ? -10.758 -18.844 -20.953 1 97.56 121 LYS B CA 1
ATOM 2962 C C . LYS B 1 121 ? -9.922 -19.469 -22.062 1 97.56 121 LYS B C 1
ATOM 2964 O O . LYS B 1 121 ? -9.758 -20.688 -22.109 1 97.56 121 LYS B O 1
ATOM 2969 N N . MET B 1 122 ? -9.359 -18.656 -22.844 1 96.31 122 MET B N 1
ATOM 2970 C CA . MET B 1 122 ? -8.547 -19.141 -23.953 1 96.31 122 MET B CA 1
ATOM 2971 C C . MET B 1 122 ? -7.266 -19.797 -23.453 1 96.31 122 MET B C 1
ATOM 2973 O O . MET B 1 122 ? -6.684 -20.641 -24.141 1 96.31 122 MET B O 1
ATOM 2977 N N . LEU B 1 123 ? -6.859 -19.406 -22.25 1 95.31 123 LEU B N 1
ATOM 2978 C CA . LEU B 1 123 ? -5.598 -19.906 -21.719 1 95.31 123 LEU B CA 1
ATOM 2979 C C . LEU B 1 123 ? -5.82 -21.172 -20.891 1 95.31 123 LEU B C 1
ATOM 2981 O O . LEU B 1 123 ? -4.859 -21.844 -20.5 1 95.31 123 LEU B O 1
ATOM 2985 N N . LEU B 1 124 ? -7.062 -21.562 -20.562 1 92.31 124 LEU B N 1
ATOM 2986 C CA . LEU B 1 124 ? -7.371 -22.656 -19.672 1 92.31 124 LEU B CA 1
ATOM 2987 C C . LEU B 1 124 ? -6.777 -23.969 -20.172 1 92.31 124 LEU B C 1
ATOM 2989 O O . LEU B 1 124 ? -6.363 -24.828 -19.391 1 92.31 124 LEU B O 1
ATOM 2993 N N . ASN B 1 125 ? -6.629 -24.094 -21.484 1 85.5 125 ASN B N 1
ATOM 2994 C CA . ASN B 1 125 ? -6.148 -25.375 -22 1 85.5 125 ASN B CA 1
ATOM 2995 C C . ASN B 1 125 ? -4.766 -25.25 -22.625 1 85.5 125 ASN B C 1
ATOM 2997 O O . ASN B 1 125 ? -4.277 -26.172 -23.266 1 85.5 125 ASN B O 1
ATOM 3001 N N . LYS B 1 126 ? -4.266 -24.109 -22.469 1 87.56 126 LYS B N 1
ATOM 3002 C CA . LYS B 1 126 ? -2.918 -23.906 -23 1 87.56 126 LYS B CA 1
ATOM 3003 C C . LYS B 1 126 ? -1.859 -24.359 -22 1 87.56 126 LYS B C 1
ATOM 3005 O O . LYS B 1 126 ? -1.866 -23.906 -20.844 1 87.56 126 LYS B O 1
ATOM 3010 N N . LYS B 1 127 ? -1.057 -25.172 -22.547 1 82.88 127 LYS B N 1
ATOM 3011 C CA . LYS B 1 127 ? 0.051 -25.625 -21.703 1 82.88 127 LYS B CA 1
ATOM 3012 C C . LYS B 1 127 ? 1.079 -24.5 -21.516 1 82.88 127 LYS B C 1
ATOM 3014 O O . LYS B 1 127 ? 1.242 -23.656 -22.391 1 82.88 127 LYS B O 1
ATOM 3019 N N . ASP B 1 128 ? 1.691 -24.344 -20.469 1 83.75 128 ASP B N 1
ATOM 3020 C CA . ASP B 1 128 ? 2.793 -23.438 -20.188 1 83.75 128 ASP B CA 1
ATOM 3021 C C . ASP B 1 128 ? 2.318 -21.984 -20.203 1 83.75 128 ASP B C 1
ATOM 3023 O O . ASP B 1 128 ? 3 -21.109 -20.75 1 83.75 128 ASP B O 1
ATOM 3027 N N . ALA B 1 129 ? 1.062 -21.781 -19.859 1 91.38 129 ALA B N 1
ATOM 3028 C CA . ALA B 1 129 ? 0.499 -20.422 -19.875 1 91.38 129 ALA B CA 1
ATOM 3029 C C . ALA B 1 129 ? 0.287 -19.906 -18.453 1 91.38 129 ALA B C 1
ATOM 3031 O O . ALA B 1 129 ? -0.59 -19.078 -18.219 1 91.38 129 ALA B O 1
ATOM 3032 N N . LEU B 1 130 ? 1.083 -20.438 -17.594 1 92.5 130 LEU B N 1
ATOM 3033 C CA . LEU B 1 130 ? 0.907 -20.156 -16.172 1 92.5 130 LEU B CA 1
ATOM 3034 C C . LEU B 1 130 ? 1.056 -18.672 -15.891 1 92.5 130 LEU B C 1
ATOM 3036 O O . LEU B 1 130 ? 0.165 -18.047 -15.297 1 92.5 130 LEU B O 1
ATOM 3040 N N . LEU B 1 131 ? 2.156 -18.031 -16.312 1 93.31 131 LEU B N 1
ATOM 3041 C CA . LEU B 1 131 ? 2.439 -16.625 -16.047 1 93.31 131 LEU B CA 1
ATOM 3042 C C . LEU B 1 131 ? 1.466 -15.719 -16.781 1 93.31 131 LEU B C 1
ATOM 3044 O O . LEU B 1 131 ? 1.04 -14.688 -16.25 1 93.31 131 LEU B O 1
ATOM 3048 N N . GLU B 1 132 ? 1.142 -16.125 -17.969 1 93.75 132 GLU B N 1
ATOM 3049 C CA . GLU B 1 132 ? 0.166 -15.359 -18.734 1 93.75 132 GLU B CA 1
ATOM 3050 C C . GLU B 1 132 ? -1.192 -15.344 -18.031 1 93.75 132 GLU B C 1
ATOM 3052 O O . GLU B 1 132 ? -1.849 -14.305 -17.969 1 93.75 132 GLU B O 1
ATOM 3057 N N . PHE B 1 133 ? -1.624 -16.5 -17.609 1 96.12 133 PHE B N 1
ATOM 3058 C CA . PHE B 1 133 ? -2.891 -16.562 -16.891 1 96.12 133 PHE B CA 1
ATOM 3059 C C . PHE B 1 133 ? -2.842 -15.711 -15.633 1 96.12 133 PHE B C 1
ATOM 3061 O O . PHE B 1 133 ? -3.785 -14.977 -15.328 1 96.12 133 PHE B O 1
ATOM 3068 N N . HIS B 1 134 ? -1.767 -15.844 -14.914 1 95.31 134 HIS B N 1
ATOM 3069 C CA . HIS B 1 134 ? -1.598 -15.062 -13.695 1 95.31 134 HIS B CA 1
ATOM 3070 C C . HIS B 1 134 ? -1.715 -13.57 -13.969 1 95.31 134 HIS B C 1
ATOM 3072 O O . HIS B 1 134 ? -2.346 -12.836 -13.203 1 95.31 134 HIS B O 1
ATOM 3078 N N . GLU B 1 135 ? -1.112 -13.117 -15.023 1 95.06 135 GLU B N 1
ATOM 3079 C CA . GLU B 1 135 ? -1.175 -11.711 -15.414 1 95.06 135 GLU B CA 1
ATOM 3080 C C . GLU B 1 135 ? -2.607 -11.289 -15.727 1 95.06 135 GLU B C 1
ATOM 3082 O O . GLU B 1 135 ? -3.049 -10.211 -15.312 1 95.06 135 GLU B O 1
ATOM 3087 N N . LEU B 1 136 ? -3.297 -12.102 -16.438 1 97.56 136 LEU B N 1
ATOM 3088 C CA . LEU B 1 136 ? -4.688 -11.812 -16.781 1 97.56 136 LEU B CA 1
ATOM 3089 C C . LEU B 1 136 ? -5.559 -11.805 -15.523 1 97.56 136 LEU B C 1
ATOM 3091 O O . LEU B 1 136 ? -6.461 -10.969 -15.398 1 97.56 136 LEU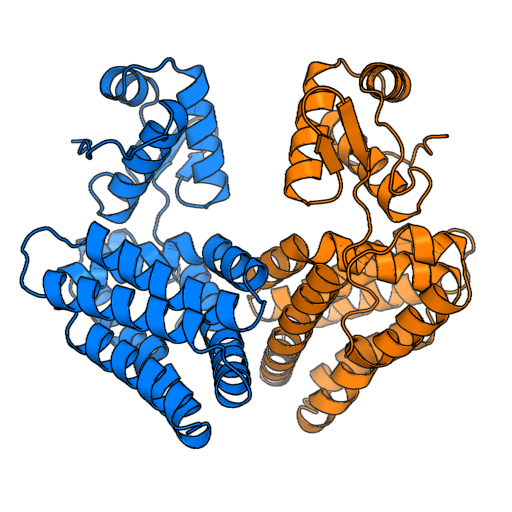 B O 1
ATOM 3095 N N . ASP B 1 137 ? -5.309 -12.758 -14.688 1 97.69 137 ASP B N 1
ATOM 3096 C CA . ASP B 1 137 ? -6.012 -12.797 -13.406 1 97.69 137 ASP B CA 1
ATOM 3097 C C . ASP B 1 137 ? -5.832 -11.492 -12.641 1 97.69 137 ASP B C 1
ATOM 3099 O O . ASP B 1 137 ? -6.809 -10.891 -12.18 1 97.69 137 ASP B O 1
ATOM 3103 N N . ASN B 1 138 ? -4.641 -11.039 -12.484 1 97.38 138 ASN B N 1
ATOM 3104 C CA . ASN B 1 138 ? -4.352 -9.781 -11.805 1 97.38 138 ASN B CA 1
ATOM 3105 C C . ASN B 1 138 ? -5.023 -8.602 -12.5 1 97.38 138 ASN B C 1
ATOM 3107 O O . ASN B 1 138 ? -5.574 -7.715 -11.836 1 97.38 138 ASN B O 1
ATOM 3111 N N . GLU B 1 139 ? -4.926 -8.609 -13.781 1 98.31 139 GLU B N 1
ATOM 3112 C CA . GLU B 1 139 ? -5.535 -7.539 -14.562 1 98.31 139 GLU B CA 1
ATOM 3113 C C . GLU B 1 139 ? -7.047 -7.492 -14.352 1 98.31 139 GLU B C 1
ATOM 3115 O O . GLU B 1 139 ? -7.641 -6.414 -14.312 1 98.31 139 GLU B O 1
ATOM 3120 N N . PHE B 1 140 ? -7.68 -8.617 -14.258 1 98.81 140 PHE B N 1
ATOM 3121 C CA . PHE B 1 140 ? -9.117 -8.711 -14.039 1 98.81 140 PHE B CA 1
ATOM 3122 C C . PHE B 1 140 ? -9.523 -7.945 -12.781 1 98.81 140 PHE B C 1
ATOM 3124 O O . PHE B 1 140 ? -10.445 -7.125 -12.828 1 98.81 140 PHE B O 1
ATOM 3131 N N . HIS B 1 141 ? -8.844 -8.141 -11.773 1 98.75 141 HIS B N 1
ATOM 3132 C CA . HIS B 1 141 ? -9.164 -7.48 -10.516 1 98.75 141 HIS B CA 1
ATOM 3133 C C . HIS B 1 141 ? -8.773 -6.004 -10.547 1 98.75 141 HIS B C 1
ATOM 3135 O O . HIS B 1 141 ? -9.461 -5.164 -9.961 1 98.75 141 HIS B O 1
ATOM 3141 N N . LYS B 1 142 ? -7.676 -5.734 -11.203 1 98.69 142 LYS B N 1
ATOM 3142 C CA . LYS B 1 142 ? -7.309 -4.34 -11.422 1 98.69 142 LYS B CA 1
ATOM 3143 C C . LYS B 1 142 ? -8.438 -3.572 -12.102 1 98.69 142 LYS B C 1
ATOM 3145 O O . LYS B 1 142 ? -8.805 -2.48 -11.664 1 98.69 142 LYS B O 1
ATOM 3150 N N . LEU B 1 143 ? -8.992 -4.148 -13.117 1 98.75 143 LEU B N 1
ATOM 3151 C CA . LEU B 1 143 ? -10.086 -3.529 -13.859 1 98.75 143 LEU B CA 1
ATOM 3152 C C . LEU B 1 143 ? -11.297 -3.309 -12.961 1 98.75 143 LEU B C 1
ATOM 3154 O O . LEU B 1 143 ? -11.969 -2.279 -13.062 1 98.75 143 LEU B O 1
ATOM 3158 N N . LEU B 1 144 ? -11.578 -4.258 -12.125 1 98.81 144 LEU B N 1
ATOM 3159 C CA . LEU B 1 144 ? -12.664 -4.117 -11.156 1 98.81 144 LEU B CA 1
ATOM 3160 C C . LEU B 1 144 ? -12.453 -2.893 -10.273 1 98.81 144 LEU B C 1
ATOM 3162 O O . LEU B 1 144 ? -13.336 -2.035 -10.172 1 98.81 144 LEU B O 1
ATOM 3166 N N . PHE B 1 145 ? -11.328 -2.768 -9.688 1 98.75 145 PHE B N 1
ATOM 3167 C CA . PHE B 1 145 ? -11.016 -1.658 -8.797 1 98.75 145 PHE B CA 1
ATOM 3168 C C . PHE B 1 145 ? -11.016 -0.335 -9.555 1 98.75 145 PHE B C 1
ATOM 3170 O O . PHE B 1 145 ? -11.539 0.667 -9.062 1 98.75 145 PHE B O 1
ATOM 3177 N N . GLN B 1 146 ? -10.422 -0.356 -10.727 1 98.31 146 GLN B N 1
ATOM 3178 C CA . GLN B 1 146 ? -10.398 0.849 -11.547 1 98.31 146 GLN B CA 1
ATOM 3179 C C . GLN B 1 146 ? -11.812 1.289 -11.914 1 98.31 146 GLN B C 1
ATOM 3181 O O . GLN B 1 146 ? -12.094 2.486 -11.992 1 98.31 146 GLN B O 1
ATOM 3186 N N . GLY B 1 147 ? -12.695 0.363 -12.148 1 98.12 147 GLY B N 1
ATOM 3187 C CA . GLY B 1 147 ? -14.062 0.644 -12.555 1 98.12 147 GLY B CA 1
ATOM 3188 C C . GLY B 1 147 ? -14.859 1.372 -11.492 1 98.12 147 GLY B C 1
ATOM 3189 O O . GLY B 1 147 ? -15.898 1.965 -11.781 1 98.12 147 GLY B O 1
ATOM 3190 N N . VAL B 1 148 ? -14.398 1.281 -10.273 1 97.94 148 VAL B N 1
ATOM 3191 C CA . VAL B 1 148 ? -15.062 1.999 -9.188 1 97.94 148 VAL B CA 1
ATOM 3192 C C . VAL B 1 148 ? -14.141 3.096 -8.656 1 97.94 148 VAL B C 1
ATOM 3194 O O . VAL B 1 148 ? -14.242 3.482 -7.484 1 97.94 148 VAL B O 1
ATOM 3197 N N . ASN B 1 149 ? -13.18 3.482 -9.398 1 96.88 149 ASN B N 1
ATOM 3198 C CA . ASN B 1 149 ? -12.266 4.59 -9.117 1 96.88 149 ASN B CA 1
ATOM 3199 C C . ASN B 1 149 ? -11.414 4.316 -7.883 1 96.88 149 ASN B C 1
ATOM 3201 O O . ASN B 1 149 ? -11.242 5.191 -7.035 1 96.88 149 ASN B O 1
ATOM 3205 N N . LYS B 1 150 ? -10.953 3.111 -7.805 1 98.12 150 LYS B N 1
ATOM 3206 C CA . LYS B 1 150 ? -10.094 2.709 -6.695 1 98.12 150 LYS B CA 1
ATOM 3207 C C . LYS B 1 150 ? -8.82 2.047 -7.199 1 98.12 150 LYS B C 1
ATOM 3209 O O . LYS B 1 150 ? -8.359 1.054 -6.629 1 98.12 150 LYS B O 1
ATOM 3214 N N . GLY B 1 151 ? -8.305 2.586 -8.297 1 98.06 151 GLY B N 1
ATOM 3215 C CA . GLY B 1 151 ? -7.105 2.027 -8.906 1 98.06 151 GLY B CA 1
ATOM 3216 C C . GLY B 1 151 ? -5.902 2.066 -7.984 1 98.06 151 GLY B C 1
ATOM 3217 O O . GLY B 1 151 ? -5.113 1.119 -7.945 1 98.06 151 GLY B O 1
ATOM 3218 N N . ASN B 1 152 ? -5.719 3.115 -7.23 1 97.44 152 ASN B N 1
ATOM 3219 C CA . ASN B 1 152 ? -4.594 3.229 -6.305 1 97.44 152 ASN B CA 1
ATOM 3220 C C . ASN B 1 152 ? -4.719 2.244 -5.148 1 97.44 152 ASN B C 1
ATOM 3222 O O . ASN B 1 152 ? -3.711 1.768 -4.621 1 97.44 152 ASN B O 1
ATOM 3226 N N . VAL B 1 153 ? -5.918 1.912 -4.766 1 98.62 153 VAL B N 1
ATOM 3227 C CA . VAL B 1 153 ? -6.145 0.898 -3.74 1 98.62 153 VAL B CA 1
ATOM 3228 C C . VAL B 1 153 ? -5.633 -0.455 -4.23 1 98.62 153 VAL B C 1
ATOM 3230 O O . VAL B 1 153 ? -4.945 -1.171 -3.498 1 98.62 153 VAL B O 1
ATOM 3233 N N . TRP B 1 154 ? -5.922 -0.737 -5.465 1 98.5 154 TRP B N 1
ATOM 3234 C CA . TRP B 1 154 ? -5.418 -1.982 -6.035 1 98.5 154 TRP B CA 1
ATOM 3235 C C . TRP B 1 154 ? -3.895 -1.992 -6.062 1 98.5 154 TRP B C 1
ATOM 3237 O O . TRP B 1 154 ? -3.27 -3.016 -5.777 1 98.5 154 TRP B O 1
ATOM 3247 N N . GLU B 1 155 ? -3.357 -0.9 -6.422 1 96.75 155 GLU B N 1
ATOM 3248 C CA . GLU B 1 155 ? -1.901 -0.812 -6.434 1 96.75 155 GLU B CA 1
ATOM 3249 C C . GLU B 1 155 ? -1.317 -1.09 -5.055 1 96.75 155 GLU B C 1
ATOM 3251 O O . GLU B 1 155 ? -0.292 -1.763 -4.93 1 96.75 155 GLU B O 1
ATOM 3256 N N . ALA B 1 156 ? -1.965 -0.579 -4.07 1 97.25 156 ALA B N 1
ATOM 3257 C CA . ALA B 1 156 ? -1.522 -0.823 -2.697 1 97.25 156 ALA B CA 1
ATOM 3258 C C . ALA B 1 156 ? -1.641 -2.301 -2.338 1 97.25 156 ALA B C 1
ATOM 3260 O O . ALA B 1 156 ? -0.726 -2.877 -1.744 1 97.25 156 ALA B O 1
ATOM 3261 N N . ILE B 1 157 ? -2.734 -2.914 -2.684 1 98.31 157 ILE B N 1
ATOM 3262 C CA . ILE B 1 157 ? -2.91 -4.344 -2.459 1 98.31 157 ILE B CA 1
ATOM 3263 C C . ILE B 1 157 ? -1.782 -5.117 -3.143 1 98.31 157 ILE B C 1
ATOM 3265 O O . ILE B 1 157 ? -1.156 -5.984 -2.531 1 98.31 157 ILE B O 1
ATOM 3269 N N . SER B 1 158 ? -1.53 -4.742 -4.387 1 96.75 158 SER B N 1
ATOM 3270 C CA . SER B 1 158 ? -0.527 -5.434 -5.191 1 96.75 158 SER B CA 1
ATOM 3271 C C . SER B 1 158 ? 0.856 -5.332 -4.559 1 96.75 158 SER B C 1
ATOM 3273 O O . SER B 1 158 ? 1.646 -6.273 -4.625 1 96.75 158 SER B O 1
ATOM 3275 N N . THR B 1 159 ? 1.075 -4.262 -3.912 1 94.12 159 THR B N 1
ATOM 3276 C CA . THR B 1 159 ? 2.391 -4.004 -3.336 1 94.12 159 THR B CA 1
ATOM 3277 C C . THR B 1 159 ? 2.682 -4.973 -2.195 1 94.12 159 THR B C 1
ATOM 3279 O O . THR B 1 159 ? 3.822 -5.402 -2.014 1 94.12 159 THR B O 1
ATOM 3282 N N . ILE B 1 160 ? 1.684 -5.41 -1.479 1 96.56 160 ILE B N 1
ATOM 3283 C CA . ILE B 1 160 ? 1.968 -6.273 -0.338 1 96.56 160 ILE B CA 1
ATOM 3284 C C . ILE B 1 160 ? 1.654 -7.723 -0.698 1 96.56 160 ILE B C 1
ATOM 3286 O O . ILE B 1 160 ? 1.66 -8.602 0.17 1 96.56 160 ILE B O 1
ATOM 3290 N N . SER B 1 161 ? 1.374 -8.008 -1.979 1 97.31 161 SER B N 1
ATOM 3291 C CA . SER B 1 161 ? 0.844 -9.312 -2.355 1 97.31 161 SER B CA 1
ATOM 3292 C C . SER B 1 161 ? 1.922 -10.188 -2.988 1 97.31 161 SER B C 1
ATOM 3294 O O . SER B 1 161 ? 1.616 -11.211 -3.605 1 97.31 161 SER B O 1
ATOM 3296 N N . THR B 1 162 ? 3.162 -9.852 -2.873 1 96.12 162 THR B N 1
ATOM 3297 C CA . THR B 1 162 ? 4.219 -10.562 -3.582 1 96.12 162 THR B CA 1
ATOM 3298 C C . THR B 1 162 ? 4.309 -12.016 -3.115 1 96.12 162 THR B C 1
ATOM 3300 O O . THR B 1 162 ? 4.379 -12.93 -3.934 1 96.12 162 THR B O 1
ATOM 3303 N N . HIS B 1 163 ? 4.305 -12.258 -1.81 1 97.19 163 HIS B N 1
ATOM 3304 C CA . HIS B 1 163 ? 4.328 -13.617 -1.28 1 97.19 163 HIS B CA 1
ATOM 3305 C C . HIS B 1 163 ? 3.029 -14.359 -1.592 1 97.19 163 HIS B C 1
ATOM 3307 O O . HIS B 1 163 ? 3.041 -15.562 -1.855 1 97.19 163 HIS B O 1
ATOM 3313 N N . TYR B 1 164 ? 1.971 -13.625 -1.57 1 97.62 164 TYR B N 1
ATOM 3314 C CA . TYR B 1 164 ? 0.678 -14.18 -1.956 1 97.62 164 TYR B CA 1
ATOM 3315 C C . TYR B 1 164 ? 0.704 -14.672 -3.398 1 97.62 164 TYR B C 1
ATOM 3317 O O . TYR B 1 164 ? 0.215 -15.766 -3.697 1 97.62 164 TYR B O 1
ATOM 3325 N N . LYS B 1 165 ? 1.289 -13.891 -4.273 1 96.94 165 LYS B N 1
ATOM 3326 C CA . LYS B 1 165 ? 1.405 -14.273 -5.68 1 96.94 165 LYS B CA 1
ATOM 3327 C C . LYS B 1 165 ? 2.244 -15.539 -5.836 1 96.94 165 LYS B C 1
ATOM 3329 O O . LYS B 1 165 ? 1.927 -16.391 -6.66 1 96.94 165 LYS B O 1
ATOM 3334 N N . ARG B 1 166 ? 3.266 -15.695 -5.043 1 96.62 166 ARG B N 1
ATOM 3335 C CA . ARG B 1 166 ? 4.125 -16.875 -5.117 1 96.62 166 ARG B CA 1
ATOM 3336 C C . ARG B 1 166 ? 3.352 -18.141 -4.773 1 96.62 166 ARG B C 1
ATOM 3338 O O . ARG B 1 166 ? 3.424 -19.141 -5.5 1 96.62 166 ARG B O 1
ATOM 3345 N N . ILE B 1 167 ? 2.605 -18.047 -3.691 1 96.19 167 ILE B N 1
ATOM 3346 C CA . ILE B 1 167 ? 1.895 -19.25 -3.268 1 96.19 167 ILE B CA 1
ATOM 3347 C C . ILE B 1 167 ? 0.768 -19.562 -4.25 1 96.19 167 ILE B C 1
ATOM 3349 O O . ILE B 1 167 ? 0.456 -20.734 -4.504 1 96.19 167 ILE B O 1
ATOM 3353 N N . ARG B 1 168 ? 0.186 -18.578 -4.793 1 95.31 168 ARG B N 1
ATOM 3354 C CA . ARG B 1 168 ? -0.85 -18.781 -5.801 1 95.31 168 ARG B CA 1
ATOM 3355 C C . ARG B 1 168 ? -0.284 -19.469 -7.035 1 95.31 168 ARG B C 1
ATOM 3357 O O . ARG B 1 168 ? -0.924 -20.359 -7.602 1 95.31 168 ARG B O 1
ATOM 3364 N N . ILE B 1 169 ? 0.84 -19.047 -7.477 1 94.81 169 ILE B N 1
ATOM 3365 C CA . ILE B 1 169 ? 1.48 -19.641 -8.648 1 94.81 169 ILE B CA 1
ATOM 3366 C C . ILE B 1 169 ? 1.84 -21.094 -8.359 1 94.81 169 ILE B C 1
ATOM 3368 O O . ILE B 1 169 ? 1.641 -21.969 -9.203 1 94.81 169 ILE B O 1
ATOM 3372 N N . ILE B 1 170 ? 2.338 -21.344 -7.18 1 93.94 170 ILE B N 1
ATOM 3373 C CA . ILE B 1 170 ? 2.641 -22.703 -6.77 1 93.94 170 ILE B CA 1
ATOM 3374 C C . ILE B 1 170 ? 1.37 -23.547 -6.82 1 93.94 170 ILE B C 1
ATOM 3376 O O . ILE B 1 170 ? 1.38 -24.672 -7.348 1 93.94 170 ILE B O 1
ATOM 3380 N N . GLU B 1 171 ? 0.326 -23.016 -6.27 1 93.44 171 GLU B N 1
ATOM 3381 C CA . GLU B 1 171 ? -0.955 -23.719 -6.254 1 93.44 171 GLU B CA 1
ATOM 3382 C C . GLU B 1 171 ? -1.464 -23.969 -7.668 1 93.44 171 GLU B C 1
ATOM 3384 O O . GLU B 1 171 ? -1.986 -25.047 -7.965 1 93.44 171 GLU B O 1
ATOM 3389 N N . GLN B 1 172 ? -1.326 -23.016 -8.555 1 90.31 172 GLN B N 1
ATOM 3390 C CA . GLN B 1 172 ? -1.831 -23.109 -9.922 1 90.31 172 GLN B CA 1
ATOM 3391 C C . GLN B 1 172 ? -1.036 -24.109 -10.742 1 90.31 172 GLN B C 1
ATOM 3393 O O . GLN B 1 172 ? -1.537 -24.641 -11.734 1 90.31 172 GLN B O 1
ATOM 3398 N N . LYS B 1 173 ? 0.173 -24.328 -10.367 1 88.62 173 LYS B N 1
ATOM 3399 C CA . LYS B 1 173 ? 0.978 -25.359 -11.016 1 88.62 173 LYS B CA 1
ATOM 3400 C C . LYS B 1 173 ? 0.397 -26.734 -10.766 1 88.62 173 LYS B C 1
ATOM 3402 O O . LYS B 1 173 ? 0.539 -27.641 -11.602 1 88.62 173 LYS B O 1
ATOM 3407 N N . GLU B 1 174 ? -0.251 -26.922 -9.672 1 86.88 174 GLU B N 1
ATOM 3408 C CA . GLU B 1 174 ? -0.76 -28.219 -9.266 1 86.88 174 GLU B CA 1
ATOM 3409 C C . GLU B 1 174 ? -2.219 -28.406 -9.672 1 86.88 174 GLU B C 1
ATOM 3411 O O . GLU B 1 174 ? -2.715 -29.531 -9.75 1 86.88 174 GLU B O 1
ATOM 3416 N N . ASN B 1 175 ? -2.834 -27.281 -9.891 1 84.75 175 ASN B N 1
ATOM 3417 C CA . ASN B 1 175 ? -4.266 -27.297 -10.172 1 84.75 175 ASN B CA 1
ATOM 3418 C C . ASN B 1 175 ? -4.602 -26.484 -11.422 1 84.75 175 ASN B C 1
ATOM 3420 O O . ASN B 1 175 ? -3.83 -25.625 -11.836 1 84.75 175 ASN B O 1
ATOM 3424 N N . ASN B 1 176 ? -5.664 -26.906 -12.016 1 85.81 176 ASN B N 1
ATOM 3425 C CA . ASN B 1 176 ? -6.102 -26.094 -13.141 1 85.81 176 ASN B CA 1
ATOM 3426 C C . ASN B 1 176 ? -6.852 -24.844 -12.68 1 85.81 176 ASN B C 1
ATOM 3428 O O . ASN B 1 176 ? -7.145 -24.703 -11.492 1 85.81 176 ASN B O 1
ATOM 3432 N N . ASN B 1 177 ? -7.051 -23.891 -13.625 1 92 177 ASN B N 1
ATOM 3433 C CA . ASN B 1 177 ? -7.59 -22.578 -13.281 1 92 177 ASN B CA 1
ATOM 3434 C C . ASN B 1 177 ? -9.078 -22.484 -13.594 1 92 177 ASN B C 1
ATOM 3436 O O . ASN B 1 177 ? -9.633 -21.391 -13.688 1 92 177 ASN B O 1
ATOM 3440 N N . TYR B 1 178 ? -9.742 -23.656 -13.719 1 94.25 178 TYR B N 1
ATOM 3441 C CA . TYR B 1 178 ? -11.148 -23.641 -14.109 1 94.25 178 TYR B CA 1
ATOM 3442 C C . TYR B 1 178 ? -12.008 -22.969 -13.039 1 94.25 178 TYR B C 1
ATOM 3444 O O . TYR B 1 178 ? -12.859 -22.141 -13.344 1 94.25 178 TYR B O 1
ATOM 3452 N N . ALA B 1 179 ? -11.734 -23.359 -11.82 1 94.5 179 ALA B N 1
ATOM 3453 C CA . ALA B 1 179 ? -12.508 -22.781 -10.727 1 94.5 179 ALA B CA 1
ATOM 3454 C C . ALA B 1 179 ? -12.312 -21.266 -10.656 1 94.5 179 ALA B C 1
ATOM 3456 O O . ALA B 1 179 ? -13.25 -20.531 -10.383 1 94.5 179 ALA B O 1
ATOM 3457 N N . VAL B 1 180 ? -11.102 -20.828 -10.844 1 96.31 180 VAL B N 1
ATOM 3458 C CA . VAL B 1 180 ? -10.781 -19.406 -10.812 1 96.31 180 VAL B CA 1
ATOM 3459 C C . VAL B 1 180 ? -11.578 -18.672 -11.898 1 96.31 180 VAL B C 1
ATOM 3461 O O . VAL B 1 180 ? -12.18 -17.641 -11.641 1 96.31 180 VAL B O 1
ATOM 3464 N N . VAL B 1 181 ? -11.602 -19.203 -13.094 1 97.81 181 VAL B N 1
ATOM 3465 C CA . VAL B 1 181 ? -12.305 -18.594 -14.219 1 97.81 181 VAL B CA 1
ATOM 3466 C C . VAL B 1 181 ? -13.805 -18.562 -13.93 1 97.81 181 VAL B C 1
ATOM 3468 O O . VAL B 1 181 ? -14.477 -17.578 -14.211 1 97.81 181 VAL B O 1
ATOM 3471 N N . ASP B 1 182 ? -14.312 -19.625 -13.367 1 97.88 182 ASP B N 1
ATOM 3472 C CA . ASP B 1 182 ? -15.719 -19.672 -12.977 1 97.88 182 ASP B CA 1
ATOM 3473 C C . ASP B 1 182 ? -16.047 -18.578 -11.977 1 97.88 182 ASP B C 1
ATOM 3475 O O . ASP B 1 182 ? -17.109 -17.938 -12.07 1 97.88 182 ASP B O 1
ATOM 3479 N N . HIS B 1 183 ? -15.18 -18.453 -11.023 1 98.38 183 HIS B N 1
ATOM 3480 C CA . HIS B 1 183 ? -15.383 -17.391 -10.039 1 98.38 183 HIS B CA 1
ATOM 3481 C C . HIS B 1 183 ? -15.359 -16.016 -10.695 1 98.38 183 HIS B C 1
ATOM 3483 O O . HIS B 1 183 ? -16.172 -15.148 -10.344 1 98.38 183 HIS B O 1
ATOM 3489 N N . HIS B 1 184 ? -14.414 -15.773 -11.641 1 98.69 184 HIS B N 1
ATOM 3490 C CA . HIS B 1 184 ? -14.359 -14.492 -12.328 1 98.69 184 HIS B CA 1
ATOM 3491 C C . HIS B 1 184 ? -15.633 -14.242 -13.133 1 98.69 184 HIS B C 1
ATOM 3493 O O . HIS B 1 184 ? -16.109 -13.109 -13.203 1 98.69 184 HIS B O 1
ATOM 3499 N N . GLU B 1 185 ? -16.141 -15.273 -13.703 1 98.56 185 GLU B N 1
ATOM 3500 C CA . GLU B 1 185 ? -17.438 -15.156 -14.375 1 98.56 185 GLU B CA 1
ATOM 3501 C C . GLU B 1 185 ? -18.531 -14.727 -13.398 1 98.56 185 GLU B C 1
ATOM 3503 O O . GLU B 1 185 ? -19.359 -13.883 -13.719 1 98.56 185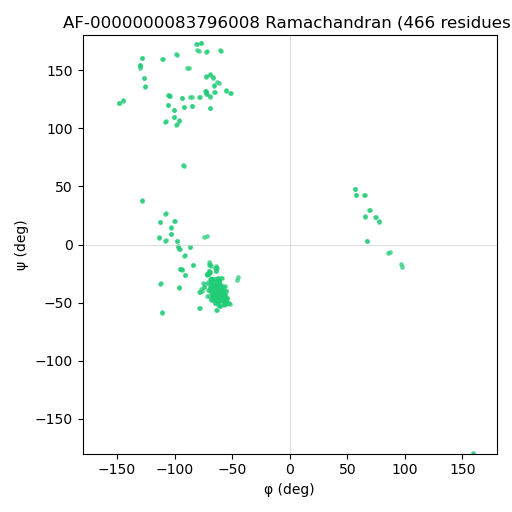 GLU B O 1
ATOM 3508 N N . ALA B 1 186 ? -18.531 -15.312 -12.289 1 98.69 186 ALA B N 1
ATOM 3509 C CA . ALA B 1 186 ? -19.516 -14.977 -11.258 1 98.69 186 ALA B CA 1
ATOM 3510 C C . ALA B 1 186 ? -19.359 -13.523 -10.82 1 98.69 186 ALA B C 1
ATOM 3512 O O . ALA B 1 186 ? -20.359 -12.859 -10.523 1 98.69 186 ALA B O 1
ATOM 3513 N N . TYR B 1 187 ? -18.141 -13 -10.727 1 98.75 187 TYR B N 1
ATOM 3514 C CA . TYR B 1 187 ? -17.906 -11.586 -10.453 1 98.75 187 TYR B CA 1
ATOM 3515 C C . TYR B 1 187 ? -18.688 -10.703 -11.422 1 98.75 187 TYR B C 1
ATOM 3517 O O . TYR B 1 187 ? -19.406 -9.789 -11.008 1 98.75 187 TYR B O 1
ATOM 3525 N N . ILE B 1 188 ? -18.516 -11.016 -12.695 1 98.69 188 ILE B N 1
ATOM 3526 C CA . ILE B 1 188 ? -19.156 -10.227 -13.75 1 98.69 188 ILE B CA 1
ATOM 3527 C C . ILE B 1 188 ? -20.672 -10.328 -13.625 1 98.69 188 ILE B C 1
ATOM 3529 O O . ILE B 1 188 ? -21.375 -9.312 -13.688 1 98.69 188 ILE B O 1
ATOM 3533 N N . ASP B 1 189 ? -21.156 -11.5 -13.422 1 98.5 189 ASP B N 1
ATOM 3534 C CA . ASP B 1 189 ? -22.594 -11.719 -13.297 1 98.5 189 ASP B CA 1
ATOM 3535 C C . ASP B 1 189 ? -23.156 -10.93 -12.117 1 98.5 189 ASP B C 1
ATOM 3537 O O . ASP B 1 189 ? -24.234 -10.32 -12.234 1 98.5 189 ASP B O 1
ATOM 3541 N N . ILE B 1 190 ? -22.469 -10.953 -11 1 98.62 190 ILE B N 1
ATOM 3542 C CA . ILE B 1 190 ? -22.922 -10.266 -9.789 1 98.62 190 ILE B CA 1
ATOM 3543 C C . ILE B 1 190 ? -23.016 -8.766 -10.055 1 98.62 190 ILE B C 1
ATOM 3545 O O . ILE B 1 190 ? -23.969 -8.117 -9.617 1 98.62 190 ILE B O 1
ATOM 3549 N N . ILE B 1 191 ? -22.078 -8.211 -10.766 1 98.69 191 ILE B N 1
ATOM 3550 C CA . ILE B 1 191 ? -22.062 -6.789 -11.078 1 98.69 191 ILE B CA 1
ATOM 3551 C C . ILE B 1 191 ? -23.219 -6.457 -12.031 1 98.69 191 ILE B C 1
ATOM 3553 O O . ILE B 1 191 ? -23.984 -5.52 -11.789 1 98.69 191 ILE B O 1
ATOM 3557 N N . LYS B 1 192 ? -23.375 -7.25 -13.078 1 97.69 192 LYS B N 1
ATOM 3558 C CA . LYS B 1 192 ? -24.391 -7.023 -14.102 1 97.69 192 LYS B CA 1
ATOM 3559 C C . LYS B 1 192 ? -25.797 -7.074 -13.5 1 97.69 192 LYS B C 1
ATOM 3561 O O . LYS B 1 192 ? -26.656 -6.258 -13.844 1 97.69 192 LYS B O 1
ATOM 3566 N N . ASN B 1 193 ? -25.938 -8 -12.656 1 97.62 193 ASN B N 1
ATOM 3567 C CA . ASN B 1 193 ? -27.266 -8.273 -12.125 1 97.62 193 ASN B CA 1
ATOM 3568 C C . ASN B 1 193 ? -27.484 -7.582 -10.773 1 97.62 193 ASN B C 1
ATOM 3570 O O . ASN B 1 193 ? -28.531 -7.75 -10.148 1 97.62 193 ASN B O 1
ATOM 3574 N N . LYS B 1 194 ? -26.5 -6.898 -10.273 1 97.88 194 LYS B N 1
ATOM 3575 C CA . LYS B 1 194 ? -26.531 -6.156 -9.016 1 97.88 194 LYS B CA 1
ATOM 3576 C C . LYS B 1 194 ? -26.891 -7.07 -7.852 1 97.88 194 LYS B C 1
ATOM 3578 O O . LYS B 1 194 ? -27.75 -6.727 -7.031 1 97.88 194 LYS B O 1
ATOM 3583 N N . GLU B 1 195 ? -26.312 -8.227 -7.859 1 97.81 195 GLU B N 1
ATOM 3584 C CA . GLU B 1 195 ? -26.594 -9.234 -6.848 1 97.81 195 GLU B CA 1
ATOM 3585 C C . GLU B 1 195 ? -25.625 -9.133 -5.68 1 97.81 195 GLU B C 1
ATOM 3587 O O . GLU B 1 195 ? -24.906 -10.094 -5.375 1 97.81 195 GLU B O 1
ATOM 3592 N N . SER B 1 196 ? -25.75 -8.062 -4.965 1 97.56 196 SER B N 1
ATOM 3593 C CA . SER B 1 196 ? -24.828 -7.789 -3.871 1 97.56 196 SER B CA 1
ATOM 3594 C C . SER B 1 196 ? -24.938 -8.844 -2.777 1 97.56 196 SER B C 1
ATOM 3596 O O . SER B 1 196 ? -23.969 -9.078 -2.037 1 97.56 196 SER B O 1
ATOM 3598 N N . ASN B 1 197 ? -25.984 -9.5 -2.67 1 97.69 197 ASN B N 1
ATOM 3599 C CA . ASN B 1 197 ? -26.203 -10.508 -1.639 1 97.69 197 ASN B CA 1
ATOM 3600 C C . ASN B 1 197 ? -25.344 -11.742 -1.853 1 97.69 197 ASN B C 1
ATOM 3602 O O . ASN B 1 197 ? -25.156 -12.539 -0.933 1 97.69 197 ASN B O 1
ATOM 3606 N N . LYS B 1 198 ? -24.766 -12 -3.002 1 98.31 198 LYS B N 1
ATOM 3607 C CA . LYS B 1 198 ? -23.969 -13.172 -3.334 1 98.31 198 LYS B CA 1
ATOM 3608 C C . LYS B 1 198 ? -22.4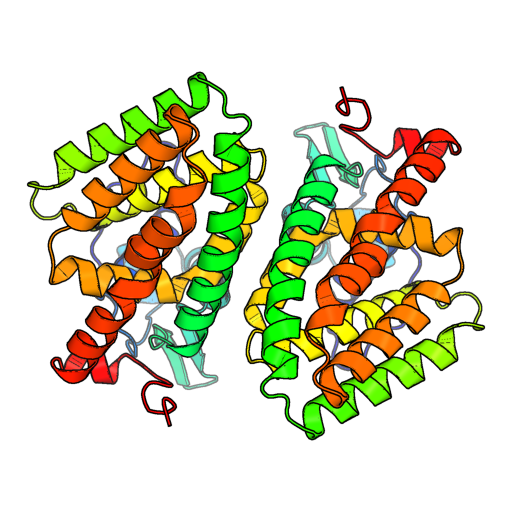69 -12.891 -3.156 1 98.31 198 LYS B C 1
ATOM 3610 O O . LYS B 1 198 ? -21.641 -13.789 -3.281 1 98.31 198 LYS B O 1
ATOM 3615 N N . ILE B 1 199 ? -22.141 -11.688 -2.83 1 98.62 199 ILE B N 1
ATOM 3616 C CA . ILE B 1 199 ? -20.766 -11.234 -2.828 1 98.62 199 ILE B CA 1
ATOM 3617 C C . ILE B 1 199 ? -19.969 -11.992 -1.766 1 98.62 199 ILE B C 1
ATOM 3619 O O . ILE B 1 199 ? -18.875 -12.5 -2.039 1 98.62 199 ILE B O 1
ATOM 3623 N N . GLU B 1 200 ? -20.484 -12.023 -0.598 1 97.81 200 GLU B N 1
ATOM 3624 C CA . GLU B 1 200 ? -19.781 -12.648 0.509 1 97.81 200 GLU B CA 1
ATOM 3625 C C . GLU B 1 200 ? -19.406 -14.094 0.177 1 97.81 200 GLU B C 1
ATOM 3627 O O . GLU B 1 200 ? -18.266 -14.508 0.384 1 97.81 200 GLU B O 1
ATOM 3632 N N . GLU B 1 201 ? -20.328 -14.867 -0.279 1 97.94 201 GLU B N 1
ATOM 3633 C CA . GLU B 1 201 ? -20.078 -16.266 -0.631 1 97.94 201 GLU B CA 1
ATOM 3634 C C . GLU B 1 201 ? -19.047 -16.375 -1.747 1 97.94 201 GLU B C 1
ATOM 3636 O O . GLU B 1 201 ? -18.141 -17.203 -1.675 1 97.94 201 GLU B O 1
ATOM 3641 N N . LEU B 1 202 ? -19.156 -15.586 -2.773 1 98.12 202 LEU B N 1
ATOM 3642 C CA . LEU B 1 202 ? -18.234 -15.625 -3.906 1 98.12 202 LEU B CA 1
ATOM 3643 C C . LEU B 1 202 ? -16.812 -15.305 -3.465 1 98.12 202 LEU B C 1
ATOM 3645 O O . LEU B 1 202 ? -15.875 -16.016 -3.811 1 98.12 202 LEU B O 1
ATOM 3649 N N . ILE B 1 203 ? -16.688 -14.258 -2.713 1 97.94 203 ILE B N 1
ATOM 3650 C CA . ILE B 1 203 ? -15.367 -13.805 -2.293 1 97.94 203 ILE B CA 1
ATOM 3651 C C . ILE B 1 203 ? -14.734 -14.852 -1.38 1 97.94 203 ILE B C 1
ATOM 3653 O O . ILE B 1 203 ? -13.531 -15.117 -1.466 1 97.94 203 ILE B O 1
ATOM 3657 N N . HIS B 1 204 ? -15.516 -15.406 -0.524 1 97.25 204 HIS B N 1
ATOM 3658 C CA . HIS B 1 204 ? -15.016 -16.469 0.338 1 97.25 204 HIS B CA 1
ATOM 3659 C C . HIS B 1 204 ? -14.477 -17.641 -0.482 1 97.25 204 HIS B C 1
ATOM 3661 O O . HIS B 1 204 ? -13.367 -18.109 -0.244 1 97.25 204 HIS B O 1
ATOM 3667 N N . LYS B 1 205 ? -15.195 -18.109 -1.442 1 96.69 205 LYS B N 1
ATOM 3668 C CA . LYS B 1 205 ? -14.789 -19.219 -2.299 1 96.69 205 LYS B CA 1
ATOM 3669 C C . LYS B 1 205 ? -13.555 -18.859 -3.117 1 96.69 205 LYS B C 1
ATOM 3671 O O . LYS B 1 205 ? -12.641 -19.672 -3.262 1 96.69 205 LYS B O 1
ATOM 3676 N N . HIS B 1 206 ? -13.531 -17.625 -3.602 1 97.19 206 HIS B N 1
ATOM 3677 C CA . HIS B 1 206 ? -12.5 -17.203 -4.535 1 97.19 206 HIS B CA 1
ATOM 3678 C C . HIS B 1 206 ? -11.18 -16.953 -3.816 1 97.19 206 HIS B C 1
ATOM 3680 O O . HIS B 1 206 ? -10.109 -17.281 -4.332 1 97.19 206 HIS B O 1
ATOM 3686 N N . LEU B 1 207 ? -11.25 -16.344 -2.598 1 96.94 207 LEU B N 1
ATOM 3687 C CA . LEU B 1 207 ? -10.031 -15.859 -1.969 1 96.94 207 LEU B CA 1
ATOM 3688 C C . LEU B 1 207 ? -9.695 -16.672 -0.722 1 96.94 207 LEU B C 1
ATOM 3690 O O . LEU B 1 207 ? -8.523 -16.891 -0.409 1 96.94 207 LEU B O 1
ATOM 3694 N N . LYS B 1 208 ? -10.609 -17.156 0.009 1 93.62 208 LYS B N 1
ATOM 3695 C CA . LYS B 1 208 ? -10.328 -17.781 1.3 1 93.62 208 LYS B CA 1
ATOM 3696 C C . LYS B 1 208 ? -10.227 -19.297 1.167 1 93.62 208 LYS B C 1
ATOM 3698 O O . LYS B 1 208 ? -9.367 -19.922 1.795 1 93.62 208 LYS B O 1
ATOM 3703 N N . SER B 1 209 ? -11 -19.906 0.353 1 91.38 209 SER B N 1
ATOM 3704 C CA . SER B 1 209 ? -11.062 -21.359 0.226 1 91.38 209 SER B CA 1
ATOM 3705 C C . SER B 1 209 ? -9.742 -21.938 -0.282 1 91.38 209 SER B C 1
ATOM 3707 O O . SER B 1 209 ? -9.32 -23 0.148 1 91.38 209 SER B O 1
ATOM 3709 N N . PRO B 1 210 ? -9.055 -21.219 -1.137 1 91.38 210 PRO B N 1
ATOM 3710 C CA . PRO B 1 210 ? -7.793 -21.75 -1.65 1 91.38 210 PRO B CA 1
ATOM 3711 C C . PRO B 1 210 ? -6.746 -21.953 -0.558 1 91.38 210 PRO B C 1
ATOM 3713 O O . PRO B 1 210 ? -5.773 -22.672 -0.752 1 91.38 210 PRO B O 1
ATOM 3716 N N . GLU B 1 211 ? -6.914 -21.281 0.575 1 92.25 211 GLU B N 1
ATOM 3717 C CA . GLU B 1 211 ? -5.953 -21.375 1.669 1 92.25 211 GLU B CA 1
ATOM 3718 C C . GLU B 1 211 ? -5.738 -22.828 2.09 1 92.25 211 GLU B C 1
ATOM 3720 O O . GLU B 1 211 ? -4.617 -23.219 2.402 1 92.25 211 GLU B O 1
ATOM 3725 N N . SER B 1 212 ? -6.812 -23.578 2.113 1 91.94 212 SER B N 1
ATOM 3726 C CA . SER B 1 212 ? -6.691 -24.984 2.486 1 91.94 212 SER B CA 1
ATOM 3727 C C . SER B 1 212 ? -5.793 -25.734 1.516 1 91.94 212 SER B C 1
ATOM 3729 O O . SER B 1 212 ? -5.047 -26.641 1.921 1 91.94 212 SER B O 1
ATOM 3731 N N . LYS B 1 213 ? -5.859 -25.391 0.265 1 92.31 213 LYS B N 1
ATOM 3732 C CA . LYS B 1 213 ? -5.012 -26.016 -0.746 1 92.31 213 LYS B CA 1
ATOM 3733 C C . LYS B 1 213 ? -3.541 -25.672 -0.517 1 92.31 213 LYS B C 1
ATOM 3735 O O . LYS B 1 213 ? -2.664 -26.516 -0.737 1 92.31 213 LYS B O 1
ATOM 3740 N N . TRP B 1 214 ? -3.295 -24.469 -0.062 1 93.69 214 TRP B N 1
ATOM 3741 C CA . TRP B 1 214 ? -1.922 -24.047 0.217 1 93.69 214 TRP B CA 1
ATOM 3742 C C . TRP B 1 214 ? -1.306 -24.922 1.307 1 93.69 214 TRP B C 1
ATOM 3744 O O . TRP B 1 214 ? -0.189 -25.422 1.152 1 93.69 214 TRP B O 1
ATOM 3754 N N . TYR B 1 215 ? -2.074 -25.141 2.303 1 93.19 215 TYR B N 1
ATOM 3755 C CA . TYR B 1 215 ? -1.57 -25.938 3.414 1 93.19 215 TYR B CA 1
ATOM 3756 C C . TYR B 1 215 ? -1.349 -27.375 2.986 1 93.19 215 TYR B C 1
ATOM 3758 O O . TYR B 1 215 ? -0.365 -28.016 3.385 1 93.19 215 TYR B O 1
ATOM 3766 N N . LYS B 1 216 ? -2.189 -27.891 2.215 1 93.44 216 LYS B N 1
ATOM 3767 C CA . LYS B 1 216 ? -2.035 -29.25 1.714 1 93.44 216 LYS B CA 1
ATOM 3768 C C . LYS B 1 216 ? -0.765 -29.391 0.879 1 93.44 216 LYS B C 1
ATOM 3770 O O . LYS B 1 216 ? -0.025 -30.375 1.021 1 93.44 216 LYS B O 1
ATOM 3775 N N . ILE B 1 217 ? -0.573 -28.422 0.049 1 93.62 217 ILE B N 1
ATOM 3776 C CA . ILE B 1 217 ? 0.605 -28.438 -0.81 1 93.62 217 ILE B CA 1
ATOM 3777 C C . ILE B 1 217 ? 1.869 -28.391 0.045 1 93.62 217 ILE B C 1
ATOM 3779 O O . ILE B 1 217 ? 2.818 -29.141 -0.189 1 93.62 217 ILE B O 1
ATOM 3783 N N . ILE B 1 218 ? 1.896 -27.5 1.066 1 93.5 218 ILE B N 1
ATOM 3784 C CA . ILE B 1 218 ? 3.051 -27.328 1.943 1 93.5 218 ILE B CA 1
ATOM 3785 C C . ILE B 1 218 ? 3.305 -28.625 2.717 1 93.5 218 ILE B C 1
ATOM 3787 O O . ILE B 1 218 ? 4.453 -29.031 2.885 1 93.5 218 ILE B O 1
ATOM 3791 N N . GLU B 1 219 ? 2.273 -29.25 3.104 1 92.81 219 GLU B N 1
ATOM 3792 C CA . GLU B 1 219 ? 2.391 -30.469 3.908 1 92.81 219 GLU B CA 1
ATOM 3793 C C . GLU B 1 219 ? 2.816 -31.656 3.053 1 92.81 219 GLU B C 1
ATOM 3795 O O . GLU B 1 219 ? 3.559 -32.531 3.516 1 92.81 219 GLU B O 1
ATOM 3800 N N . LYS B 1 220 ? 2.428 -31.703 1.871 1 92.88 220 LYS B N 1
ATOM 3801 C CA . LYS B 1 220 ? 2.629 -32.875 1.028 1 92.88 220 LYS B CA 1
ATOM 3802 C C . LYS B 1 220 ? 3.945 -32.781 0.262 1 92.88 220 LYS B C 1
ATOM 3804 O O . LYS B 1 220 ? 4.488 -33.812 -0.172 1 92.88 220 LYS B O 1
ATOM 3809 N N . ASN B 1 221 ? 4.312 -31.625 0.08 1 93.12 221 ASN B N 1
ATOM 3810 C CA . ASN B 1 221 ? 5.527 -31.406 -0.699 1 93.12 221 ASN B CA 1
ATOM 3811 C C . ASN B 1 221 ? 6.68 -30.938 0.181 1 93.12 221 ASN B C 1
ATOM 3813 O O . ASN B 1 221 ? 6.77 -29.75 0.505 1 93.12 221 ASN B O 1
ATOM 3817 N N . SER B 1 222 ? 7.562 -31.766 0.433 1 92.19 222 SER B N 1
ATOM 3818 C CA . SER B 1 222 ? 8.664 -31.484 1.344 1 92.19 222 SER B CA 1
ATOM 3819 C C . SER B 1 222 ? 9.516 -30.328 0.833 1 92.19 222 SER B C 1
ATOM 3821 O O . SER B 1 222 ? 10 -29.516 1.621 1 92.19 222 SER B O 1
ATOM 3823 N N . GLU B 1 223 ? 9.703 -30.312 -0.377 1 93.31 223 GLU B N 1
ATOM 3824 C CA . GLU B 1 223 ? 10.5 -29.234 -0.953 1 93.31 223 GLU B CA 1
ATOM 3825 C C . GLU B 1 223 ? 9.844 -27.875 -0.71 1 93.31 223 GLU B C 1
ATOM 3827 O O . GLU B 1 223 ? 10.5 -26.938 -0.261 1 93.31 223 GLU B O 1
ATOM 3832 N N . ILE B 1 224 ? 8.594 -27.766 -0.994 1 94.31 224 ILE B N 1
ATOM 3833 C CA . ILE B 1 224 ? 7.859 -26.531 -0.804 1 94.31 224 ILE B CA 1
ATOM 3834 C C . ILE B 1 224 ? 7.832 -26.156 0.679 1 94.31 224 ILE B C 1
ATOM 3836 O O . ILE B 1 224 ? 7.926 -24.984 1.038 1 94.31 224 ILE B O 1
ATOM 3840 N N . GLN B 1 225 ? 7.707 -27.094 1.481 1 94.31 225 GLN B N 1
ATOM 3841 C CA . GLN B 1 225 ? 7.699 -26.859 2.92 1 94.31 225 GLN B CA 1
ATOM 3842 C C . GLN B 1 225 ? 8.977 -26.141 3.369 1 94.31 225 GLN B C 1
ATOM 3844 O O . GLN B 1 225 ? 8.938 -25.281 4.246 1 94.31 225 GLN B O 1
ATOM 3849 N N . GLU B 1 226 ? 10.047 -26.5 2.73 1 94.69 226 GLU B N 1
ATOM 3850 C CA . GLU B 1 226 ? 11.328 -25.906 3.076 1 94.69 226 GLU B CA 1
ATOM 3851 C C . GLU B 1 226 ? 11.398 -24.453 2.648 1 94.69 226 GLU B C 1
ATOM 3853 O O . GLU B 1 226 ? 12.164 -23.656 3.211 1 94.69 226 GLU B O 1
ATOM 3858 N N . TYR B 1 227 ? 10.562 -24.125 1.678 1 96.38 227 TYR B N 1
ATOM 3859 C CA . TYR B 1 227 ? 10.586 -22.766 1.131 1 96.38 227 TYR B CA 1
ATOM 3860 C C . TYR B 1 227 ? 9.742 -21.828 1.979 1 96.38 227 TYR B C 1
ATOM 3862 O O . TYR B 1 227 ? 9.844 -20.594 1.845 1 96.38 227 TYR B O 1
ATOM 3870 N N . VAL B 1 228 ? 8.852 -22.359 2.824 1 96.69 228 VAL B N 1
ATOM 3871 C CA . VAL B 1 228 ? 7.832 -21.562 3.5 1 96.69 228 VAL B CA 1
ATOM 3872 C C . VAL B 1 228 ? 8.211 -21.375 4.965 1 96.69 228 VAL B C 1
ATOM 3874 O O . VAL B 1 228 ? 8.539 -22.344 5.66 1 96.69 228 VAL B O 1
ATOM 3877 N N . ILE B 1 229 ? 8.203 -20.156 5.41 1 95.12 229 ILE B N 1
ATOM 3878 C CA . ILE B 1 229 ? 8.469 -19.875 6.816 1 95.12 229 ILE B CA 1
ATOM 3879 C C . ILE B 1 229 ? 7.195 -19.391 7.5 1 95.12 229 ILE B C 1
ATOM 3881 O O . ILE B 1 229 ? 6.234 -19 6.828 1 95.12 229 ILE B O 1
ATOM 3885 N N . ASN B 1 230 ? 7.141 -19.5 9.023 1 91.25 230 ASN B N 1
ATOM 3886 C CA . ASN B 1 230 ? 6.008 -19.094 9.852 1 91.25 230 ASN B CA 1
ATOM 3887 C C . ASN B 1 230 ? 4.777 -19.953 9.578 1 91.25 230 ASN B C 1
ATOM 3889 O O . ASN B 1 230 ? 3.656 -19.453 9.555 1 91.25 230 ASN B O 1
ATOM 3893 N N . TYR B 1 231 ? 5.008 -21.234 9.039 1 81 231 TYR B N 1
ATOM 3894 C CA . TYR B 1 231 ? 3.975 -22.219 8.766 1 81 231 TYR B CA 1
ATOM 3895 C C . TYR B 1 231 ? 3.395 -22.781 10.055 1 81 231 TYR B C 1
ATOM 3897 O O . TYR B 1 231 ? 2.211 -23.125 10.117 1 81 231 TYR B O 1
ATOM 3905 N N . ASN B 1 232 ? 4.113 -23.172 11.156 1 63.06 232 ASN B N 1
ATOM 3906 C CA . ASN B 1 232 ? 3.697 -23.844 12.383 1 63.06 232 ASN B CA 1
ATOM 3907 C C . ASN B 1 232 ? 2.854 -22.922 13.258 1 63.06 232 ASN B C 1
ATOM 3909 O O . ASN B 1 232 ? 2.414 -23.312 14.344 1 63.06 232 ASN B O 1
ATOM 3913 N N . SER B 1 233 ? 2.811 -21.688 13.07 1 50.25 233 SER B N 1
ATOM 3914 C CA . SER B 1 233 ? 2.176 -20.859 14.086 1 50.25 233 SER B CA 1
ATOM 3915 C C . SER B 1 233 ? 0.658 -20.984 14.047 1 50.25 233 SER B C 1
ATOM 3917 O O . SER B 1 233 ? -0.061 -19.984 14.008 1 50.25 233 SER B O 1
ATOM 3919 N N . GLN B 1 234 ? 0.02 -21.766 13.359 1 44.84 234 GLN B N 1
ATOM 3920 C CA . GLN B 1 234 ? -1.41 -22.031 13.461 1 44.84 234 GLN B CA 1
ATOM 3921 C C . GLN B 1 234 ? -1.841 -22.203 14.914 1 44.84 234 GLN B C 1
ATOM 3923 O O . GLN B 1 234 ? -3.031 -22.344 15.203 1 44.84 234 GLN B O 1
ATOM 3928 N N . GLU B 1 235 ? -0.864 -22.688 15.805 1 32.62 235 GLU B N 1
ATOM 3929 C CA . GLU B 1 235 ? -1.447 -22.875 17.125 1 32.62 235 GLU B CA 1
ATOM 3930 C C . GLU B 1 235 ? -1.8 -21.531 17.766 1 32.62 235 GLU B C 1
ATOM 3932 O O . GLU B 1 235 ? -1.034 -20.562 17.672 1 32.62 235 GLU B O 1
#

Sequence (470 aa):
MLELFRKHEKENAKEYAYRVIKNNILILNLKPGDLINETELANSLNLSRTPIREIIMKLKAEKLIQVKPQVGTFVSPIDLNLIKEALFMRYTLEKEVLKEACINFKEENLLEMEKNLYMQKMLLNKKDALLEFHELDNEFHKLLFQGVNKGNVWEAISTISTHYKRIRIIEQKENNNYAVVDHHEAYIDIIKNKESNKIEELIHKHLKSPESKWYKIIEKNSEIQEYVINYNSQEMLELFRKHEKENAKEYAYRVIKNNILILNLKPGDLINETELANSLNLSRTPIREIIMKLKAEKLIQVKPQVGTFVSPIDLNLIKEALFMRYTLEKEVLKEACINFKEENLLEMEKNLYMQKMLLNKKDALLEFHELDNEFHKLLFQGVNKGNVWEAISTISTHYKRIRIIEQKENNNYAVVDHHEAYIDIIKNKESNKIEELIHKHLKSPESKWYKIIEKNSEIQEYVINYNSQE

Organism: NCBI:txid182773

Foldseek 3Di:
DQDQDDDDPPQDLLNSLLCSVLVCLLLCVQPFPDFDDLVVSCVVSVHDSVSSVVSLVVCVLLVQWDADPPPGIGGHFQEVVLLVVLLVLCLVVLLVLLLLLLVPFDPVLLVVLVVLLVVLVVCQPPPPCLVVNLVSLLVNSCSSCVRNPNNVSSVVSVSSCSSVSSLVSVLCVVDTCVVVSVLSVVSSVCSVVSVSVCSNVSSCVNRVVCVVVSLVCLVVDVVSVVRYPPNPPPD/DQDQDDDDPPQDLLNRLLVSVLVCLLLCVQPFPDFDDLVVSCVVSVHDSVSSVVSLVVCVLLVQWDADPPPGIGGHFQEVVLLVVLLVLCLVVLLVLLLLLLVPFDPVLLVVLVVLLVVLVVCQPPPPCLVVNLVSLLVNSCSSCVRNPNNVSSVVSVSSCSSVSSLVSVLCVVDTCVVLSVLSVVSSVCSVVSVSVCSNVSSCVNRVVCVVVSLVCLVVDVVSVVRYPPNPPPD

Nearest PDB structures (foldseek):
  7u5q-assembly2_B  TM=8.465E-01  e=1.612E-11  Brucella melitensis ATCC 23457
  4p9f-assembly1_A  TM=7.821E-01  e=9.065E-08  Escherichia coli UMEA 3718-1
  6za7-assembly1_A  TM=6.182E-01  e=1.209E-08  Agrobacterium fabrum str. C58
  3c7j-assembly1_B-2  TM=5.210E-01  e=3.644E-07  Pseudomonas syringae pv. tomato str. DC3000
  3c7j-assembly1_A-2  TM=5.037E-01  e=1.465E-06  Pseudomonas syringae pv. tomato str. DC3000

Solvent-accessible surface area (backbone atoms only — not comparable to full-atom values): 25468 Å² total; per-residue (Å²): 113,87,61,82,67,84,78,61,87,92,55,49,72,67,55,45,48,42,51,34,53,50,50,25,44,44,72,51,55,45,34,53,66,37,74,60,53,61,66,60,52,14,63,75,63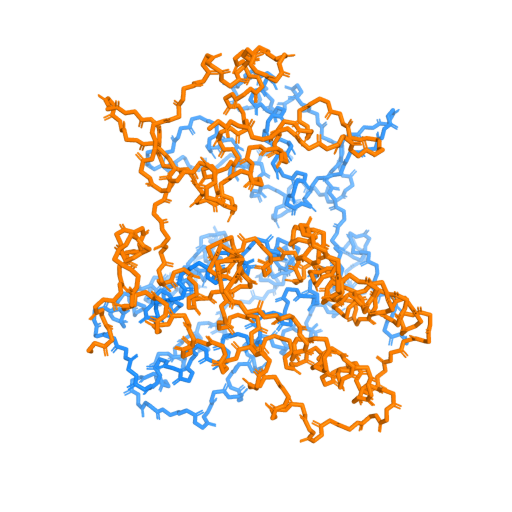,73,45,55,59,65,63,47,51,52,41,51,51,51,37,31,75,52,56,50,31,42,73,43,88,97,75,47,41,25,31,31,55,40,41,46,59,48,24,50,38,28,50,51,53,46,54,59,50,50,54,54,50,49,48,48,31,31,73,54,58,54,66,70,51,51,51,53,42,50,54,48,51,51,55,45,61,67,41,70,79,43,77,93,34,62,69,60,43,51,50,48,54,53,47,43,53,44,48,54,31,42,47,61,68,27,47,67,55,43,51,35,48,56,60,51,24,49,48,37,50,31,53,49,47,56,50,49,74,78,38,79,59,61,66,58,52,52,46,54,51,48,51,52,50,32,38,77,66,42,41,59,86,53,45,66,63,50,49,41,58,67,65,52,52,53,52,60,55,51,51,50,48,36,70,70,31,66,69,55,36,72,31,45,40,78,70,79,68,79,114,113,88,60,83,67,83,79,60,87,90,54,48,74,68,56,44,49,42,50,34,54,50,49,26,43,46,74,51,55,44,36,53,66,38,75,59,53,62,66,60,50,13,62,75,64,74,46,55,59,65,65,47,51,53,41,50,52,52,37,32,76,51,56,50,31,41,75,42,86,98,75,48,40,24,31,32,55,41,40,45,61,50,24,51,38,29,47,51,52,46,55,58,49,50,55,55,49,49,47,47,30,30,73,54,58,54,65,70,50,51,51,53,41,50,53,46,50,51,54,46,60,67,40,69,80,43,78,91,36,63,68,60,43,51,50,48,54,53,48,43,53,43,49,55,32,40,46,62,68,28,45,68,54,44,51,35,47,56,59,51,24,49,45,38,51,30,53,48,48,54,50,48,73,78,39,79,59,60,65,59,52,51,46,53,50,48,52,52,50,32,38,77,67,42,40,58,87,52,45,66,62,52,49,39,57,67,65,54,53,54,52,60,55,52,52,49,47,37,70,71,30,67,71,55,36,72,31,43,40,77,69,78,67,79,114

pLDDT: mean 94.84, std 7.28, range [32.62, 98.81]

Secondary structure (DSSP, 8-state):
-PPPPPPPTT--HHHHHHHHHHHHHHTTSS-TTPBP-HHHHHHHHT--HHHHHHHHHHHHHTTSEEEETTTEEEEPPEEHHHHHHHHHHHHHHHHHHHHHHHH---HHHHHHHHHHHHHHHHHTT-TT-HHHHHHHHHHHHHHHHHHTT-HHHHHHHHHT-HHHHHHHHHHHHHS-SHHHHHHHHHHHHHHHHT-GGGHHHHHIIIIITHHHHHHHHHHH-HHHHHHEES-STT-/-PPPPPPPTT--HHHHHHHHHHHHHHTTSS-TTPBP-HHHHHHHHT--HHHHHHHHHHHHHTTSEEEETTTEEEEPPEEHHHHHHHHHHHHHHHHHHHHHHHH---HHHHHHHHHHHHHHHHHTT-TT-HHHHHHHHHHHHHHHHHHTT-HHHHHHHHHT-HHHHHHHHHHHHHS-SHHHHHHHHHHHHHHHHT-GGGHHHHHIIIIITHHHHHHHHHHH-HHHHHHEES-STT-

Radius of gyration: 23.59 Å; Cα contacts (8 Å, |Δi|>4): 532; chains: 2; bounding box: 56×64×53 Å

InterPro domains:
  IPR000524 Transcription regulator HTH, GntR [PF00392] (16-75)
  IPR000524 Transcription regulator HTH, GntR [PS50949] (11-78)
  IPR000524 Transcription regulator HTH, GntR [SM00345] (17-75)
  IPR008920 Transcription regulator FadR/GntR, C-terminal [G3DSA:1.20.120.530] (78-215)
  IPR008920 Transcription regulator FadR/GntR, C-terminal [SSF48008] (84-215)
  IPR011711 GntR, C-terminal [PF07729] (86-208)
  IPR011711 GntR, C-terminal [SM00895] (85-209)
  IPR036388 Winged helix-like DNA-binding domain superfamily [G3DSA:1.10.10.10] (4-76)
  IPR036390 Winged helix DNA-binding domain superfamily [SSF46785] (8-79)